Protein AF-A0A7J6UAB1-F1 (afdb_monomer)

Radius of gyration: 82.46 Å; Cα contacts (8 Å, |Δi|>4): 100; chains: 1; bounding box: 172×87×254 Å

Structure (mmCIF, N/CA/C/O backbone):
data_AF-A0A7J6UAB1-F1
#
_entry.id   AF-A0A7J6UAB1-F1
#
loop_
_atom_site.group_PDB
_atom_site.id
_atom_site.type_symbol
_atom_site.label_atom_id
_atom_site.label_alt_id
_atom_site.label_comp_id
_atom_site.label_asym_id
_atom_site.label_entity_id
_atom_site.label_seq_id
_atom_site.pdbx_PDB_ins_code
_atom_site.Cartn_x
_atom_site.Cartn_y
_atom_site.Cartn_z
_atom_site.occupancy
_atom_site.B_iso_or_equiv
_atom_site.auth_seq_id
_atom_site.auth_comp_id
_atom_site.auth_asym_id
_atom_site.auth_atom_id
_atom_site.pdbx_PDB_model_num
ATOM 1 N N . TYR A 1 1 ? -85.382 31.681 133.299 1.00 50.91 1 TYR A N 1
ATOM 2 C CA . TYR A 1 1 ? -86.399 30.925 132.545 1.00 50.91 1 TYR A CA 1
ATOM 3 C C . TYR A 1 1 ? -86.674 31.479 131.152 1.00 50.91 1 TYR A C 1
ATOM 5 O O . TYR A 1 1 ? -86.637 30.692 130.216 1.00 50.91 1 TYR A O 1
ATOM 13 N N . GLU A 1 2 ? -86.979 32.771 130.964 1.00 50.66 2 GLU A N 1
ATOM 14 C CA . GLU A 1 2 ? -87.161 33.310 129.597 1.00 50.66 2 GLU A CA 1
ATOM 15 C C . GLU A 1 2 ? -85.833 33.622 128.886 1.00 50.66 2 GLU A C 1
ATOM 17 O O . GLU A 1 2 ? -85.738 33.396 127.684 1.00 50.66 2 GLU A O 1
ATOM 22 N N . ALA A 1 3 ? -84.792 34.041 129.618 1.00 52.59 3 ALA A N 1
ATOM 23 C CA . ALA A 1 3 ? -83.448 34.254 129.067 1.00 52.59 3 ALA A CA 1
ATOM 24 C C . ALA A 1 3 ? -82.838 32.958 128.496 1.00 52.59 3 ALA A C 1
ATOM 26 O O . ALA A 1 3 ? -82.568 32.873 127.302 1.00 52.59 3 ALA A O 1
ATOM 27 N N . ASP A 1 4 ? -82.766 31.903 129.314 1.00 52.44 4 ASP A N 1
ATOM 28 C CA . ASP A 1 4 ? -82.142 30.611 128.971 1.00 52.44 4 ASP A CA 1
ATOM 29 C C . ASP A 1 4 ? -82.817 29.931 127.760 1.00 52.44 4 ASP A C 1
ATOM 31 O O . ASP A 1 4 ? -82.229 29.094 127.077 1.00 52.44 4 ASP A O 1
ATOM 35 N N . ARG A 1 5 ? -84.078 30.295 127.481 1.00 54.94 5 ARG A N 1
ATOM 36 C CA . ARG A 1 5 ? -84.873 29.777 126.360 1.00 54.94 5 ARG A CA 1
ATOM 37 C C . ARG A 1 5 ? -84.631 30.521 125.043 1.00 54.94 5 ARG A C 1
ATOM 39 O O . ARG A 1 5 ? -84.976 29.990 123.988 1.00 54.94 5 ARG A O 1
ATOM 46 N N . ASN A 1 6 ? -84.050 31.718 125.101 1.00 56.53 6 ASN A N 1
ATOM 47 C CA . ASN A 1 6 ? -83.528 32.424 123.934 1.00 56.53 6 ASN A CA 1
ATOM 48 C C . ASN A 1 6 ? -82.088 31.988 123.645 1.00 56.53 6 ASN A C 1
ATOM 50 O O . ASN A 1 6 ? -81.776 31.731 122.487 1.00 56.53 6 ASN A O 1
ATOM 54 N N . ASP A 1 7 ? -81.260 31.794 124.675 1.00 57.62 7 ASP A N 1
ATOM 55 C CA . ASP A 1 7 ? -79.871 31.344 124.507 1.00 57.62 7 ASP A CA 1
ATOM 56 C C . ASP A 1 7 ? -79.796 29.942 123.870 1.00 57.62 7 ASP A C 1
ATOM 58 O O . ASP A 1 7 ? -79.044 29.741 122.916 1.00 57.62 7 ASP A O 1
ATOM 62 N N . LEU A 1 8 ? -80.653 28.994 124.288 1.00 56.31 8 LEU A N 1
ATOM 63 C CA . LEU A 1 8 ? -80.762 27.694 123.603 1.00 56.31 8 LEU A CA 1
ATOM 64 C C . LEU A 1 8 ? -81.184 27.826 122.131 1.00 56.31 8 LEU A C 1
ATOM 66 O O . LEU A 1 8 ? -80.706 27.067 121.296 1.00 56.31 8 LEU A O 1
ATOM 70 N N . ARG A 1 9 ? -82.062 28.781 121.792 1.00 59.22 9 ARG A N 1
ATOM 71 C CA . ARG A 1 9 ? -82.490 29.007 120.400 1.00 59.22 9 ARG A CA 1
ATOM 72 C C . ARG A 1 9 ? -81.398 29.650 119.553 1.00 59.22 9 ARG A C 1
ATOM 74 O O . ARG A 1 9 ? -81.289 29.307 118.381 1.00 59.22 9 ARG A O 1
ATOM 81 N N . GLY A 1 10 ? -80.591 30.534 120.141 1.00 60.94 10 GLY A N 1
ATOM 82 C CA . GLY A 1 10 ? -79.382 31.059 119.511 1.00 60.94 10 GLY A CA 1
ATOM 83 C C . GLY A 1 10 ? -78.427 29.924 119.151 1.00 60.94 10 GLY A C 1
ATOM 84 O O . GLY A 1 10 ? -78.084 29.767 117.986 1.00 60.94 10 GLY A O 1
ATOM 85 N N . LEU A 1 11 ? -78.108 29.058 120.117 1.00 60.62 11 LEU A N 1
ATOM 86 C CA . LEU A 1 11 ? -77.216 27.913 119.908 1.00 60.62 11 LEU A CA 1
ATOM 87 C C . LEU A 1 11 ? -77.782 26.873 118.919 1.00 60.62 11 LEU A C 1
ATOM 89 O O . LEU A 1 11 ? -77.042 26.379 118.073 1.00 60.62 11 LEU A O 1
ATOM 93 N N . GLU A 1 12 ? -79.087 26.574 118.949 1.00 61.81 12 GLU A N 1
ATOM 94 C CA . GLU A 1 12 ? -79.735 25.697 117.953 1.00 61.81 12 GLU A CA 1
ATOM 95 C C . GLU A 1 12 ? -79.759 26.307 116.536 1.00 61.81 12 GLU A C 1
ATOM 97 O O . GLU A 1 12 ? -79.767 25.565 115.549 1.00 61.81 12 GLU A O 1
ATOM 102 N N . GLN A 1 13 ? -79.771 27.639 116.406 1.00 63.84 13 GLN A N 1
ATOM 103 C CA . GLN A 1 13 ? -79.611 28.316 115.116 1.00 63.84 13 GLN A CA 1
ATOM 104 C C . GLN A 1 13 ? -78.150 28.328 114.661 1.00 63.84 13 GLN A C 1
ATOM 106 O O . GLN A 1 13 ? -77.887 27.940 113.525 1.00 63.84 13 GLN A O 1
ATOM 111 N N . GLU A 1 14 ? -77.200 28.675 115.532 1.00 66.56 14 GLU A N 1
ATOM 112 C CA . GLU A 1 14 ? -75.768 28.658 115.215 1.00 66.56 14 GLU A CA 1
ATOM 113 C C . GLU A 1 14 ? -75.285 27.254 114.828 1.00 66.56 14 GLU A C 1
ATOM 115 O O . GLU A 1 14 ? -74.563 27.116 113.843 1.00 66.56 14 GLU A O 1
ATOM 120 N N . GLU A 1 15 ? -75.725 26.189 115.511 1.00 69.31 15 GLU A N 1
ATOM 121 C CA . GLU A 1 15 ? -75.365 24.816 115.130 1.00 69.31 15 GLU A CA 1
ATOM 122 C C . GLU A 1 15 ? -75.946 24.436 113.756 1.00 69.31 15 GLU A C 1
ATOM 124 O O . GLU A 1 15 ? -75.289 23.762 112.959 1.00 69.31 15 GLU A O 1
ATOM 129 N N . ARG A 1 16 ? -77.165 24.889 113.431 1.00 71.19 16 ARG A N 1
ATOM 130 C CA . ARG A 1 16 ? -77.769 24.673 112.105 1.00 71.19 16 ARG A CA 1
ATOM 131 C C . ARG A 1 16 ? -77.049 25.453 111.014 1.00 71.19 16 ARG A C 1
ATOM 133 O O . ARG A 1 16 ? -76.773 24.881 109.964 1.00 71.19 16 ARG A O 1
ATOM 140 N N . GLU A 1 17 ? -76.723 26.717 111.251 1.00 72.75 17 GLU A N 1
ATOM 141 C CA . GLU A 1 17 ? -75.992 27.553 110.298 1.00 72.75 17 GLU A CA 1
ATOM 142 C C . GLU A 1 17 ? -74.570 27.023 110.080 1.00 72.75 17 GLU A C 1
ATOM 144 O O . GLU A 1 17 ? -74.153 26.880 108.932 1.00 72.75 17 GLU A O 1
ATOM 149 N N . GLN A 1 18 ? -73.870 26.599 111.137 1.00 72.56 18 GLN A N 1
ATOM 150 C CA . GLN A 1 18 ? -72.570 25.930 111.025 1.00 72.56 18 GLN A CA 1
ATOM 151 C C . GLN A 1 18 ? -72.666 24.597 110.271 1.00 72.56 18 GLN A C 1
ATOM 153 O O . GLN A 1 18 ? -71.829 24.338 109.410 1.00 72.56 18 GLN A O 1
ATOM 158 N N . ARG A 1 19 ? -73.691 23.764 110.517 1.00 72.50 19 ARG A N 1
ATOM 159 C CA . ARG A 1 19 ? -73.917 22.521 109.749 1.00 72.50 19 ARG A CA 1
ATOM 160 C C . ARG A 1 19 ? -74.190 22.795 108.270 1.00 72.50 19 ARG A C 1
ATOM 162 O O . ARG A 1 19 ? -73.634 22.094 107.429 1.00 72.50 19 ARG A O 1
ATOM 169 N N . ILE A 1 20 ? -74.991 23.812 107.945 1.00 77.06 20 ILE A N 1
ATOM 170 C CA . ILE A 1 20 ? -75.275 24.218 106.558 1.00 77.06 20 ILE A CA 1
ATOM 171 C C . ILE A 1 20 ? -74.000 24.736 105.880 1.00 77.06 20 ILE A C 1
ATOM 173 O O . ILE A 1 20 ? -73.685 24.295 104.777 1.00 77.06 20 ILE A O 1
ATOM 177 N N . GLN A 1 21 ? -73.217 25.585 106.553 1.00 73.75 21 GLN A N 1
ATOM 178 C CA . GLN A 1 21 ? -71.919 26.053 106.055 1.00 73.75 21 GLN A CA 1
ATOM 179 C C . GLN A 1 21 ? -70.928 24.894 105.864 1.00 73.75 21 GLN A C 1
ATOM 181 O O . GLN A 1 21 ? -70.211 24.867 104.868 1.00 73.75 21 GLN A O 1
ATOM 186 N N . LEU A 1 22 ? -70.913 23.896 106.756 1.00 72.69 22 LEU A N 1
ATOM 187 C CA . LEU A 1 22 ? -70.095 22.688 106.602 1.00 72.69 22 LEU A CA 1
ATOM 188 C C . LEU A 1 22 ? -70.560 21.811 105.436 1.00 72.69 22 LEU A C 1
ATOM 190 O O . LEU A 1 22 ? -69.712 21.265 104.734 1.00 72.69 22 LEU A O 1
ATOM 194 N N . GLN A 1 23 ? -71.866 21.672 105.192 1.00 73.88 23 GLN A N 1
ATOM 195 C CA . GLN A 1 23 ? -72.366 20.965 104.009 1.00 73.88 23 GLN A CA 1
ATOM 196 C C . GLN A 1 23 ? -71.970 21.702 102.727 1.00 73.88 23 GLN A C 1
ATOM 198 O O . GLN A 1 23 ? -71.303 21.102 101.889 1.00 73.88 23 GLN A O 1
ATOM 203 N N . GLN A 1 24 ? -72.238 23.008 102.638 1.00 75.19 24 GLN A N 1
ATOM 204 C CA . GLN A 1 24 ? -71.836 23.846 101.504 1.00 75.19 24 GLN A CA 1
ATOM 205 C C . GLN A 1 24 ? -70.318 23.827 101.278 1.00 75.19 24 GLN A C 1
ATOM 207 O O . GLN A 1 24 ? -69.865 23.726 100.143 1.00 75.19 24 GLN A O 1
ATOM 212 N N . HIS A 1 25 ? -69.501 23.860 102.335 1.00 74.94 25 HIS A N 1
ATOM 213 C CA . HIS A 1 25 ? -68.049 23.782 102.188 1.00 74.94 25 HIS A CA 1
ATOM 214 C C . HIS A 1 25 ? -67.593 22.403 101.686 1.00 74.94 25 HIS A C 1
ATOM 216 O O . HIS A 1 25 ? -66.703 22.339 100.839 1.00 74.94 25 HIS A O 1
ATOM 222 N N . ASN A 1 26 ? -68.213 21.310 102.147 1.00 75.31 26 ASN A N 1
ATOM 223 C CA . ASN A 1 26 ? -67.933 19.959 101.650 1.00 75.31 26 ASN A CA 1
ATOM 224 C C . ASN A 1 26 ? -68.423 19.742 100.207 1.00 75.31 26 ASN A C 1
ATOM 226 O O . ASN A 1 26 ? -67.767 19.028 99.450 1.00 75.31 26 ASN A O 1
ATOM 230 N N . GLU A 1 27 ? -69.535 20.360 99.805 1.00 77.38 27 GLU A N 1
ATOM 231 C CA . GLU A 1 27 ? -70.014 20.367 98.417 1.00 77.38 27 GLU A CA 1
ATOM 232 C C . GLU A 1 27 ? -69.059 21.169 97.525 1.00 77.38 27 GLU A C 1
ATOM 234 O O . GLU A 1 27 ? -68.532 20.609 96.568 1.00 77.38 27 GLU A O 1
ATOM 239 N N . ASN A 1 28 ? -68.679 22.388 97.924 1.00 77.00 28 ASN A N 1
ATOM 240 C CA . ASN A 1 28 ? -67.657 23.190 97.241 1.00 77.00 28 ASN A CA 1
ATOM 241 C C . ASN A 1 28 ? -66.309 22.449 97.120 1.00 77.00 28 ASN A C 1
ATOM 243 O O . ASN A 1 28 ? -65.637 22.556 96.098 1.00 77.00 28 ASN A O 1
ATOM 247 N N . ILE A 1 29 ? -65.899 21.671 98.133 1.00 76.88 29 ILE A N 1
ATOM 248 C CA . ILE A 1 29 ? -64.688 20.830 98.068 1.00 76.88 29 ILE A CA 1
ATOM 249 C C . ILE A 1 29 ? -64.870 19.675 97.074 1.00 76.88 29 ILE A C 1
ATOM 251 O O . ILE A 1 29 ? -63.942 19.372 96.326 1.00 76.88 29 ILE A O 1
ATOM 255 N N . ARG A 1 30 ? -66.044 19.034 97.018 1.00 77.38 30 ARG A N 1
ATOM 256 C CA . ARG A 1 30 ? -66.331 17.978 96.031 1.00 77.38 30 ARG A CA 1
ATOM 257 C C . ARG A 1 30 ? -66.353 18.528 94.608 1.00 77.38 30 ARG A C 1
ATOM 259 O O . ARG A 1 30 ? -65.729 17.931 93.737 1.00 77.38 30 ARG A O 1
ATOM 266 N N . GLU A 1 31 ? -66.985 19.674 94.380 1.00 80.62 31 GLU A N 1
ATOM 267 C CA . GLU A 1 31 ? -66.972 20.362 93.086 1.00 80.62 31 GLU A CA 1
ATOM 268 C C . GLU A 1 31 ? -65.557 20.814 92.701 1.00 80.62 31 GLU A C 1
ATOM 270 O O . GLU A 1 31 ? -65.138 20.610 91.561 1.00 80.62 31 GLU A O 1
ATOM 275 N N . ALA A 1 32 ? -64.765 21.323 93.650 1.00 75.81 32 ALA A N 1
ATOM 276 C CA . ALA A 1 32 ? -63.352 21.636 93.435 1.00 75.81 32 ALA A CA 1
ATOM 277 C C . ALA A 1 32 ? -62.517 20.388 93.090 1.00 75.81 32 ALA A C 1
ATOM 279 O O . ALA A 1 32 ? -61.631 20.465 92.242 1.00 75.81 32 ALA A O 1
ATOM 280 N N . VAL A 1 33 ? -62.793 19.226 93.692 1.00 81.38 33 VAL A N 1
ATOM 281 C CA . VAL A 1 33 ? -62.117 17.962 93.346 1.00 81.38 33 VAL A CA 1
ATOM 282 C C . VAL A 1 33 ? -62.528 17.480 91.954 1.00 81.38 33 VAL A C 1
ATOM 284 O O . VAL A 1 33 ? -61.645 17.173 91.158 1.00 81.38 33 VAL A O 1
ATOM 287 N N . VAL A 1 34 ? -63.826 17.476 91.630 1.00 82.12 34 VAL A N 1
ATOM 288 C CA . VAL A 1 34 ? -64.349 17.053 90.315 1.00 82.12 34 VAL A CA 1
ATOM 289 C C . VAL A 1 34 ? -63.848 17.964 89.191 1.00 82.12 34 VAL A C 1
ATOM 291 O O . VAL A 1 34 ? -63.418 17.484 88.143 1.00 82.12 34 VAL A O 1
ATOM 294 N N . THR A 1 35 ? -63.829 19.281 89.404 1.00 79.12 35 THR A N 1
ATOM 295 C CA . THR A 1 35 ? -63.252 20.223 88.432 1.00 79.12 35 THR A CA 1
ATOM 296 C C . THR A 1 35 ? -61.741 20.036 88.288 1.00 79.12 35 THR A C 1
ATOM 298 O O . THR A 1 35 ? -61.253 20.025 87.162 1.00 79.12 35 THR A O 1
ATOM 301 N N . ASN A 1 36 ? -60.994 19.788 89.371 1.00 79.69 36 ASN A N 1
ATOM 302 C CA . ASN A 1 36 ? -59.560 19.486 89.280 1.00 79.69 36 ASN A CA 1
ATOM 303 C C . ASN A 1 36 ? -59.252 18.137 88.603 1.00 79.69 36 ASN A C 1
ATOM 305 O O . ASN A 1 36 ? -58.217 18.035 87.945 1.00 79.69 36 ASN A O 1
ATOM 309 N N . THR A 1 37 ? -60.099 17.108 88.727 1.00 82.81 37 THR A N 1
ATOM 310 C CA . THR A 1 37 ? -59.936 15.872 87.938 1.00 82.81 37 THR A CA 1
ATOM 311 C C . THR A 1 37 ? -60.242 16.118 86.467 1.00 82.81 37 THR A C 1
ATOM 313 O O . THR A 1 37 ? -59.407 15.794 85.629 1.00 82.81 37 THR A O 1
ATOM 316 N N . ASN A 1 38 ? -61.346 16.804 86.151 1.00 82.31 38 ASN A N 1
ATOM 317 C CA . ASN A 1 38 ? -61.700 17.137 84.769 1.00 82.31 38 ASN A CA 1
ATOM 318 C C . ASN A 1 38 ? -60.605 17.977 84.087 1.00 82.31 38 ASN A C 1
ATOM 320 O O . ASN A 1 38 ? -60.231 17.685 82.957 1.00 82.31 38 ASN A O 1
ATOM 324 N N . ILE A 1 39 ? -60.033 18.968 84.783 1.00 81.62 39 ILE A N 1
ATOM 325 C CA . ILE A 1 39 ? -58.911 19.777 84.278 1.00 81.62 39 ILE A CA 1
ATOM 326 C C . ILE A 1 39 ? -57.658 18.917 84.060 1.00 81.62 39 ILE A C 1
ATOM 328 O O . ILE A 1 39 ? -56.993 19.069 83.041 1.00 81.62 39 ILE A O 1
ATOM 332 N N . LYS A 1 40 ? -57.330 17.990 84.971 1.00 80.94 40 LYS A N 1
ATOM 333 C CA . LYS A 1 40 ? -56.179 17.086 84.794 1.00 80.94 40 LYS A CA 1
ATOM 334 C C . LYS A 1 40 ? -56.344 16.140 83.612 1.00 80.94 40 LYS A C 1
ATOM 336 O O . LYS A 1 40 ? -55.366 15.886 82.919 1.00 80.94 40 LYS A O 1
ATOM 341 N N . ASP A 1 41 ? -57.544 15.619 83.391 1.00 82.06 41 ASP A N 1
ATOM 342 C CA . ASP A 1 41 ? -57.797 14.701 82.284 1.00 82.06 41 ASP A CA 1
ATOM 343 C C . ASP A 1 41 ? -57.930 15.454 80.945 1.00 82.06 41 ASP A C 1
ATOM 345 O O . ASP A 1 41 ? -57.455 14.956 79.931 1.00 82.06 41 ASP A O 1
ATOM 349 N N . MET A 1 42 ? -58.415 16.705 80.941 1.00 81.50 42 MET A N 1
ATOM 350 C CA . MET A 1 42 ? -58.273 17.608 79.787 1.00 81.50 42 MET A CA 1
ATOM 351 C C . MET A 1 42 ? -56.802 17.888 79.450 1.00 81.50 42 MET A C 1
ATOM 353 O O . MET A 1 42 ? -56.420 17.733 78.296 1.00 81.50 42 MET A O 1
ATOM 357 N N . ILE A 1 43 ? -55.967 18.232 80.440 1.00 81.31 43 ILE A N 1
ATOM 358 C CA . ILE A 1 43 ? -54.532 18.494 80.222 1.00 81.31 43 ILE A CA 1
ATOM 359 C C . ILE A 1 43 ? -53.822 17.256 79.658 1.00 81.31 43 ILE A C 1
ATOM 361 O O . ILE A 1 43 ? -53.038 17.396 78.729 1.00 81.31 43 ILE A O 1
ATOM 365 N N . LYS A 1 44 ? -54.118 16.044 80.151 1.00 81.75 44 LYS A N 1
ATOM 366 C CA . LYS A 1 44 ? -53.572 14.806 79.560 1.00 81.75 44 LYS A CA 1
ATOM 367 C C . LYS A 1 44 ? -53.985 14.631 78.102 1.00 81.75 44 LYS A C 1
ATOM 369 O O . LYS A 1 44 ? -53.142 14.279 77.287 1.00 81.75 44 LYS A O 1
ATOM 374 N N . ASN A 1 45 ? -55.256 14.868 77.777 1.00 84.06 45 ASN A N 1
ATOM 375 C CA . ASN A 1 45 ? -55.744 14.738 76.406 1.00 84.06 45 ASN A CA 1
ATOM 376 C C . ASN A 1 45 ? -55.054 15.759 75.483 1.00 84.06 45 ASN A C 1
ATOM 378 O O . ASN A 1 45 ? -54.608 15.389 74.403 1.00 84.06 45 ASN A O 1
ATOM 382 N N . GLU A 1 46 ? -54.880 17.009 75.929 1.00 79.00 46 GLU A N 1
ATOM 383 C CA . GLU A 1 46 ? -54.104 18.025 75.201 1.00 79.00 46 GLU A CA 1
ATOM 384 C C . GLU A 1 46 ? -52.614 17.642 75.081 1.00 79.00 46 GLU A C 1
ATOM 386 O O . GLU A 1 46 ? -52.015 17.833 74.025 1.00 79.00 46 GLU A O 1
ATOM 391 N N . GLU A 1 47 ? -51.998 17.060 76.117 1.00 80.88 47 GLU A N 1
ATOM 392 C CA . GLU A 1 47 ? -50.618 16.556 76.062 1.00 80.88 47 GLU A CA 1
ATOM 393 C C . GLU A 1 47 ? -50.468 15.384 75.073 1.00 80.88 47 GLU A C 1
ATOM 395 O O . GLU A 1 47 ? -49.511 15.371 74.293 1.00 80.88 47 GLU A O 1
ATOM 400 N N . GLU A 1 48 ? -51.415 14.440 75.042 1.00 82.44 48 GLU A N 1
ATOM 401 C CA . GLU A 1 48 ? -51.444 13.333 74.077 1.00 82.44 48 GLU A CA 1
ATOM 402 C C . GLU A 1 48 ? -51.701 13.828 72.642 1.00 82.44 48 GLU A C 1
ATOM 404 O O . GLU A 1 48 ? -50.978 13.429 71.726 1.00 82.44 48 GLU A O 1
ATOM 409 N N . GLU A 1 49 ? -52.634 14.762 72.425 1.00 83.00 49 GLU A N 1
ATOM 410 C CA . GLU A 1 49 ? -52.844 15.409 71.120 1.00 83.00 49 GLU A CA 1
ATOM 411 C C . GLU A 1 49 ? -51.593 16.170 70.652 1.00 83.00 49 GLU A C 1
ATOM 413 O O . GLU A 1 49 ? -51.170 16.020 69.505 1.00 83.00 49 GLU A O 1
ATOM 418 N N . ILE A 1 50 ? -50.925 16.920 71.534 1.00 79.94 50 ILE A N 1
ATOM 419 C CA . ILE A 1 50 ? -49.674 17.630 71.222 1.00 79.94 50 ILE A CA 1
ATOM 420 C C . ILE A 1 50 ? -48.532 16.653 70.895 1.00 79.94 50 ILE A C 1
ATOM 422 O O . ILE A 1 50 ? -47.682 16.967 70.055 1.00 79.94 50 ILE A O 1
ATOM 426 N N . VAL A 1 51 ? -48.476 15.479 71.533 1.00 83.25 51 VAL A N 1
ATOM 427 C CA . VAL A 1 51 ? -47.507 14.421 71.198 1.00 83.25 51 VAL A CA 1
ATOM 428 C C . VAL A 1 51 ? -47.818 13.807 69.832 1.00 83.25 51 VAL A C 1
ATOM 430 O O . VAL A 1 51 ? -46.899 13.670 69.019 1.00 83.25 51 VAL A O 1
ATOM 433 N N . ASN A 1 52 ? -49.088 13.515 69.542 1.00 81.19 52 ASN A N 1
ATOM 434 C CA . ASN A 1 52 ? -49.527 12.960 68.261 1.00 81.19 52 ASN A CA 1
ATOM 435 C C . ASN A 1 52 ? -49.271 13.938 67.103 1.00 81.19 52 ASN A C 1
ATOM 437 O O . ASN A 1 52 ? -48.593 13.576 66.143 1.00 81.19 52 ASN A O 1
ATOM 441 N N . LEU A 1 53 ? -49.664 15.208 67.238 1.00 80.44 53 LEU A N 1
ATOM 442 C CA . LEU A 1 53 ? -49.395 16.258 66.246 1.00 80.44 53 LEU A CA 1
ATOM 443 C C . LEU A 1 53 ? -47.888 16.442 65.986 1.00 80.44 53 LEU A C 1
ATOM 445 O O . LEU A 1 53 ? -47.468 16.638 64.846 1.00 80.44 53 LEU A O 1
ATOM 449 N N . LYS A 1 54 ? -47.037 16.324 67.016 1.00 80.25 54 LYS A N 1
ATOM 450 C CA . LYS A 1 54 ? -45.568 16.350 66.854 1.00 80.25 54 LYS A CA 1
ATOM 451 C C . LYS A 1 54 ? -45.010 15.092 66.182 1.00 80.25 54 LYS A C 1
ATOM 453 O O . LYS A 1 54 ? -43.931 15.167 65.591 1.00 80.25 54 LYS A O 1
ATOM 458 N N . ALA A 1 55 ? -45.689 13.951 66.276 1.00 78.56 55 ALA A N 1
ATOM 459 C CA . ALA A 1 55 ? -45.328 12.738 65.548 1.00 78.56 55 ALA A CA 1
ATOM 460 C C . ALA A 1 55 ? -45.736 12.843 64.068 1.00 78.56 55 ALA A C 1
ATOM 462 O O . ALA A 1 55 ? -44.899 12.617 63.195 1.00 78.56 55 ALA A O 1
ATOM 463 N N . GLU A 1 56 ? -46.964 13.287 63.786 1.00 79.81 56 GLU A N 1
ATOM 464 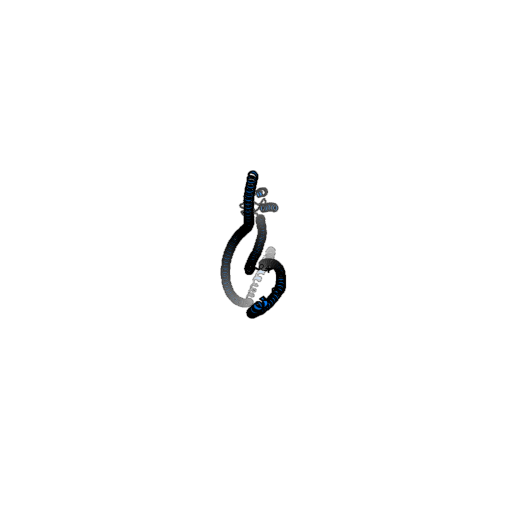C CA . GLU A 1 56 ? -47.462 13.551 62.429 1.00 79.81 56 GLU A CA 1
ATOM 465 C C . GLU A 1 56 ? -46.611 14.598 61.703 1.00 79.81 56 GLU A C 1
ATOM 467 O O . GLU A 1 56 ? -46.162 14.362 60.584 1.00 79.81 56 GLU A O 1
ATOM 472 N N . GLN A 1 57 ? -46.296 15.720 62.358 1.00 79.50 57 GLN A N 1
ATOM 473 C CA . GLN A 1 57 ? -45.470 16.780 61.775 1.00 79.50 57 GLN A CA 1
ATOM 474 C C . GLN A 1 57 ? -44.043 16.297 61.457 1.00 79.50 57 GLN A C 1
ATOM 476 O O . GLN A 1 57 ? -43.487 16.666 60.423 1.00 79.50 57 GLN A O 1
ATOM 481 N N . LYS A 1 58 ? -43.459 15.415 62.283 1.00 80.75 58 LYS A N 1
ATOM 482 C CA . LYS A 1 58 ? -42.181 14.749 61.967 1.00 80.75 58 LYS A CA 1
ATOM 483 C C . LYS A 1 58 ? -42.301 13.778 60.791 1.00 80.75 58 LYS A C 1
ATOM 485 O O . LYS A 1 58 ? -41.384 13.724 59.977 1.00 80.75 58 LYS A O 1
ATOM 490 N N . GLY A 1 59 ? -43.408 13.039 60.695 1.00 80.38 59 GLY A N 1
ATOM 491 C CA . GLY A 1 59 ? -43.710 12.183 59.546 1.00 80.38 59 GLY A CA 1
ATOM 492 C C . GLY A 1 59 ? -43.811 12.989 58.251 1.00 80.38 59 GLY A C 1
ATOM 493 O O . GLY A 1 59 ? -43.139 12.664 57.278 1.00 80.38 59 GLY A O 1
ATOM 494 N N . SER A 1 60 ? -44.555 14.097 58.274 1.00 76.75 60 SER A N 1
ATOM 495 C CA . SER A 1 60 ? -44.712 15.012 57.138 1.00 76.75 60 SER A CA 1
ATOM 496 C C . SER A 1 60 ? -43.375 15.581 56.657 1.00 76.75 60 SER A C 1
ATOM 498 O O . SER A 1 60 ? -43.117 15.574 55.459 1.00 76.75 60 SER A O 1
ATOM 500 N N . ILE A 1 61 ? -42.500 16.020 57.571 1.00 83.50 61 ILE A N 1
ATOM 501 C CA . ILE A 1 61 ? -41.163 16.535 57.222 1.00 83.50 61 ILE A CA 1
ATOM 502 C C . ILE A 1 61 ? -40.277 15.426 56.625 1.00 83.50 61 ILE A C 1
ATOM 504 O O . ILE A 1 61 ? -39.529 15.671 55.681 1.00 83.50 61 ILE A O 1
ATOM 508 N N . ALA A 1 62 ? -40.358 14.194 57.140 1.00 82.06 62 ALA A N 1
ATOM 509 C CA . ALA A 1 62 ? -39.612 13.064 56.583 1.00 82.06 62 ALA A CA 1
ATOM 510 C C . ALA A 1 62 ? -40.107 12.667 55.177 1.00 82.06 62 ALA A C 1
ATOM 512 O O . ALA A 1 62 ? -39.295 12.337 54.312 1.00 82.06 62 ALA A O 1
ATOM 513 N N . GLU A 1 63 ? -41.418 12.734 54.935 1.00 83.44 63 GLU A N 1
ATOM 514 C CA . GLU A 1 63 ? -42.031 12.502 53.623 1.00 83.44 63 GLU A CA 1
ATOM 515 C C . GLU A 1 63 ? -41.657 13.612 52.623 1.00 83.44 63 GLU A C 1
ATOM 517 O O . GLU A 1 63 ? -41.293 13.320 51.487 1.00 83.44 63 GLU A O 1
ATOM 522 N N . GLU A 1 64 ? -41.653 14.877 53.053 1.00 83.75 64 GLU A N 1
ATOM 523 C CA . GLU A 1 64 ? -41.253 16.034 52.240 1.00 83.75 64 GLU A CA 1
ATOM 524 C C . GLU A 1 64 ? -39.782 15.941 51.796 1.00 83.75 64 GLU A C 1
ATOM 526 O O . GLU A 1 64 ? -39.495 16.028 50.602 1.00 83.75 64 GLU A O 1
ATOM 531 N N . ILE A 1 65 ? -38.861 15.627 52.719 1.00 86.00 65 ILE A N 1
ATOM 532 C CA . ILE A 1 65 ? -37.439 15.380 52.409 1.00 86.00 65 ILE A CA 1
ATOM 533 C C . ILE A 1 65 ? -37.276 14.197 51.436 1.00 86.00 65 ILE A C 1
ATOM 535 O O . ILE A 1 65 ? -36.441 14.241 50.529 1.00 86.00 65 ILE A O 1
ATOM 539 N N . ARG A 1 66 ? -38.082 13.135 51.586 1.00 89.44 66 ARG A N 1
ATOM 540 C CA . ARG A 1 66 ? -38.066 11.975 50.678 1.00 89.44 66 ARG A CA 1
ATOM 541 C C . ARG A 1 66 ? -38.522 12.356 49.267 1.00 89.44 66 ARG A C 1
ATOM 543 O O . ARG A 1 66 ? -37.918 11.912 48.292 1.00 89.44 66 ARG A O 1
ATOM 550 N N . LEU A 1 67 ? -39.565 13.177 49.153 1.00 85.38 67 LEU A N 1
ATOM 551 C CA . LEU A 1 67 ? -40.095 13.658 47.877 1.00 85.38 67 LEU A CA 1
ATOM 552 C C . LEU A 1 67 ? -39.142 14.646 47.186 1.00 85.38 67 LEU A C 1
ATOM 554 O O . LEU A 1 67 ? -38.991 14.574 45.967 1.00 85.38 67 LEU A O 1
ATOM 558 N N . GLU A 1 68 ? -38.455 15.512 47.937 1.00 87.56 68 GLU A N 1
ATOM 559 C CA . GLU A 1 68 ? -37.428 16.410 47.394 1.00 87.56 68 GLU A CA 1
ATOM 560 C C . GLU A 1 68 ? -36.219 15.625 46.854 1.00 87.56 68 GLU A C 1
ATOM 562 O O . GLU A 1 68 ? -35.789 15.862 45.722 1.00 87.56 68 GLU A O 1
ATOM 567 N N . GLY A 1 69 ? -35.745 14.610 47.591 1.00 87.44 69 GLY A N 1
ATOM 568 C CA . GLY A 1 69 ? -34.696 13.699 47.119 1.00 87.44 69 GLY A CA 1
ATOM 569 C C . GLY A 1 69 ? -35.070 12.983 45.815 1.00 87.44 69 GLY A C 1
ATOM 570 O O . GLY A 1 69 ? -34.303 13.009 44.853 1.00 87.44 69 GLY A O 1
ATOM 571 N N . ILE A 1 70 ? -36.288 12.434 45.736 1.00 87.81 70 ILE A N 1
ATOM 572 C CA . ILE A 1 70 ? -36.823 11.812 44.512 1.00 87.81 70 ILE A CA 1
ATOM 573 C C . ILE A 1 70 ? -36.903 12.830 43.358 1.00 87.81 70 ILE A C 1
ATOM 575 O O . ILE A 1 70 ? -36.584 12.500 42.214 1.00 87.81 70 ILE A O 1
ATOM 579 N N . ALA A 1 71 ? -37.297 14.079 43.623 1.00 86.06 71 ALA A N 1
ATOM 580 C CA . ALA A 1 71 ? -37.377 15.118 42.597 1.00 86.06 71 ALA A CA 1
ATOM 581 C C . ALA A 1 71 ? -35.997 15.488 42.017 1.00 86.06 71 ALA A C 1
ATOM 583 O O . ALA A 1 71 ? -35.884 15.716 40.808 1.00 86.06 71 ALA A O 1
ATOM 584 N N . ASP A 1 72 ? -34.946 15.513 42.839 1.00 90.06 72 ASP A N 1
ATOM 585 C CA . ASP A 1 72 ? -33.572 15.742 42.378 1.00 90.06 72 ASP A CA 1
ATOM 586 C C . ASP A 1 72 ? -32.966 14.517 41.676 1.00 90.06 72 ASP A C 1
ATOM 588 O O . ASP A 1 72 ? -32.285 14.680 40.659 1.00 90.06 72 ASP A O 1
ATOM 592 N N . GLU A 1 73 ? -33.286 13.291 42.103 1.00 87.81 73 GLU A N 1
ATOM 593 C CA . GLU A 1 73 ? -32.985 12.074 41.334 1.00 87.81 73 GLU A CA 1
ATOM 594 C C . GLU A 1 73 ? -33.615 12.132 39.931 1.00 87.81 73 GLU A C 1
ATOM 596 O O . GLU A 1 73 ? -32.921 11.906 38.935 1.00 87.81 73 GLU A O 1
ATOM 601 N N . PHE A 1 74 ? -34.885 12.541 39.816 1.00 89.62 74 PHE A N 1
ATOM 602 C CA . PHE A 1 74 ? -35.543 12.744 38.520 1.00 89.62 74 PHE A CA 1
ATOM 603 C C . PHE A 1 74 ? -34.892 13.851 37.674 1.00 89.62 74 PHE A C 1
ATOM 605 O O . PHE A 1 74 ? -34.749 13.668 36.462 1.00 89.62 74 PHE A O 1
ATOM 612 N N . LYS A 1 75 ? -34.449 14.975 38.262 1.00 89.62 75 LYS A N 1
ATOM 613 C CA . LYS A 1 75 ? -33.682 16.008 37.527 1.00 89.62 75 LYS A CA 1
ATOM 614 C C . LYS A 1 75 ? -32.361 15.454 36.992 1.00 89.62 75 LYS A C 1
ATOM 616 O O . LYS A 1 75 ? -32.005 15.737 35.848 1.00 89.62 75 LYS A O 1
ATOM 621 N N . ASN A 1 76 ? -31.641 14.678 37.800 1.00 89.56 76 ASN A N 1
ATOM 622 C CA . ASN A 1 76 ? -30.345 14.115 37.428 1.00 89.56 76 ASN A CA 1
ATOM 623 C C . ASN A 1 76 ? -30.493 13.040 36.341 1.00 89.56 76 ASN A C 1
ATOM 625 O O . ASN A 1 76 ? -29.796 13.101 35.330 1.00 89.56 76 ASN A O 1
ATOM 629 N N . MET A 1 77 ? -31.470 12.137 36.474 1.00 87.81 77 MET A N 1
ATOM 630 C CA . MET A 1 77 ? -31.829 11.169 35.429 1.00 87.81 77 MET A CA 1
ATOM 631 C C . MET A 1 77 ? -32.279 11.848 34.131 1.00 87.81 77 MET A C 1
ATOM 633 O O . MET A 1 77 ? -31.914 11.399 33.044 1.00 87.81 77 MET A O 1
ATOM 637 N N . LYS A 1 78 ? -33.034 12.952 34.217 1.00 91.25 78 LYS A N 1
ATOM 638 C CA . LYS A 1 78 ? -33.439 13.720 33.035 1.00 91.25 78 LYS A CA 1
ATOM 639 C C . LYS A 1 78 ? -32.233 14.323 32.307 1.00 91.25 78 LYS A C 1
ATOM 641 O O . LYS A 1 78 ? -32.136 14.136 31.098 1.00 91.25 78 LYS A O 1
ATOM 646 N N . LYS A 1 79 ? -31.307 14.976 33.020 1.00 91.44 79 LYS A N 1
ATOM 647 C CA . LYS A 1 79 ? -30.063 15.502 32.422 1.00 91.44 79 LYS A CA 1
ATOM 648 C C . LYS A 1 79 ? -29.238 14.399 31.764 1.00 91.44 79 LYS A C 1
ATOM 650 O O . LYS A 1 79 ? -28.811 14.564 30.629 1.00 91.44 79 LYS A O 1
ATOM 655 N N . LEU A 1 80 ? -29.072 13.261 32.445 1.00 89.81 80 LEU A N 1
ATOM 656 C CA . LEU A 1 80 ? -28.328 12.117 31.914 1.00 89.81 80 LEU A CA 1
ATOM 657 C C . LEU A 1 80 ? -28.945 11.598 30.603 1.00 89.81 80 LEU A C 1
ATOM 659 O O . LEU A 1 80 ? -28.220 11.303 29.657 1.00 89.81 80 LEU A O 1
ATOM 663 N N . ASN A 1 81 ? -30.278 11.535 30.519 1.00 86.38 81 ASN A N 1
ATOM 664 C CA . ASN A 1 81 ? -30.981 11.176 29.286 1.00 86.38 81 ASN A CA 1
ATOM 665 C C . ASN A 1 81 ? -30.822 12.243 28.189 1.00 86.38 81 ASN A C 1
ATOM 667 O O . ASN A 1 81 ? -30.628 11.883 27.032 1.00 86.38 81 ASN A O 1
ATOM 671 N N . GLU A 1 82 ? -30.888 13.536 28.518 1.00 89.50 82 GLU A N 1
ATOM 672 C CA . GLU A 1 82 ? -30.674 14.629 27.554 1.00 89.50 82 GLU A CA 1
ATOM 673 C C . GLU A 1 82 ? -29.241 14.594 26.981 1.00 89.50 82 GLU A C 1
ATOM 675 O O . GLU A 1 82 ? -29.059 14.679 25.766 1.00 89.50 82 GLU A O 1
ATOM 680 N N . GLU A 1 83 ? -28.232 14.356 27.823 1.00 90.31 83 GLU A N 1
ATOM 681 C CA . GLU A 1 83 ? -26.834 14.155 27.414 1.00 90.31 83 GLU A CA 1
ATOM 682 C C . GLU A 1 83 ? -26.650 12.889 26.554 1.00 90.31 83 GLU A C 1
ATOM 684 O O . GLU A 1 83 ? -25.961 12.935 25.532 1.00 90.31 83 GLU A O 1
ATOM 689 N N . GLN A 1 84 ? -27.304 11.772 26.904 1.00 88.12 84 GLN A N 1
ATOM 690 C CA . GLN A 1 84 ? -27.280 10.542 26.100 1.00 88.12 84 GLN A CA 1
ATOM 691 C C . GLN A 1 84 ? -27.946 10.720 24.730 1.00 88.12 84 GLN A C 1
ATOM 693 O O . GLN A 1 84 ? -27.390 10.265 23.730 1.00 88.12 84 GLN A O 1
ATOM 698 N N . VAL A 1 85 ? -29.090 11.410 24.648 1.00 89.94 85 VAL A N 1
ATOM 699 C CA . VAL A 1 85 ? -29.748 11.710 23.366 1.00 89.94 85 VAL A CA 1
ATOM 700 C C . VAL A 1 85 ? -28.805 12.521 22.480 1.00 89.94 85 VAL A C 1
ATOM 702 O O . VAL A 1 85 ? -28.486 12.069 21.380 1.00 89.94 85 VAL A O 1
ATOM 705 N N . VAL A 1 86 ? -28.253 13.631 22.985 1.00 91.88 86 VAL A N 1
ATOM 706 C CA . VAL A 1 86 ? -27.293 14.459 22.234 1.00 91.88 86 VAL A CA 1
ATOM 707 C C . VAL A 1 86 ? -26.056 13.655 21.811 1.00 91.88 86 VAL A C 1
ATOM 709 O O . VAL A 1 86 ? -25.575 13.820 20.688 1.00 91.88 86 VAL A O 1
ATOM 712 N N . PHE A 1 87 ? -25.548 12.741 22.644 1.00 89.31 87 PHE A N 1
ATOM 713 C CA . PHE A 1 87 ? -24.455 11.845 22.251 1.00 89.31 87 PHE A CA 1
ATOM 714 C C . PHE A 1 87 ? -24.853 10.922 21.084 1.00 89.31 87 PHE A C 1
ATOM 716 O O . PHE A 1 87 ? -24.131 10.851 20.086 1.00 89.31 87 PHE A O 1
ATOM 723 N N . THR A 1 88 ? -26.018 10.267 21.157 1.00 87.12 88 THR A N 1
ATOM 724 C CA . THR A 1 88 ? -26.495 9.357 20.097 1.00 87.12 88 THR A CA 1
ATOM 725 C C . THR A 1 88 ? -26.823 10.067 18.782 1.00 87.12 88 THR A C 1
ATOM 727 O O . THR A 1 88 ? -26.542 9.518 17.717 1.00 87.12 88 THR A O 1
ATOM 730 N N . GLU A 1 89 ? -27.336 11.301 18.817 1.00 85.94 89 GLU A N 1
ATOM 731 C CA . GLU A 1 89 ? -27.563 12.106 17.610 1.00 85.94 89 GLU A CA 1
ATOM 732 C C . GLU A 1 89 ? -26.240 12.477 16.922 1.00 85.94 89 GLU A C 1
ATOM 734 O O . GLU A 1 89 ? -26.123 12.373 15.697 1.00 85.94 89 GLU A O 1
ATOM 739 N N . ASN A 1 90 ? -25.213 12.835 17.702 1.00 90.19 90 ASN A N 1
ATOM 740 C CA . ASN A 1 90 ? -23.875 13.118 17.180 1.00 90.19 90 ASN A CA 1
ATOM 741 C C . ASN A 1 90 ? -23.193 11.863 16.605 1.00 90.19 90 ASN A C 1
ATOM 743 O O . ASN A 1 90 ? -22.593 11.932 15.532 1.00 90.19 90 ASN A O 1
ATOM 747 N N . GLU A 1 91 ? -23.310 10.704 17.259 1.00 86.81 91 GLU A N 1
ATOM 748 C CA . GLU A 1 91 ? -22.852 9.418 16.708 1.00 86.81 91 GLU A CA 1
ATOM 749 C C . GLU A 1 91 ? -23.574 9.076 15.392 1.00 86.81 91 GLU A C 1
ATOM 751 O O . GLU A 1 91 ? -22.930 8.768 14.387 1.00 86.81 91 GLU A O 1
ATOM 756 N N . ALA A 1 92 ? -24.903 9.216 15.344 1.00 84.44 92 ALA A N 1
ATOM 757 C CA . ALA A 1 92 ? -25.690 8.973 14.135 1.00 84.44 92 ALA A CA 1
ATOM 758 C C . ALA A 1 92 ? -25.324 9.928 12.980 1.00 84.44 92 ALA A C 1
ATOM 760 O O . ALA A 1 92 ? -25.344 9.522 11.813 1.00 84.44 92 ALA A O 1
ATOM 761 N N . ALA A 1 93 ? -24.957 11.179 13.280 1.00 87.69 93 ALA A N 1
ATOM 762 C CA . ALA A 1 93 ? -24.453 12.129 12.291 1.00 87.69 93 ALA A CA 1
ATOM 763 C C . ALA A 1 93 ? -23.089 11.698 11.716 1.00 87.69 93 ALA A C 1
ATOM 765 O O . ALA A 1 93 ? -22.930 11.681 10.492 1.00 87.69 93 ALA A O 1
ATOM 766 N N . LYS A 1 94 ? -22.138 11.264 12.562 1.00 88.75 94 LYS A N 1
ATOM 767 C CA . LYS A 1 94 ? -20.848 10.707 12.105 1.00 88.75 94 LYS A CA 1
ATOM 768 C C . LYS A 1 94 ? -21.049 9.489 11.204 1.00 88.75 94 LYS A C 1
ATOM 770 O O . LYS A 1 94 ? -20.456 9.422 10.132 1.00 88.75 94 LYS A O 1
ATOM 775 N N . VAL A 1 95 ? -21.900 8.542 11.609 1.00 88.12 95 VAL A N 1
ATOM 776 C CA . VAL A 1 95 ? -22.161 7.308 10.846 1.00 88.12 95 VAL A CA 1
ATOM 777 C C . VAL A 1 95 ? -22.753 7.611 9.466 1.00 88.12 95 VAL A C 1
ATOM 779 O O . VAL A 1 95 ? -22.351 6.986 8.485 1.00 88.12 95 VAL A O 1
ATOM 782 N N . LYS A 1 96 ? -23.642 8.608 9.351 1.00 87.56 96 LYS A N 1
ATOM 783 C CA . LYS A 1 96 ? -24.166 9.065 8.052 1.00 87.56 96 LYS A CA 1
ATOM 784 C C . LYS A 1 96 ? -23.076 9.640 7.146 1.00 87.56 96 LYS A C 1
ATOM 786 O O . LYS A 1 96 ? -23.060 9.323 5.959 1.00 87.56 96 LYS A O 1
ATOM 791 N N . GLU A 1 97 ? -22.160 10.445 7.679 1.00 87.81 97 GLU A N 1
ATOM 792 C CA . GLU A 1 97 ? -21.072 11.022 6.878 1.00 87.81 97 GLU A CA 1
ATOM 793 C C . GLU A 1 97 ? -20.008 9.973 6.502 1.00 87.81 97 GLU A C 1
ATOM 795 O O . GLU A 1 97 ? -19.554 9.959 5.360 1.00 87.81 97 GLU A O 1
ATOM 800 N N . MET A 1 98 ? -19.697 9.013 7.384 1.00 87.44 98 MET A N 1
ATOM 801 C CA . MET A 1 98 ? -18.857 7.854 7.037 1.00 87.44 98 MET A CA 1
ATOM 802 C C . MET A 1 98 ? -19.487 7.007 5.919 1.00 87.44 98 MET A C 1
ATOM 804 O O . MET A 1 98 ? -18.802 6.648 4.964 1.00 87.44 98 MET A O 1
ATOM 808 N N . LEU A 1 99 ? -20.799 6.744 5.969 1.00 87.81 99 LEU A N 1
ATOM 809 C CA . LEU A 1 99 ? -21.528 6.077 4.878 1.00 87.81 99 LEU A CA 1
ATOM 810 C C . LEU A 1 99 ? -21.474 6.868 3.564 1.00 87.81 99 LEU A C 1
ATOM 812 O O . LEU A 1 99 ? -21.334 6.268 2.494 1.00 87.81 99 LEU A O 1
ATOM 816 N N . ARG A 1 100 ? -21.545 8.204 3.628 1.00 91.19 100 ARG A N 1
ATOM 817 C CA . ARG A 1 100 ? -21.428 9.075 2.451 1.00 91.19 100 ARG A CA 1
ATOM 818 C C . ARG A 1 100 ? -20.027 8.996 1.833 1.00 91.19 100 ARG A C 1
ATOM 820 O O . ARG A 1 100 ? -19.911 8.899 0.614 1.00 91.19 100 ARG A O 1
ATOM 827 N N . GLN A 1 101 ? -18.984 8.975 2.662 1.00 88.94 101 GLN A N 1
ATOM 828 C CA . GLN A 1 101 ? -17.589 8.836 2.229 1.00 88.94 101 GLN A CA 1
ATOM 829 C C . GLN A 1 101 ? -17.316 7.453 1.623 1.00 88.94 101 GLN A C 1
ATOM 831 O O . GLN A 1 101 ? -16.815 7.381 0.506 1.00 88.94 101 GLN A O 1
ATOM 836 N N . ILE A 1 102 ? -17.745 6.367 2.277 1.00 86.44 102 ILE A N 1
ATOM 837 C CA . ILE A 1 102 ? -17.612 4.993 1.757 1.00 86.44 102 ILE A CA 1
ATOM 838 C C . ILE A 1 102 ? -18.328 4.837 0.407 1.00 86.44 102 ILE A C 1
ATOM 840 O O . ILE A 1 102 ? -17.779 4.239 -0.517 1.00 86.44 102 ILE A O 1
ATOM 844 N N . THR A 1 103 ? -19.529 5.410 0.255 1.00 86.94 103 THR A N 1
ATOM 845 C CA . THR A 1 103 ? -20.245 5.417 -1.035 1.00 86.94 103 THR A CA 1
ATOM 846 C C . THR A 1 103 ? -19.436 6.146 -2.115 1.00 86.94 103 THR A C 1
ATOM 848 O O . THR A 1 103 ? -19.258 5.617 -3.210 1.00 86.94 103 THR A O 1
ATOM 851 N N . GLN A 1 104 ? -18.877 7.317 -1.794 1.00 91.06 104 GLN A N 1
ATOM 852 C CA . GLN A 1 104 ? -18.071 8.116 -2.723 1.00 91.06 104 GLN A CA 1
ATOM 853 C C . GLN A 1 104 ? -16.749 7.420 -3.119 1.00 91.06 104 GLN A C 1
ATOM 855 O O . GLN A 1 104 ? -16.351 7.473 -4.283 1.00 91.06 104 GLN A O 1
ATOM 860 N N . GLU A 1 105 ? -16.084 6.722 -2.193 1.00 86.88 105 GLU A N 1
ATOM 861 C CA . GLU A 1 105 ? -14.907 5.885 -2.483 1.00 86.88 105 GLU A CA 1
ATOM 862 C C . GLU A 1 105 ? -15.267 4.657 -3.339 1.00 86.88 105 GLU A C 1
ATOM 864 O O . GLU A 1 105 ? -14.509 4.269 -4.236 1.00 86.88 105 GLU A O 1
ATOM 869 N N . HIS A 1 106 ? -16.442 4.059 -3.118 1.00 88.56 106 HIS A N 1
ATOM 870 C CA . HIS A 1 106 ? -16.924 2.939 -3.924 1.00 88.56 106 HIS A CA 1
ATOM 871 C C . HIS A 1 106 ? -17.236 3.359 -5.370 1.00 88.56 106 HIS A C 1
ATOM 873 O O . HIS A 1 106 ? -16.840 2.672 -6.312 1.00 88.56 106 HIS A O 1
ATOM 879 N N . GLU A 1 107 ? -17.860 4.522 -5.572 1.00 89.56 107 GLU A N 1
ATOM 880 C CA . GLU A 1 107 ? -18.087 5.091 -6.906 1.00 89.56 107 GLU A CA 1
ATOM 881 C C . GLU A 1 107 ? -16.767 5.407 -7.631 1.00 89.56 107 GLU A C 1
ATOM 883 O O . GLU A 1 107 ? -16.608 5.062 -8.805 1.00 89.56 107 GLU A O 1
ATOM 888 N N . GLN A 1 108 ? -15.785 5.994 -6.933 1.00 87.75 108 GLN A N 1
ATOM 889 C CA . GLN A 1 108 ? -14.461 6.279 -7.503 1.00 87.75 108 GLN A CA 1
ATOM 890 C C . GLN A 1 108 ? -13.702 5.004 -7.890 1.00 87.75 108 GLN A C 1
ATOM 892 O O . GLN A 1 108 ? -13.131 4.935 -8.980 1.00 87.75 108 GLN A O 1
ATOM 897 N N . THR A 1 109 ? -13.714 3.977 -7.037 1.00 84.38 109 THR A N 1
ATOM 898 C CA . THR A 1 109 ? -13.056 2.695 -7.341 1.00 84.38 109 THR A CA 1
ATOM 899 C C . THR A 1 109 ? -13.756 1.948 -8.478 1.00 84.38 109 THR A C 1
ATOM 901 O O . THR A 1 109 ? -13.077 1.441 -9.371 1.00 84.38 109 THR A O 1
ATOM 904 N N . ALA A 1 110 ? -15.091 1.960 -8.540 1.00 89.81 110 ALA A N 1
ATOM 905 C CA . ALA A 1 110 ? -15.847 1.398 -9.662 1.00 89.81 110 ALA A CA 1
ATOM 906 C C . ALA A 1 110 ? -15.589 2.136 -10.993 1.00 89.81 110 ALA A C 1
ATOM 908 O O . ALA A 1 110 ? -15.522 1.502 -12.049 1.00 89.81 110 ALA A O 1
ATOM 909 N N . ALA A 1 111 ? -15.411 3.462 -10.962 1.00 88.62 111 ALA A N 1
ATOM 910 C CA . ALA A 1 111 ? -15.023 4.247 -12.135 1.00 88.62 111 ALA A CA 1
ATOM 911 C C . ALA A 1 111 ? -13.580 3.945 -12.584 1.00 88.62 111 ALA A C 1
ATOM 913 O O . ALA A 1 111 ? -13.332 3.766 -13.778 1.00 88.62 111 ALA A O 1
ATOM 914 N N . ALA A 1 112 ? -12.642 3.825 -11.638 1.00 86.38 112 ALA A N 1
ATOM 915 C CA . ALA A 1 112 ? -11.251 3.473 -11.923 1.00 86.38 112 ALA A CA 1
ATOM 916 C C . ALA A 1 112 ? -11.123 2.077 -12.557 1.00 86.38 112 ALA A C 1
ATOM 918 O O . ALA A 1 112 ? -10.418 1.932 -13.554 1.00 86.38 112 ALA A O 1
ATOM 919 N N . ILE A 1 113 ? -11.857 1.079 -12.046 1.00 86.50 113 ILE A N 1
ATOM 920 C CA . ILE A 1 113 ? -11.899 -0.280 -12.614 1.00 86.50 113 ILE A CA 1
ATOM 921 C C . ILE A 1 113 ? -12.364 -0.241 -14.075 1.00 86.50 113 ILE A C 1
ATOM 923 O O . ILE A 1 113 ? -11.646 -0.725 -14.944 1.00 86.50 113 ILE A O 1
ATOM 927 N N . LYS A 1 114 ? -13.489 0.423 -14.376 1.00 90.75 114 LYS A N 1
ATOM 928 C CA . LYS A 1 114 ? -13.992 0.558 -15.758 1.00 90.75 114 LYS A CA 1
ATOM 929 C C . LYS A 1 114 ? -13.003 1.261 -16.692 1.00 90.75 114 LYS A C 1
ATOM 931 O O . LYS A 1 114 ? -12.911 0.907 -17.865 1.00 90.75 114 LYS A O 1
ATOM 936 N N . SER A 1 115 ? -12.260 2.245 -16.182 1.00 90.94 115 SER A N 1
ATOM 937 C CA . SER A 1 115 ? -11.204 2.925 -16.942 1.00 90.94 115 SER A CA 1
ATOM 938 C C . SER A 1 115 ? -10.046 1.973 -17.271 1.00 90.94 115 SER A C 1
ATOM 940 O O . SER A 1 115 ? -9.609 1.903 -18.419 1.00 90.94 115 SER A O 1
ATOM 942 N N . MET A 1 116 ? -9.601 1.172 -16.295 1.00 88.00 116 MET A N 1
ATOM 943 C CA . MET A 1 116 ? -8.558 0.159 -16.496 1.00 88.00 116 MET A CA 1
ATOM 944 C C . MET A 1 116 ? -9.005 -0.973 -17.432 1.00 88.00 116 MET A C 1
ATOM 946 O O . MET A 1 116 ? -8.216 -1.406 -18.264 1.00 88.00 116 MET A O 1
ATOM 950 N N . GLU A 1 117 ? -10.260 -1.423 -17.351 1.00 87.56 117 GLU A N 1
ATOM 951 C CA . GLU A 1 117 ? -10.836 -2.410 -18.278 1.00 87.56 117 GLU A CA 1
ATOM 952 C C . GLU A 1 117 ? -10.865 -1.881 -19.722 1.00 87.56 117 GLU A C 1
ATOM 954 O O . GLU A 1 117 ? -10.484 -2.592 -20.655 1.00 87.56 117 GLU A O 1
ATOM 959 N N . ALA A 1 118 ? -11.264 -0.618 -19.915 1.00 90.25 118 ALA A N 1
ATOM 960 C CA . ALA A 1 118 ? -11.262 0.029 -21.225 1.00 90.25 118 ALA A CA 1
ATOM 961 C C . ALA A 1 118 ? -9.838 0.214 -21.784 1.00 90.25 118 ALA A C 1
ATOM 963 O O . ALA A 1 118 ? -9.606 -0.051 -22.966 1.00 90.25 118 ALA A O 1
ATOM 964 N N . GLN A 1 119 ? -8.879 0.613 -20.940 1.00 89.31 119 GLN A N 1
ATOM 965 C CA . GLN A 1 119 ? -7.470 0.728 -21.323 1.00 89.31 119 GLN A CA 1
ATOM 966 C C . GLN A 1 119 ? -6.880 -0.637 -21.702 1.00 89.31 119 GLN A C 1
ATOM 968 O O . GLN A 1 119 ? -6.350 -0.776 -22.801 1.00 89.31 119 GLN A O 1
ATOM 973 N N . ALA A 1 120 ? -7.023 -1.655 -20.848 1.00 84.56 120 ALA A N 1
ATOM 974 C CA . ALA A 1 120 ? -6.487 -2.994 -21.093 1.00 84.56 120 ALA A CA 1
ATOM 975 C C . ALA A 1 120 ? -7.062 -3.627 -22.372 1.00 84.56 120 ALA A C 1
ATOM 977 O O . ALA A 1 120 ? -6.346 -4.313 -23.102 1.00 84.56 120 ALA A O 1
ATOM 978 N N . LYS A 1 121 ? -8.336 -3.354 -22.688 1.00 91.44 121 LYS A N 1
ATOM 979 C CA . LYS A 1 121 ? -8.932 -3.765 -23.961 1.00 91.44 121 LYS A CA 1
ATOM 980 C C . LYS A 1 121 ? -8.303 -3.041 -25.158 1.00 91.44 121 LYS A C 1
ATOM 982 O O . LYS A 1 121 ? -7.937 -3.700 -26.122 1.00 91.44 121 LYS A O 1
ATOM 987 N N . SER A 1 122 ? -8.136 -1.720 -25.083 1.00 93.31 122 SER A N 1
ATOM 988 C CA . SER A 1 122 ? -7.470 -0.929 -26.132 1.00 93.31 122 SER A CA 1
ATOM 989 C C . SER A 1 122 ? -6.024 -1.393 -26.373 1.00 93.31 122 SER A C 1
ATOM 991 O O . SER A 1 122 ? -5.573 -1.509 -27.513 1.00 93.31 122 SER A O 1
ATOM 993 N N . GLU A 1 123 ? -5.305 -1.737 -25.300 1.00 89.06 123 GLU A N 1
ATOM 994 C CA . GLU A 1 123 ? -3.963 -2.319 -25.369 1.00 89.06 123 GLU A CA 1
ATOM 995 C C . GLU A 1 123 ? -3.979 -3.697 -26.052 1.00 89.06 123 GLU A C 1
ATOM 997 O O . GLU A 1 123 ? -3.177 -3.920 -26.961 1.00 89.06 123 GLU A O 1
ATOM 1002 N N . MET A 1 124 ? -4.922 -4.587 -25.710 1.00 87.88 124 MET A N 1
ATOM 1003 C CA . MET A 1 124 ? -5.102 -5.870 -26.408 1.00 87.88 124 MET A CA 1
ATOM 1004 C C . MET A 1 124 ? -5.412 -5.692 -27.899 1.00 87.88 124 MET A C 1
ATOM 1006 O O . MET A 1 124 ? -4.710 -6.277 -28.724 1.00 87.88 124 MET A O 1
ATOM 1010 N N . ASP A 1 125 ? -6.384 -4.847 -28.252 1.00 90.88 125 ASP A N 1
ATOM 1011 C CA . ASP A 1 125 ? -6.753 -4.560 -29.645 1.00 90.88 125 ASP A CA 1
ATOM 1012 C C . ASP A 1 125 ? -5.528 -4.034 -30.440 1.00 90.88 125 ASP A C 1
ATOM 1014 O O . ASP A 1 125 ? -5.296 -4.425 -31.588 1.00 90.88 125 ASP A O 1
ATOM 1018 N N . SER A 1 126 ? -4.675 -3.208 -29.811 1.00 91.00 126 SER A N 1
ATOM 1019 C CA . SER A 1 126 ? -3.432 -2.706 -30.422 1.00 91.00 126 SER A CA 1
ATOM 1020 C C . SER A 1 126 ? -2.356 -3.788 -30.619 1.00 91.00 126 SER A C 1
ATOM 1022 O O . SER A 1 126 ? -1.670 -3.803 -31.646 1.00 91.00 126 SER A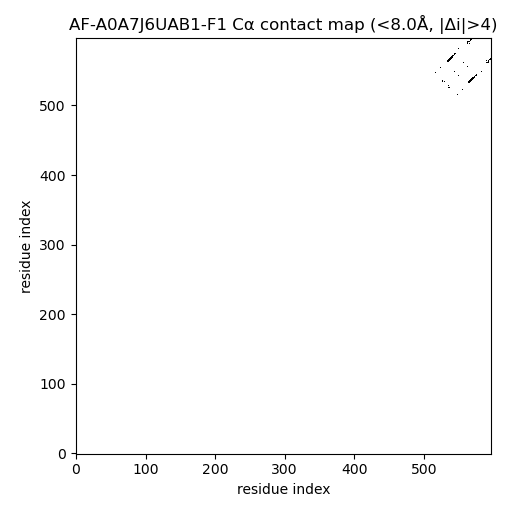 O 1
ATOM 1024 N N . LEU A 1 127 ? -2.226 -4.723 -29.669 1.00 85.94 127 LEU A N 1
ATOM 1025 C CA . LEU A 1 127 ? -1.281 -5.839 -29.738 1.00 85.94 127 LEU A CA 1
ATOM 1026 C C . LEU A 1 127 ? -1.708 -6.878 -30.782 1.00 85.94 127 LEU A C 1
ATOM 1028 O O . LEU A 1 127 ? -0.848 -7.437 -31.468 1.00 85.94 127 LEU A O 1
ATOM 1032 N N . GLU A 1 128 ? -3.013 -7.112 -30.952 1.00 89.94 128 GLU A N 1
ATOM 1033 C CA . GLU A 1 128 ? -3.528 -7.986 -32.008 1.00 89.94 128 GLU A CA 1
ATOM 1034 C C . GLU A 1 128 ? -3.248 -7.423 -33.408 1.00 89.94 128 GLU A C 1
ATOM 1036 O O . GLU A 1 128 ? -2.762 -8.164 -34.270 1.00 89.94 128 GLU A O 1
ATOM 1041 N N . GLU A 1 129 ? -3.459 -6.122 -33.640 1.00 90.31 129 GLU A N 1
ATOM 1042 C CA . GLU A 1 129 ? -3.148 -5.510 -34.939 1.00 90.31 129 GLU A CA 1
ATOM 1043 C C . GLU A 1 129 ? -1.634 -5.449 -35.198 1.00 90.31 129 GLU A C 1
ATOM 1045 O O . GLU A 1 129 ? -1.191 -5.777 -36.301 1.00 90.31 129 GLU A O 1
ATOM 1050 N N . ALA A 1 130 ? -0.811 -5.144 -34.187 1.00 86.44 130 ALA A N 1
ATOM 1051 C CA . ALA A 1 130 ? 0.648 -5.218 -34.305 1.00 86.44 130 ALA A CA 1
ATOM 1052 C C . ALA A 1 130 ? 1.121 -6.638 -34.680 1.00 86.44 130 ALA A C 1
ATOM 1054 O O . ALA A 1 130 ? 1.932 -6.816 -35.596 1.00 86.44 130 ALA A O 1
ATOM 1055 N N . LEU A 1 131 ? 0.555 -7.670 -34.042 1.00 87.75 131 LEU A N 1
ATOM 1056 C CA . LEU A 1 131 ? 0.811 -9.072 -34.372 1.00 87.75 131 LEU A CA 1
ATOM 1057 C C . LEU A 1 131 ? 0.305 -9.441 -35.779 1.00 87.75 131 LEU A C 1
ATOM 1059 O O . LEU A 1 131 ? 0.930 -10.260 -36.458 1.00 87.75 131 LEU A O 1
ATOM 1063 N N . ARG A 1 132 ? -0.804 -8.853 -36.245 1.00 92.88 132 ARG A N 1
ATOM 1064 C CA . ARG A 1 132 ? -1.331 -9.053 -37.605 1.00 92.88 132 ARG A CA 1
ATOM 1065 C C . ARG A 1 132 ? -0.415 -8.432 -38.663 1.00 92.88 132 ARG A C 1
ATOM 1067 O O . ARG A 1 132 ? -0.139 -9.080 -39.676 1.00 92.88 132 ARG A O 1
ATOM 1074 N N . ILE A 1 133 ? 0.105 -7.231 -38.405 1.00 92.12 133 ILE A N 1
ATOM 1075 C CA . ILE A 1 133 ? 1.071 -6.532 -39.263 1.00 92.12 133 ILE A CA 1
ATOM 1076 C C . ILE A 1 133 ? 2.379 -7.327 -39.361 1.00 92.12 133 ILE A C 1
ATOM 1078 O O . ILE A 1 133 ? 2.830 -7.609 -40.472 1.00 92.12 133 ILE A O 1
ATOM 1082 N N . GLU A 1 134 ? 2.957 -7.773 -38.241 1.00 88.12 134 GLU A N 1
ATOM 1083 C CA . GLU A 1 134 ? 4.186 -8.579 -38.283 1.00 88.12 134 GLU A CA 1
ATOM 1084 C C . GLU A 1 134 ? 3.964 -9.963 -38.913 1.00 88.12 134 GLU A C 1
ATOM 1086 O O . GLU A 1 134 ? 4.798 -10.412 -39.700 1.00 88.12 134 GLU A O 1
ATOM 1091 N N . LYS A 1 135 ? 2.815 -10.624 -38.703 1.00 88.75 135 LYS A N 1
ATOM 1092 C CA . LYS A 1 135 ? 2.469 -11.847 -39.460 1.00 88.75 135 LYS A CA 1
ATOM 1093 C C . LYS A 1 135 ? 2.467 -11.593 -40.972 1.00 88.75 135 LYS A C 1
ATOM 1095 O O . LYS A 1 135 ? 3.071 -12.371 -41.712 1.00 88.75 135 LYS A O 1
ATOM 1100 N N . LYS A 1 136 ? 1.854 -10.495 -41.437 1.00 91.75 136 LYS A N 1
ATOM 1101 C CA . LYS A 1 136 ? 1.856 -10.107 -42.859 1.00 91.75 136 LYS A CA 1
ATOM 1102 C C . LYS A 1 136 ? 3.280 -9.864 -43.368 1.00 91.75 136 LYS A C 1
ATOM 1104 O O . LYS A 1 136 ? 3.680 -10.482 -44.354 1.00 91.75 136 LYS A O 1
ATOM 1109 N N . ARG A 1 137 ? 4.075 -9.065 -42.651 1.00 91.12 137 ARG A N 1
ATOM 1110 C CA . ARG A 1 137 ? 5.477 -8.769 -42.988 1.00 91.12 137 ARG A CA 1
ATOM 1111 C C . ARG A 1 137 ? 6.332 -10.032 -43.108 1.00 91.12 137 ARG A C 1
ATOM 1113 O O . ARG A 1 137 ? 7.086 -10.178 -44.065 1.00 91.12 137 ARG A O 1
ATOM 1120 N N . ASN A 1 138 ? 6.177 -10.980 -42.185 1.00 86.12 138 ASN A N 1
ATOM 1121 C CA . ASN A 1 138 ? 6.890 -12.255 -42.239 1.00 86.12 138 ASN A CA 1
ATOM 1122 C C . ASN A 1 138 ? 6.458 -13.113 -43.443 1.00 86.12 138 ASN A C 1
ATOM 1124 O O . ASN A 1 138 ? 7.306 -13.755 -44.062 1.00 86.12 138 ASN A O 1
ATOM 1128 N N . THR A 1 139 ? 5.182 -13.081 -43.857 1.00 90.44 139 THR A N 1
ATOM 1129 C CA . THR A 1 139 ? 4.771 -13.740 -45.115 1.00 90.44 139 THR A CA 1
ATOM 1130 C C . THR A 1 139 ? 5.340 -13.066 -46.367 1.00 90.44 139 THR A C 1
ATOM 1132 O O . THR A 1 139 ? 5.703 -13.768 -47.308 1.00 90.44 139 THR A O 1
ATOM 1135 N N . GLU A 1 140 ? 5.486 -11.738 -46.374 1.00 89.81 140 GLU A N 1
ATOM 1136 C CA . GLU A 1 140 ? 6.104 -10.985 -47.477 1.00 89.81 140 GLU A CA 1
ATOM 1137 C C . GLU A 1 140 ? 7.608 -11.288 -47.586 1.00 89.81 140 GLU A C 1
ATOM 1139 O O . GLU A 1 140 ? 8.098 -11.603 -48.672 1.00 89.81 140 GLU A O 1
ATOM 1144 N N . LEU A 1 141 ? 8.326 -11.316 -46.457 1.00 87.31 141 LEU A N 1
ATOM 1145 C CA . LEU A 1 141 ? 9.738 -11.715 -46.400 1.00 87.31 141 LEU A CA 1
ATOM 1146 C C . LEU A 1 141 ? 9.949 -13.165 -46.869 1.00 87.31 141 LEU A C 1
ATOM 1148 O O . LEU A 1 141 ? 10.850 -13.426 -47.664 1.00 87.31 141 LEU A O 1
ATOM 1152 N N . LEU A 1 142 ? 9.090 -14.107 -46.461 1.00 87.31 142 LEU A N 1
ATOM 1153 C CA . LEU A 1 142 ? 9.156 -15.501 -46.926 1.00 87.31 142 LEU A CA 1
ATOM 1154 C C . LEU A 1 142 ? 8.910 -15.639 -48.438 1.00 87.31 142 LEU A C 1
ATOM 1156 O O . LEU A 1 142 ? 9.517 -16.499 -49.081 1.00 87.31 142 LEU A O 1
ATOM 1160 N N . GLN A 1 143 ? 8.051 -14.801 -49.028 1.00 88.75 143 GLN A N 1
ATOM 1161 C CA . GLN A 1 143 ? 7.880 -14.740 -50.484 1.00 88.75 143 GLN A CA 1
ATOM 1162 C C . GLN A 1 143 ? 9.124 -14.158 -51.171 1.00 88.75 143 GLN A C 1
ATOM 1164 O O . GLN A 1 143 ? 9.570 -14.707 -52.180 1.00 88.75 143 GLN A O 1
ATOM 1169 N N . GLN A 1 144 ? 9.730 -13.111 -50.601 1.00 87.56 144 GLN A N 1
ATOM 1170 C CA . GLN A 1 144 ? 10.957 -12.508 -51.124 1.00 87.56 144 GLN A CA 1
ATOM 1171 C C . GLN A 1 144 ? 12.145 -13.484 -51.086 1.00 87.56 144 GLN A C 1
ATOM 1173 O O . GLN A 1 144 ? 12.850 -13.617 -52.085 1.00 87.56 144 GLN A O 1
ATOM 1178 N N . CYS A 1 145 ? 12.333 -14.234 -49.994 1.00 81.56 145 CYS A N 1
ATOM 1179 C CA . CYS A 1 145 ? 13.353 -15.285 -49.907 1.00 81.56 145 CYS A CA 1
ATOM 1180 C C . CYS A 1 145 ? 13.179 -16.338 -51.012 1.00 81.56 145 CYS A C 1
ATOM 1182 O O . CYS A 1 145 ? 14.127 -16.614 -51.745 1.00 81.56 145 CYS A O 1
ATOM 1184 N N . ARG A 1 146 ? 11.957 -16.853 -51.211 1.00 83.31 146 ARG A N 1
ATOM 1185 C CA . ARG A 1 146 ? 11.659 -17.821 -52.284 1.00 83.31 146 ARG A CA 1
ATOM 1186 C C . ARG A 1 146 ? 11.910 -17.258 -53.685 1.00 83.31 146 ARG A C 1
ATOM 1188 O O . ARG A 1 146 ? 12.342 -17.998 -54.565 1.00 83.31 146 ARG A O 1
ATOM 1195 N N . HIS A 1 147 ? 11.650 -15.970 -53.909 1.00 88.62 147 HIS A N 1
ATOM 1196 C CA . HIS A 1 147 ? 11.964 -15.318 -55.181 1.00 88.62 147 HIS A CA 1
ATOM 1197 C C . HIS A 1 147 ? 13.482 -15.231 -55.409 1.00 88.62 147 HIS A C 1
ATOM 1199 O O . HIS A 1 147 ? 13.965 -15.588 -56.485 1.00 88.62 147 HIS A O 1
ATOM 1205 N N . ASN A 1 148 ? 14.236 -14.839 -54.378 1.00 85.00 148 ASN A N 1
ATOM 1206 C CA . ASN A 1 148 ? 15.695 -14.753 -54.428 1.00 85.00 148 ASN A CA 1
ATOM 1207 C C . ASN A 1 148 ? 16.343 -16.127 -54.673 1.00 85.00 148 ASN A C 1
ATOM 1209 O O . ASN A 1 148 ? 17.215 -16.228 -55.530 1.00 85.00 148 ASN A O 1
ATOM 1213 N N . GLU A 1 149 ? 15.868 -17.197 -54.021 1.00 84.38 149 GLU A N 1
ATOM 1214 C CA . GLU A 1 149 ? 16.325 -18.573 -54.285 1.00 84.38 149 GLU A CA 1
ATOM 1215 C C . GLU A 1 149 ? 16.135 -18.992 -55.753 1.00 84.38 149 GLU A C 1
ATOM 1217 O O . GLU A 1 149 ? 16.970 -19.696 -56.321 1.00 84.38 149 GLU A O 1
ATOM 1222 N N . VAL A 1 150 ? 15.031 -18.585 -56.390 1.00 89.44 150 VAL A N 1
ATOM 1223 C CA . VAL A 1 150 ? 14.775 -18.884 -57.810 1.00 89.44 150 VAL A CA 1
ATOM 1224 C C . VAL A 1 150 ? 15.693 -18.063 -58.720 1.00 89.44 150 VAL A C 1
ATOM 1226 O O . VAL A 1 150 ? 16.185 -18.596 -59.716 1.00 89.44 150 VAL A O 1
ATOM 1229 N N . ALA A 1 151 ? 15.967 -16.802 -58.380 1.00 85.75 151 ALA A N 1
ATOM 1230 C CA . ALA A 1 151 ? 16.916 -15.963 -59.112 1.00 85.75 151 ALA A CA 1
ATOM 1231 C C . ALA A 1 151 ? 18.361 -16.489 -59.003 1.00 85.75 151 ALA A C 1
ATOM 1233 O O . ALA A 1 151 ? 19.059 -16.584 -60.011 1.00 85.75 151 ALA A O 1
ATOM 1234 N N . GLU A 1 152 ? 18.793 -16.909 -57.811 1.00 83.12 152 GLU A N 1
ATOM 1235 C CA . GLU A 1 152 ? 20.114 -17.502 -57.569 1.00 83.12 152 GLU A CA 1
ATOM 1236 C C . GLU A 1 152 ? 20.317 -18.799 -58.365 1.00 83.12 152 GLU A C 1
ATOM 1238 O O . GLU A 1 152 ? 21.358 -18.985 -59.002 1.00 83.12 152 GLU A O 1
ATOM 1243 N N . ARG A 1 153 ? 19.300 -19.670 -58.416 1.00 86.50 153 ARG A N 1
ATOM 1244 C CA . ARG A 1 153 ? 19.341 -20.899 -59.227 1.00 86.50 153 ARG A CA 1
ATOM 1245 C C . ARG A 1 153 ? 19.486 -20.599 -60.724 1.00 86.50 153 ARG A C 1
ATOM 1247 O O . ARG A 1 153 ? 20.252 -21.295 -61.384 1.00 86.50 153 ARG A O 1
ATOM 1254 N N . ARG A 1 154 ? 18.825 -19.554 -61.245 1.00 85.50 154 ARG A N 1
ATOM 1255 C CA . ARG A 1 154 ? 18.968 -19.117 -62.652 1.00 85.50 154 ARG A CA 1
ATOM 1256 C C . ARG A 1 154 ? 20.368 -18.585 -62.949 1.00 85.50 154 ARG A C 1
ATOM 1258 O O . ARG A 1 154 ? 21.029 -19.111 -63.836 1.00 85.50 154 ARG A O 1
ATOM 1265 N N . MET A 1 155 ? 20.871 -17.648 -62.143 1.00 84.62 155 MET A N 1
ATOM 1266 C CA . MET A 1 155 ? 22.236 -17.123 -62.303 1.00 84.62 155 MET A CA 1
ATOM 1267 C C . MET A 1 155 ? 23.293 -18.236 -62.200 1.00 84.62 155 MET A C 1
ATOM 1269 O O . MET A 1 155 ? 24.290 -18.224 -62.917 1.00 84.62 155 MET A O 1
ATOM 1273 N N . THR A 1 156 ? 23.062 -19.249 -61.359 1.00 86.62 156 THR A N 1
ATOM 1274 C CA . THR A 1 156 ? 23.943 -20.424 -61.253 1.00 86.62 156 THR A CA 1
ATOM 1275 C C . THR A 1 156 ? 23.945 -21.276 -62.535 1.00 86.62 156 THR A C 1
ATOM 1277 O O . THR A 1 156 ? 24.996 -21.797 -62.912 1.00 86.62 156 THR A O 1
ATOM 1280 N N . GLN A 1 157 ? 22.805 -21.397 -63.228 1.00 86.88 157 GLN A N 1
ATOM 1281 C CA . GLN A 1 157 ? 22.702 -22.071 -64.530 1.00 86.88 157 GLN A CA 1
ATOM 1282 C C . GLN A 1 157 ? 23.407 -21.262 -65.631 1.00 86.88 157 GLN A C 1
ATOM 1284 O O . GLN A 1 157 ? 24.269 -21.806 -66.319 1.00 86.88 157 GLN A O 1
ATOM 1289 N N . GLU A 1 158 ? 23.145 -19.955 -65.715 1.00 85.06 158 GLU A N 1
ATOM 1290 C CA . GLU A 1 158 ? 23.783 -19.027 -66.667 1.00 85.06 158 GLU A CA 1
ATOM 1291 C C . GLU A 1 158 ? 25.321 -19.023 -66.526 1.00 85.06 158 GLU A C 1
ATOM 1293 O O . GLU A 1 158 ? 26.054 -19.102 -67.513 1.00 85.06 158 GLU A O 1
ATOM 1298 N N . ILE A 1 159 ? 25.842 -19.031 -65.291 1.00 84.81 159 ILE A N 1
ATOM 1299 C CA . ILE A 1 159 ? 27.284 -19.162 -65.004 1.00 84.81 159 ILE A CA 1
ATOM 1300 C C . ILE A 1 159 ? 27.843 -20.525 -65.458 1.00 84.81 159 ILE A C 1
ATOM 1302 O O . ILE A 1 159 ? 29.023 -20.620 -65.809 1.00 84.81 159 ILE A O 1
ATOM 1306 N N . GLY A 1 160 ? 27.032 -21.585 -65.451 1.00 86.12 160 GLY A N 1
ATOM 1307 C CA . GLY A 1 160 ? 27.400 -22.900 -65.981 1.00 86.12 160 GLY A CA 1
ATOM 1308 C C . GLY A 1 160 ? 27.518 -22.910 -67.507 1.00 86.12 160 GLY A C 1
ATOM 1309 O O . GLY A 1 160 ? 28.490 -23.442 -68.045 1.00 86.12 160 GLY A O 1
ATOM 1310 N N . GLU A 1 161 ? 26.574 -22.274 -68.198 1.00 85.19 161 GLU A N 1
ATOM 1311 C CA . GLU A 1 161 ? 26.560 -22.150 -69.662 1.00 85.19 161 GLU A CA 1
ATOM 1312 C C . GLU A 1 161 ? 27.710 -21.265 -70.165 1.00 85.19 161 GLU A C 1
ATOM 1314 O O . GLU A 1 161 ? 28.483 -21.685 -71.028 1.00 85.19 161 GLU A O 1
ATOM 1319 N N . MET A 1 162 ? 27.924 -20.100 -69.545 1.00 82.06 162 MET A N 1
ATOM 1320 C CA . MET A 1 162 ? 29.036 -19.201 -69.883 1.00 82.06 162 MET A CA 1
ATOM 1321 C C . MET A 1 162 ? 30.416 -19.860 -69.728 1.00 82.06 162 MET A C 1
ATOM 1323 O O . MET A 1 162 ? 31.325 -19.577 -70.507 1.00 82.06 162 MET A O 1
ATOM 1327 N N . LYS A 1 163 ? 30.591 -20.771 -68.759 1.00 86.62 163 LYS A N 1
ATOM 1328 C CA . LYS A 1 163 ? 31.842 -21.538 -68.615 1.00 86.62 163 LYS A CA 1
ATOM 1329 C C . LYS A 1 163 ? 32.086 -22.480 -69.792 1.00 86.62 163 LYS A C 1
ATOM 1331 O O . LYS A 1 163 ? 33.219 -22.557 -70.258 1.00 86.62 163 LYS A O 1
ATOM 1336 N N . ARG A 1 164 ? 31.042 -23.144 -70.307 1.00 85.44 164 ARG A N 1
ATOM 1337 C CA . ARG A 1 164 ? 31.169 -23.999 -71.498 1.00 85.44 164 ARG A CA 1
ATOM 1338 C C . ARG A 1 164 ? 31.617 -23.209 -72.719 1.00 85.44 164 ARG A C 1
ATOM 1340 O O . ARG A 1 164 ? 32.557 -23.636 -73.379 1.00 85.44 164 ARG A O 1
ATOM 1347 N N . LEU A 1 165 ? 31.001 -22.052 -72.966 1.00 86.19 165 LEU A N 1
ATOM 1348 C CA . LEU A 1 165 ? 31.356 -21.185 -74.093 1.00 86.19 165 LEU A CA 1
ATOM 1349 C C . LEU A 1 165 ? 32.826 -20.738 -74.015 1.00 86.19 165 LEU A C 1
ATOM 1351 O O . LEU A 1 165 ? 33.557 -20.871 -74.992 1.00 86.19 165 LEU A O 1
ATOM 1355 N N . CYS A 1 166 ? 33.307 -20.324 -72.838 1.00 82.88 166 CYS A N 1
ATOM 1356 C CA . CYS A 1 166 ? 34.722 -19.986 -72.628 1.00 82.88 166 CYS A CA 1
ATOM 1357 C C . CYS A 1 166 ? 35.687 -21.163 -72.883 1.00 82.88 166 CYS A C 1
ATOM 1359 O O . CYS A 1 166 ? 36.791 -20.955 -73.389 1.00 82.88 166 CYS A O 1
ATOM 1361 N N . ASP A 1 167 ? 35.296 -22.394 -72.543 1.00 85.81 167 ASP A N 1
ATOM 1362 C CA . ASP A 1 167 ? 36.092 -23.602 -72.802 1.00 85.81 167 ASP A CA 1
ATOM 1363 C C . ASP A 1 167 ? 35.945 -24.130 -74.242 1.00 85.81 167 ASP A C 1
ATOM 1365 O O . ASP A 1 167 ? 36.702 -25.014 -74.651 1.00 85.81 167 ASP A O 1
ATOM 1369 N N . GLU A 1 168 ? 34.979 -23.639 -75.017 1.00 85.69 168 GLU A N 1
ATOM 1370 C CA . GLU A 1 168 ? 34.790 -23.937 -76.441 1.00 85.69 168 GLU A CA 1
ATOM 1371 C C . GLU A 1 168 ? 35.583 -22.921 -77.296 1.00 85.69 168 GLU A C 1
ATOM 1373 O O . GLU A 1 168 ? 36.441 -23.343 -78.072 1.00 85.69 168 GLU A O 1
ATOM 1378 N N . GLU A 1 169 ? 35.467 -21.614 -77.023 1.00 81.31 169 GLU A N 1
ATOM 1379 C CA . GLU A 1 169 ? 36.318 -20.533 -77.575 1.00 81.31 169 GLU A CA 1
ATOM 1380 C C . GLU A 1 169 ? 37.823 -20.827 -77.427 1.00 81.31 169 GLU A C 1
ATOM 1382 O O . GLU A 1 169 ? 38.602 -20.717 -78.377 1.00 81.31 169 GLU A O 1
ATOM 1387 N N . ARG A 1 170 ? 38.251 -21.286 -76.241 1.00 82.56 170 ARG A N 1
ATOM 1388 C CA . ARG A 1 170 ? 39.654 -21.655 -75.976 1.00 82.56 170 ARG A CA 1
ATOM 1389 C C . ARG A 1 170 ? 40.193 -22.759 -76.886 1.00 82.56 170 ARG A C 1
ATOM 1391 O O . ARG A 1 170 ? 41.392 -22.771 -77.153 1.00 82.56 170 ARG A O 1
ATOM 1398 N N . LYS A 1 171 ? 39.349 -23.691 -77.338 1.00 83.38 171 LYS A N 1
ATOM 1399 C CA . LYS A 1 171 ? 39.774 -24.781 -78.232 1.00 83.38 171 LYS A CA 1
ATOM 1400 C C . 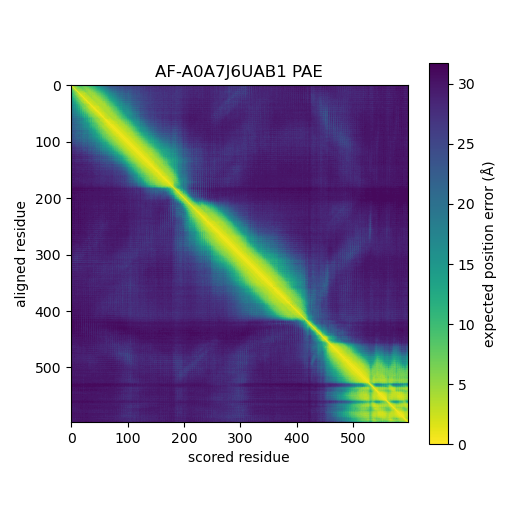LYS A 1 171 ? 39.973 -24.270 -79.655 1.00 83.38 171 LYS A C 1
ATOM 1402 O O . LYS A 1 171 ? 40.945 -24.659 -80.300 1.00 83.38 171 LYS A O 1
ATOM 1407 N N . GLU A 1 172 ? 39.100 -23.376 -80.117 1.00 80.06 172 GLU A N 1
ATOM 1408 C CA . GLU A 1 172 ? 39.221 -22.792 -81.454 1.00 80.06 172 GLU A CA 1
ATOM 1409 C C . GLU A 1 172 ? 40.415 -21.828 -81.538 1.00 80.06 172 GLU A C 1
ATOM 1411 O O . GLU A 1 172 ? 41.132 -21.834 -82.535 1.00 80.06 172 GLU A O 1
ATOM 1416 N N . LEU A 1 173 ? 40.731 -21.098 -80.460 1.00 79.56 173 LEU A N 1
ATOM 1417 C CA . LEU A 1 173 ? 41.939 -20.266 -80.387 1.00 79.56 173 LEU A CA 1
ATOM 1418 C C . LEU A 1 173 ? 43.225 -21.100 -80.559 1.00 79.56 173 LEU A C 1
ATOM 1420 O O . LEU A 1 173 ? 44.049 -20.775 -81.411 1.00 79.56 173 LEU A O 1
ATOM 1424 N N . VAL A 1 174 ? 43.357 -22.226 -79.845 1.00 80.81 174 VAL A N 1
ATOM 1425 C CA . VAL A 1 174 ? 44.499 -23.158 -79.997 1.00 80.81 174 VAL A CA 1
ATOM 1426 C C . VAL A 1 174 ? 44.579 -23.743 -81.416 1.00 80.81 174 VAL A C 1
ATOM 1428 O O . VAL A 1 174 ? 45.668 -23.925 -81.965 1.00 80.81 174 VAL A O 1
ATOM 1431 N N . ARG A 1 175 ? 43.431 -24.012 -82.049 1.00 75.31 175 ARG A N 1
ATOM 1432 C CA . ARG A 1 175 ? 43.351 -24.477 -83.442 1.00 75.31 175 ARG A CA 1
ATOM 1433 C C . ARG A 1 175 ? 43.797 -23.407 -84.448 1.00 75.31 175 ARG A C 1
ATOM 1435 O O . ARG A 1 175 ? 44.455 -23.749 -85.428 1.00 75.31 175 ARG A O 1
ATOM 1442 N N . LEU A 1 176 ? 43.484 -22.134 -84.205 1.00 73.06 176 LEU A N 1
ATOM 1443 C CA . LEU A 1 176 ? 43.919 -21.011 -85.042 1.00 73.06 176 LEU A CA 1
ATOM 1444 C C . LEU A 1 176 ? 45.420 -20.716 -84.889 1.00 73.06 176 LEU A C 1
ATOM 1446 O O . LEU A 1 176 ? 46.090 -20.446 -85.886 1.00 73.06 176 LEU A O 1
ATOM 1450 N N . GLU A 1 177 ? 45.979 -20.837 -83.681 1.00 69.75 177 GLU A N 1
ATOM 1451 C CA . GLU A 1 177 ? 47.431 -20.731 -83.465 1.00 69.75 177 GLU A CA 1
ATOM 1452 C C . GLU A 1 177 ? 48.197 -21.818 -84.237 1.00 69.75 177 GLU A C 1
ATOM 1454 O O . GLU A 1 177 ? 49.158 -21.510 -84.943 1.00 69.75 177 GLU A O 1
ATOM 1459 N N . ALA A 1 178 ? 47.705 -23.063 -84.217 1.00 66.69 178 ALA A N 1
ATOM 1460 C CA . ALA A 1 178 ? 48.280 -24.164 -84.994 1.00 66.69 178 ALA A CA 1
ATOM 1461 C C . ALA A 1 178 ? 48.193 -23.966 -86.525 1.00 66.69 178 ALA A C 1
ATOM 1463 O O . ALA A 1 178 ? 49.012 -24.520 -87.256 1.00 66.69 178 ALA A O 1
ATOM 1464 N N . MET A 1 179 ? 47.231 -23.178 -87.026 1.00 63.19 179 MET A N 1
ATOM 1465 C CA . MET A 1 179 ? 47.164 -22.803 -88.447 1.00 63.19 179 MET A CA 1
ATOM 1466 C C . MET A 1 179 ? 48.164 -21.699 -88.813 1.00 63.19 179 MET A C 1
ATOM 1468 O O . MET A 1 179 ? 48.768 -21.762 -89.883 1.00 63.19 179 MET A O 1
ATOM 1472 N N . ARG A 1 180 ? 48.366 -20.707 -87.935 1.00 60.31 180 ARG A N 1
ATOM 1473 C CA . ARG A 1 180 ? 49.301 -19.591 -88.163 1.00 60.31 180 ARG A CA 1
ATOM 1474 C C . ARG A 1 180 ? 50.733 -20.087 -88.377 1.00 60.31 180 ARG A C 1
ATOM 1476 O O . ARG A 1 180 ? 51.405 -19.652 -89.310 1.00 60.31 180 ARG A O 1
ATOM 1483 N N . ASP A 1 181 ? 51.177 -21.020 -87.541 1.00 53.12 181 ASP A N 1
ATOM 1484 C CA . ASP A 1 181 ? 52.577 -21.460 -87.509 1.00 53.12 181 ASP A CA 1
ATOM 1485 C C . ASP A 1 181 ? 52.945 -22.408 -88.675 1.00 53.12 181 ASP A C 1
ATOM 1487 O O . ASP A 1 181 ? 54.116 -22.728 -88.871 1.00 53.12 181 ASP A O 1
ATOM 1491 N N . GLY A 1 182 ? 51.969 -22.803 -89.506 1.00 56.94 182 GLY A N 1
ATOM 1492 C CA . GLY A 1 182 ? 52.189 -23.544 -90.756 1.00 56.94 182 GLY A CA 1
ATOM 1493 C C . GLY A 1 182 ? 52.498 -22.679 -91.990 1.00 56.94 182 GLY A C 1
ATOM 1494 O O . GLY A 1 182 ? 52.832 -23.220 -93.041 1.00 56.94 182 GLY A O 1
ATOM 1495 N N . SER A 1 183 ? 52.396 -21.347 -91.897 1.00 55.59 183 SER A N 1
ATOM 1496 C CA . SER A 1 183 ? 52.399 -20.430 -93.054 1.00 55.59 183 SER A CA 1
ATOM 1497 C C . SER A 1 183 ? 53.771 -19.800 -93.372 1.00 55.59 183 SER A C 1
ATOM 1499 O O . SER A 1 183 ? 53.869 -18.606 -93.658 1.00 55.59 183 SER A O 1
ATOM 1501 N N . ALA A 1 184 ? 54.852 -20.583 -93.322 1.00 49.16 184 ALA A N 1
ATOM 1502 C CA . ALA A 1 184 ? 56.235 -20.083 -93.411 1.00 49.16 184 ALA A CA 1
ATOM 1503 C C . ALA A 1 184 ? 56.885 -20.138 -94.819 1.00 49.16 184 ALA A C 1
ATOM 1505 O O . ALA A 1 184 ? 58.100 -19.990 -94.928 1.00 49.16 184 ALA A O 1
ATOM 1506 N N . TYR A 1 185 ? 56.117 -20.371 -95.893 1.00 48.38 185 TYR A N 1
ATOM 1507 C CA . TYR A 1 185 ? 56.667 -20.752 -97.212 1.00 48.38 185 TYR A CA 1
ATOM 1508 C C . TYR A 1 185 ? 56.715 -19.635 -98.280 1.00 48.38 185 TYR A C 1
ATOM 1510 O O . TYR A 1 185 ? 57.294 -19.827 -99.345 1.00 48.38 185 TYR A O 1
ATOM 1518 N N . GLU A 1 186 ? 56.141 -18.453 -98.028 1.00 51.75 186 GLU A N 1
ATOM 1519 C CA . GLU A 1 186 ? 55.978 -17.411 -99.068 1.00 51.75 186 GLU A CA 1
ATOM 1520 C C . GLU A 1 186 ? 57.054 -16.304 -99.058 1.00 51.75 186 GLU A C 1
ATOM 1522 O O . GLU A 1 186 ? 57.059 -15.433 -99.925 1.00 51.75 186 GLU A O 1
ATOM 1527 N N . HIS A 1 187 ? 58.002 -16.320 -98.112 1.00 50.38 187 HIS A N 1
ATOM 1528 C CA . HIS A 1 187 ? 58.970 -15.222 -97.943 1.00 50.38 187 HIS A CA 1
ATOM 1529 C C . HIS A 1 187 ? 60.270 -15.369 -98.766 1.00 50.38 187 HIS A C 1
ATOM 1531 O O . HIS A 1 187 ? 61.084 -14.448 -98.805 1.00 50.38 187 HIS A O 1
ATOM 1537 N N . GLU A 1 188 ? 60.484 -16.506 -99.437 1.00 47.31 188 GLU A N 1
ATOM 1538 C CA . GLU A 1 188 ? 61.772 -16.843 -100.071 1.00 47.31 188 GLU A CA 1
ATOM 1539 C C . GLU A 1 188 ? 61.920 -16.331 -101.522 1.00 47.31 188 GLU A C 1
ATOM 1541 O O . GLU A 1 188 ? 63.036 -16.144 -102.006 1.00 47.31 188 GLU A O 1
ATOM 1546 N N . GLN A 1 189 ? 60.822 -16.023 -102.227 1.00 48.22 189 GLN A N 1
ATOM 1547 C CA . GLN A 1 189 ? 60.883 -15.665 -103.657 1.00 48.22 189 GLN A CA 1
ATOM 1548 C C . GLN A 1 189 ? 61.411 -14.244 -103.954 1.00 48.22 189 GLN A C 1
ATOM 1550 O O . GLN A 1 189 ? 61.840 -13.977 -105.076 1.00 48.22 189 GLN A O 1
ATOM 1555 N N . TYR A 1 190 ? 61.444 -13.337 -102.970 1.00 50.69 190 TYR A N 1
ATOM 1556 C CA . TYR A 1 190 ? 61.744 -11.910 -103.191 1.00 50.69 190 TYR A CA 1
ATOM 1557 C C . TYR A 1 190 ? 63.242 -11.584 -103.405 1.00 50.69 190 TYR A C 1
ATOM 1559 O O . TYR A 1 190 ? 63.598 -10.461 -103.755 1.00 50.69 190 TYR A O 1
ATOM 1567 N N . MET A 1 191 ? 64.157 -12.538 -103.190 1.00 52.00 191 MET A N 1
ATOM 1568 C CA . MET A 1 191 ? 65.608 -12.264 -103.191 1.00 52.00 191 MET A CA 1
ATOM 1569 C C . MET A 1 191 ? 66.285 -12.295 -104.575 1.00 52.00 191 MET A C 1
ATOM 1571 O O . MET A 1 191 ? 67.421 -11.832 -104.702 1.00 52.00 191 MET A O 1
ATOM 1575 N N . ASN A 1 192 ? 65.623 -12.811 -105.617 1.00 45.75 192 ASN A N 1
ATOM 1576 C CA . ASN A 1 192 ? 66.289 -13.163 -106.881 1.00 45.75 192 ASN A CA 1
ATOM 1577 C C . ASN A 1 192 ? 66.412 -12.024 -107.916 1.00 45.75 192 ASN A C 1
ATOM 1579 O O . ASN A 1 192 ? 67.298 -12.075 -108.767 1.00 45.75 192 ASN A O 1
ATOM 1583 N N . GLU A 1 193 ? 65.599 -10.966 -107.844 1.00 50.22 193 GLU A N 1
ATOM 1584 C CA . GLU A 1 193 ? 65.577 -9.896 -108.869 1.00 50.22 193 GLU A CA 1
ATOM 1585 C C . GLU A 1 193 ? 66.746 -8.890 -108.759 1.00 50.22 193 GLU A C 1
ATOM 1587 O O . GLU A 1 193 ? 66.949 -8.029 -109.615 1.00 50.22 193 GLU A O 1
ATOM 1592 N N . LYS A 1 194 ? 67.570 -9.004 -107.712 1.00 45.69 194 LYS A N 1
ATOM 1593 C CA . LYS A 1 194 ? 68.616 -8.031 -107.347 1.00 45.69 194 LYS A CA 1
ATOM 1594 C C . LYS A 1 194 ? 69.839 -8.008 -108.287 1.00 45.69 194 LYS A C 1
ATOM 1596 O O . LYS A 1 194 ? 70.668 -7.104 -108.187 1.00 45.69 194 LYS A O 1
ATOM 1601 N N . GLY A 1 195 ? 69.994 -9.003 -109.164 1.00 50.34 195 GLY A N 1
ATOM 1602 C CA . GLY A 1 195 ? 71.257 -9.275 -109.867 1.00 50.34 195 GLY A CA 1
ATOM 1603 C C . GLY A 1 195 ? 71.555 -8.440 -111.121 1.00 50.34 195 GLY A C 1
ATOM 1604 O O . GLY A 1 195 ? 72.724 -8.201 -111.426 1.00 50.34 195 GLY A O 1
ATOM 1605 N N . GLU A 1 196 ? 70.543 -8.002 -111.877 1.00 50.56 196 GLU A N 1
ATOM 1606 C CA . GLU A 1 196 ? 70.773 -7.528 -113.256 1.00 50.56 196 GLU A CA 1
ATOM 1607 C C . GLU A 1 196 ? 71.220 -6.062 -113.369 1.00 50.56 196 GLU A C 1
ATOM 1609 O O . GLU A 1 196 ? 71.944 -5.699 -114.300 1.00 50.56 196 GLU A O 1
ATOM 1614 N N . LEU A 1 197 ? 70.856 -5.217 -112.400 1.00 50.38 197 LEU A N 1
ATOM 1615 C CA . LEU A 1 197 ? 71.121 -3.771 -112.438 1.00 50.38 197 LEU A CA 1
ATOM 1616 C C . LEU A 1 197 ? 72.613 -3.408 -112.309 1.00 50.38 197 LEU A C 1
ATOM 1618 O O . LEU A 1 197 ? 73.038 -2.361 -112.798 1.00 50.38 197 LEU A O 1
ATOM 1622 N N . VAL A 1 198 ? 73.423 -4.275 -111.692 1.00 50.28 198 VAL A N 1
ATOM 1623 C CA . VAL A 1 198 ? 74.814 -3.973 -111.299 1.00 50.28 198 VAL A CA 1
ATOM 1624 C C . VAL A 1 198 ? 75.722 -3.672 -112.501 1.00 50.28 198 VAL A C 1
ATOM 1626 O O . VAL A 1 198 ? 76.581 -2.797 -112.424 1.00 50.28 198 VAL A O 1
ATOM 1629 N N . ARG A 1 199 ? 75.516 -4.334 -113.650 1.00 50.72 199 ARG A N 1
ATOM 1630 C CA . ARG A 1 199 ? 76.415 -4.213 -114.820 1.00 50.72 199 ARG A CA 1
ATOM 1631 C C . ARG A 1 199 ? 76.251 -2.916 -115.621 1.00 50.72 199 ARG A C 1
ATOM 1633 O O . ARG A 1 199 ? 77.046 -2.653 -116.517 1.00 50.72 199 ARG A O 1
ATOM 1640 N N . ARG A 1 200 ? 75.237 -2.095 -115.322 1.00 53.25 200 ARG A N 1
ATOM 1641 C CA . ARG A 1 200 ? 74.986 -0.815 -116.016 1.00 53.25 200 ARG A CA 1
ATOM 1642 C C . ARG A 1 200 ? 75.721 0.375 -115.379 1.00 53.25 200 ARG A C 1
ATOM 1644 O O . ARG A 1 200 ? 75.660 1.481 -115.904 1.00 53.25 200 ARG A O 1
ATOM 1651 N N . LEU A 1 201 ? 76.406 0.133 -114.259 1.00 51.12 201 LEU A N 1
ATOM 1652 C CA . LEU A 1 201 ? 77.011 1.138 -113.378 1.00 51.12 201 LEU A CA 1
ATOM 1653 C C . LEU A 1 201 ? 78.449 1.517 -113.799 1.00 51.12 201 LEU A C 1
ATOM 1655 O O . LEU A 1 201 ? 78.915 2.610 -113.497 1.00 51.12 201 LEU A O 1
ATOM 1659 N N . GLU A 1 202 ? 79.143 0.642 -114.536 1.00 53.91 202 GLU A N 1
ATOM 1660 C CA . GLU A 1 202 ? 80.574 0.782 -114.858 1.00 53.91 202 GLU A CA 1
ATOM 1661 C C . GLU A 1 202 ? 80.894 2.002 -115.746 1.00 53.91 202 GLU A C 1
ATOM 1663 O O . GLU A 1 202 ? 81.795 2.771 -115.431 1.00 53.91 202 GLU A O 1
ATOM 1668 N N . MET A 1 203 ? 80.137 2.221 -116.830 1.00 54.41 203 MET A N 1
ATOM 1669 C CA . MET A 1 203 ? 80.440 3.258 -117.838 1.00 54.41 203 MET A CA 1
ATOM 1670 C C . MET A 1 203 ? 79.994 4.678 -117.458 1.00 54.41 203 MET A C 1
ATOM 1672 O O . MET A 1 203 ? 80.262 5.618 -118.201 1.00 54.41 203 MET A O 1
ATOM 1676 N N . LEU A 1 204 ? 79.317 4.858 -116.321 1.00 53.38 204 LEU A N 1
ATOM 1677 C CA . LEU A 1 204 ? 78.989 6.192 -115.803 1.00 53.38 204 LEU A CA 1
ATOM 1678 C C . LEU A 1 204 ? 80.125 6.782 -114.950 1.00 53.38 204 LEU A C 1
ATOM 1680 O O . LEU A 1 204 ? 80.147 7.992 -114.739 1.00 53.38 204 LEU A O 1
ATOM 1684 N N . LYS A 1 205 ? 81.074 5.957 -114.478 1.00 54.91 205 LYS A N 1
ATOM 1685 C CA . LYS A 1 205 ? 82.090 6.325 -113.474 1.00 54.91 205 LYS A CA 1
ATOM 1686 C C . LYS A 1 205 ? 82.934 7.549 -113.851 1.00 54.91 205 LYS A C 1
ATOM 1688 O O . LYS A 1 205 ? 83.095 8.436 -113.019 1.00 54.91 205 LYS A O 1
ATOM 1693 N N . ASP A 1 206 ? 83.369 7.654 -115.102 1.00 55.66 206 ASP A N 1
ATOM 1694 C CA . ASP A 1 206 ? 84.295 8.712 -115.541 1.00 55.66 206 ASP A CA 1
ATOM 1695 C C . ASP A 1 206 ? 83.611 10.082 -115.737 1.00 55.66 206 ASP A C 1
ATOM 1697 O O . ASP A 1 206 ? 84.269 11.121 -115.741 1.00 55.66 206 ASP A O 1
ATOM 1701 N N . GLN A 1 207 ? 82.277 10.115 -115.855 1.00 57.09 207 GLN A N 1
ATOM 1702 C CA . GLN A 1 207 ? 81.497 11.351 -115.684 1.00 57.09 207 GLN A CA 1
ATOM 1703 C C . GLN A 1 207 ? 81.073 11.551 -114.224 1.00 57.09 207 GLN A C 1
ATOM 1705 O O . GLN A 1 207 ? 80.898 12.687 -113.783 1.00 57.09 207 GLN A O 1
ATOM 1710 N N . ASN A 1 208 ? 80.949 10.461 -113.464 1.00 51.53 208 ASN A N 1
ATOM 1711 C CA . ASN A 1 208 ? 80.593 10.501 -112.056 1.00 51.53 208 ASN A CA 1
ATOM 1712 C C . ASN A 1 208 ? 81.689 11.143 -111.199 1.00 51.53 208 ASN A C 1
ATOM 1714 O O . ASN A 1 208 ? 81.337 11.784 -110.229 1.00 51.53 208 ASN A O 1
ATOM 1718 N N . GLU A 1 209 ? 82.981 11.059 -111.536 1.00 56.00 209 GLU A N 1
ATOM 1719 C CA . GLU A 1 209 ? 84.067 11.588 -110.682 1.00 56.00 209 GLU A CA 1
ATOM 1720 C C . GLU A 1 209 ? 83.933 13.096 -110.369 1.00 56.00 209 GLU A C 1
ATOM 1722 O O . GLU A 1 209 ? 84.107 13.506 -109.225 1.00 56.00 209 GLU A O 1
ATOM 1727 N N . LYS A 1 210 ? 83.497 13.921 -111.334 1.00 59.97 210 LYS A N 1
ATOM 1728 C CA . LYS A 1 210 ? 83.228 15.361 -111.106 1.00 59.97 210 LYS A CA 1
ATOM 1729 C C . LYS A 1 210 ? 81.859 15.657 -110.504 1.00 59.97 210 LYS A C 1
ATOM 1731 O O . LYS A 1 210 ? 81.675 16.712 -109.903 1.00 59.97 210 LYS A O 1
ATOM 1736 N N . TYR A 1 211 ? 80.910 14.734 -110.631 1.00 56.84 211 TYR A N 1
ATOM 1737 C CA . TYR A 1 211 ? 79.725 14.763 -109.783 1.00 56.84 211 TYR A CA 1
ATOM 1738 C C . TYR A 1 211 ? 80.032 14.237 -108.376 1.00 56.84 211 TYR A C 1
ATOM 1740 O O . TYR A 1 211 ? 79.340 14.641 -107.460 1.00 56.84 211 TYR A O 1
ATOM 1748 N N . SER A 1 212 ? 81.084 13.439 -108.168 1.00 56.81 212 SER A N 1
ATOM 1749 C CA . SER A 1 212 ? 81.420 12.759 -106.912 1.00 56.81 212 SER A CA 1
ATOM 1750 C C . SER A 1 212 ? 81.808 13.733 -105.807 1.00 56.81 212 SER A C 1
ATOM 1752 O O . SER A 1 212 ? 81.451 13.518 -104.659 1.00 56.81 212 SER A O 1
ATOM 1754 N N . GLU A 1 213 ? 82.463 14.851 -106.119 1.00 63.50 213 GLU A N 1
ATOM 1755 C CA . GLU A 1 213 ? 82.746 15.894 -105.120 1.00 63.50 213 GLU A CA 1
ATOM 1756 C C . GLU A 1 213 ? 81.448 16.580 -104.643 1.00 63.50 213 GLU A C 1
ATOM 1758 O O . GLU A 1 213 ? 81.246 16.786 -103.449 1.00 63.50 213 GLU A O 1
ATOM 1763 N N . SER A 1 214 ? 80.498 16.833 -105.552 1.00 67.81 214 SER A N 1
ATOM 1764 C CA . SER A 1 214 ? 79.177 17.380 -105.201 1.00 67.81 214 SER A CA 1
ATOM 1765 C C . SER A 1 214 ? 78.251 16.331 -104.567 1.00 67.81 214 SER A C 1
ATOM 1767 O O . SER A 1 214 ? 77.491 16.642 -103.652 1.00 67.81 214 SER A O 1
ATOM 1769 N N . ILE A 1 215 ? 78.336 15.077 -105.013 1.00 61.81 215 ILE A N 1
ATOM 1770 C CA . ILE A 1 215 ? 77.580 13.938 -104.498 1.00 61.81 215 ILE A CA 1
ATOM 1771 C C . ILE A 1 215 ? 78.093 13.567 -103.115 1.00 61.81 215 ILE A C 1
ATOM 1773 O O . ILE A 1 215 ? 77.258 13.392 -102.254 1.00 61.81 215 ILE A O 1
ATOM 1777 N N . THR A 1 216 ? 79.395 13.554 -102.831 1.00 68.31 216 THR A N 1
ATOM 1778 C CA . THR A 1 216 ? 79.906 13.308 -101.467 1.00 68.31 216 THR A CA 1
ATOM 1779 C C . THR A 1 216 ? 79.549 14.437 -100.501 1.00 68.31 216 THR A C 1
ATOM 1781 O O . THR A 1 216 ? 79.282 14.167 -99.331 1.00 68.31 216 THR A O 1
ATOM 1784 N N . GLU A 1 217 ? 79.429 15.689 -100.958 1.00 71.44 217 GLU A N 1
ATOM 1785 C CA . GLU A 1 217 ? 78.876 16.771 -100.134 1.00 71.44 217 GLU A CA 1
ATOM 1786 C C . GLU A 1 217 ? 77.359 16.598 -99.896 1.00 71.44 217 GLU A C 1
ATOM 1788 O O . GLU A 1 217 ? 76.879 16.748 -98.769 1.00 71.44 217 GLU A O 1
ATOM 1793 N N . VAL A 1 218 ? 76.591 16.205 -100.918 1.00 70.38 218 VAL A N 1
ATOM 1794 C CA . VAL A 1 218 ? 75.147 15.907 -100.816 1.00 70.38 218 VAL A CA 1
ATOM 1795 C C . VAL A 1 218 ? 74.864 14.604 -100.054 1.00 70.38 218 VAL A C 1
ATOM 1797 O O . VAL A 1 218 ? 73.851 14.515 -99.367 1.00 70.38 218 VAL A O 1
ATOM 1800 N N . GLU A 1 219 ? 75.744 13.612 -100.115 1.00 67.12 219 GLU A N 1
ATOM 1801 C CA . GLU A 1 219 ? 75.695 12.348 -99.383 1.00 67.12 219 GLU A CA 1
ATOM 1802 C C . GLU A 1 219 ? 76.095 12.585 -97.940 1.00 67.12 219 GLU A C 1
ATOM 1804 O O . GLU A 1 219 ? 75.337 12.197 -97.068 1.00 67.12 219 GLU A O 1
ATOM 1809 N N . SER A 1 220 ? 77.161 13.339 -97.655 1.00 76.31 220 SER A N 1
ATOM 1810 C CA . SER A 1 220 ? 77.486 13.748 -96.286 1.00 76.31 220 SER A CA 1
ATOM 1811 C C . SER A 1 220 ? 76.349 14.558 -95.652 1.00 76.31 220 SER A C 1
ATOM 1813 O O . SER A 1 220 ? 76.061 14.399 -94.468 1.00 76.31 220 SER A O 1
ATOM 1815 N N . ASN A 1 221 ? 75.652 15.400 -96.423 1.00 76.50 221 ASN A N 1
ATOM 1816 C CA . ASN A 1 221 ? 74.471 16.119 -95.940 1.00 76.50 221 ASN A CA 1
ATOM 1817 C C . ASN A 1 221 ? 73.219 15.226 -95.820 1.00 76.50 221 ASN A C 1
ATOM 1819 O O . ASN A 1 221 ? 72.465 15.392 -94.863 1.00 76.50 221 ASN A O 1
ATOM 1823 N N . ASN A 1 222 ? 73.011 14.251 -96.712 1.00 75.31 222 ASN A N 1
ATOM 1824 C CA . ASN A 1 222 ? 71.951 13.239 -96.587 1.00 75.31 222 ASN A CA 1
ATOM 1825 C C . ASN A 1 222 ? 72.221 12.240 -95.458 1.00 75.31 222 ASN A C 1
ATOM 1827 O O . ASN A 1 222 ? 71.280 11.742 -94.853 1.00 75.31 222 ASN A O 1
ATOM 1831 N N . GLU A 1 223 ? 73.478 11.950 -95.152 1.00 75.12 223 GLU A N 1
ATOM 1832 C CA . GLU A 1 223 ? 73.907 11.072 -94.072 1.00 75.12 223 GLU A CA 1
ATOM 1833 C C . GLU A 1 223 ? 73.721 11.794 -92.742 1.00 75.12 223 GLU A C 1
ATOM 1835 O O . GLU A 1 223 ? 72.964 11.303 -91.917 1.00 75.12 223 GLU A O 1
ATOM 1840 N N . LYS A 1 224 ? 74.174 13.049 -92.614 1.00 76.94 224 LYS A N 1
ATOM 1841 C CA . LYS A 1 224 ? 73.801 13.939 -91.494 1.00 76.94 224 LYS A CA 1
ATOM 1842 C C . LYS A 1 224 ? 72.286 14.140 -91.359 1.00 76.94 224 LYS A C 1
ATOM 1844 O O . LYS A 1 224 ? 71.796 14.391 -90.259 1.00 76.94 224 LYS A O 1
ATOM 1849 N N . ALA A 1 225 ? 71.520 14.078 -92.452 1.00 75.94 225 ALA A N 1
ATOM 1850 C CA . ALA A 1 225 ? 70.058 14.113 -92.400 1.00 75.94 225 ALA A CA 1
ATOM 1851 C C . ALA A 1 225 ? 69.470 12.773 -91.927 1.00 75.94 225 ALA A C 1
ATOM 1853 O O . ALA A 1 225 ? 68.580 12.776 -91.083 1.00 75.94 225 ALA A O 1
ATOM 1854 N N . ARG A 1 226 ? 69.986 11.634 -92.404 1.00 76.31 226 ARG A N 1
ATOM 1855 C CA . ARG A 1 226 ? 69.615 10.282 -91.950 1.00 76.31 226 ARG A CA 1
ATOM 1856 C C . ARG A 1 226 ? 69.984 10.052 -90.490 1.00 76.31 226 ARG A C 1
ATOM 1858 O O . ARG A 1 226 ? 69.163 9.514 -89.767 1.00 76.31 226 ARG A O 1
ATOM 1865 N N . GLU A 1 227 ? 71.144 10.512 -90.035 1.00 79.50 227 GLU A N 1
ATOM 1866 C CA . GLU A 1 227 ? 71.545 10.545 -88.626 1.00 79.50 227 GLU A CA 1
ATOM 1867 C C . GLU A 1 227 ? 70.538 11.352 -87.808 1.00 79.50 227 GLU A C 1
ATOM 1869 O O . GLU A 1 227 ? 69.993 10.830 -86.843 1.00 79.50 227 GLU A O 1
ATOM 1874 N N . LYS A 1 228 ? 70.179 12.571 -88.238 1.00 78.12 228 LYS A N 1
ATOM 1875 C CA . LYS A 1 228 ? 69.139 13.374 -87.570 1.00 78.12 228 LYS A CA 1
ATOM 1876 C C . LYS A 1 228 ? 67.772 12.690 -87.560 1.00 78.12 228 LYS A C 1
ATOM 1878 O O . LYS A 1 228 ? 67.101 12.731 -86.533 1.00 78.12 228 LYS A O 1
ATOM 1883 N N . TYR A 1 229 ? 67.353 12.049 -88.652 1.00 78.19 229 TYR A N 1
ATOM 1884 C CA . TYR A 1 229 ? 66.092 11.304 -88.705 1.00 78.19 229 TYR A CA 1
ATOM 1885 C C . TYR A 1 229 ? 66.131 10.020 -87.864 1.00 78.19 229 TYR A C 1
ATOM 1887 O O . TYR A 1 229 ? 65.128 9.695 -87.237 1.00 78.19 229 TYR A O 1
ATOM 1895 N N . ASN A 1 230 ? 67.274 9.336 -87.775 1.00 79.81 230 ASN A N 1
ATOM 1896 C CA . ASN A 1 230 ? 67.481 8.170 -86.916 1.00 79.81 230 ASN A CA 1
ATOM 1897 C C . ASN A 1 230 ? 67.506 8.579 -85.439 1.00 79.81 230 ASN A C 1
ATOM 1899 O O . ASN A 1 230 ? 66.759 8.012 -84.652 1.00 79.81 230 ASN A O 1
ATOM 1903 N N . GLU A 1 231 ? 68.250 9.624 -85.067 1.00 81.62 231 GLU A N 1
ATOM 1904 C CA . GLU A 1 231 ? 68.183 10.250 -83.742 1.00 81.62 231 GLU A CA 1
ATOM 1905 C C . GLU A 1 231 ? 66.748 10.663 -83.391 1.00 81.62 231 GLU A C 1
ATOM 1907 O O . GLU A 1 231 ? 66.319 10.528 -82.248 1.00 81.62 231 GLU A O 1
ATOM 1912 N N . GLN A 1 232 ? 65.999 11.217 -84.349 1.00 79.00 232 GLN A N 1
ATOM 1913 C CA . GLN A 1 232 ? 64.621 11.642 -84.130 1.00 79.00 232 GLN A CA 1
ATOM 1914 C C . GLN A 1 232 ? 63.680 10.437 -83.987 1.00 79.00 232 GLN A C 1
ATOM 1916 O O . GLN A 1 232 ? 62.811 10.456 -83.118 1.00 79.00 232 GLN A O 1
ATOM 1921 N N . ALA A 1 233 ? 63.892 9.361 -84.749 1.00 78.56 233 ALA A N 1
ATOM 1922 C CA . ALA A 1 233 ? 63.193 8.088 -84.598 1.00 78.56 233 ALA A CA 1
ATOM 1923 C C . ALA A 1 233 ? 63.523 7.403 -83.260 1.00 78.56 233 ALA A C 1
ATOM 1925 O O . ALA A 1 233 ? 62.618 6.897 -82.602 1.00 78.56 233 ALA A O 1
ATOM 1926 N N . GLU A 1 234 ? 64.773 7.452 -82.793 1.00 82.06 234 GLU A N 1
ATOM 1927 C CA . GLU A 1 234 ? 65.153 6.998 -81.454 1.00 82.06 234 GLU A CA 1
ATOM 1928 C C . GLU A 1 234 ? 64.549 7.881 -80.361 1.00 82.06 234 GLU A C 1
ATOM 1930 O O . GLU A 1 234 ? 64.073 7.359 -79.358 1.00 82.06 234 GLU A O 1
ATOM 1935 N N . LYS A 1 235 ? 64.479 9.205 -80.541 1.00 82.50 235 LYS A N 1
ATOM 1936 C CA . LYS A 1 235 ? 63.763 10.101 -79.615 1.00 82.50 235 LYS A CA 1
ATOM 1937 C C . LYS A 1 235 ? 62.268 9.760 -79.574 1.00 82.50 235 LYS A C 1
ATOM 1939 O O . LYS A 1 235 ? 61.712 9.667 -78.483 1.00 82.50 235 LYS A O 1
ATOM 1944 N N . PHE A 1 236 ? 61.630 9.476 -80.713 1.00 78.94 236 PHE A N 1
ATOM 1945 C CA . PHE A 1 236 ? 60.245 8.986 -80.756 1.00 78.94 236 PHE A CA 1
ATOM 1946 C C . PHE A 1 236 ? 60.080 7.604 -80.104 1.00 78.94 236 PHE A C 1
ATOM 1948 O O . PHE A 1 236 ? 59.125 7.410 -79.355 1.00 78.94 236 PHE A O 1
ATOM 1955 N N . ARG A 1 237 ? 61.016 6.669 -80.309 1.00 85.62 237 ARG A N 1
ATOM 1956 C CA . ARG A 1 237 ? 61.016 5.342 -79.671 1.00 85.62 237 ARG A CA 1
ATOM 1957 C C . ARG A 1 237 ? 61.173 5.441 -78.154 1.00 85.62 237 ARG A C 1
ATOM 1959 O O . ARG A 1 237 ? 60.363 4.881 -77.427 1.00 85.62 237 ARG A O 1
ATOM 1966 N N . ASN A 1 238 ? 62.142 6.222 -77.682 1.00 83.81 238 ASN A N 1
ATOM 1967 C CA . ASN A 1 238 ? 62.371 6.482 -76.262 1.00 83.81 238 ASN A CA 1
ATOM 1968 C C . ASN A 1 238 ? 61.161 7.168 -75.603 1.00 83.81 238 ASN A C 1
ATOM 1970 O O . ASN A 1 238 ? 60.792 6.803 -74.487 1.00 83.81 238 ASN A O 1
ATOM 1974 N N . MET A 1 239 ? 60.499 8.105 -76.297 1.00 82.50 239 MET A N 1
ATOM 1975 C CA . MET A 1 239 ? 59.223 8.672 -75.842 1.00 82.50 239 MET A CA 1
ATOM 1976 C C . MET A 1 239 ? 58.098 7.627 -75.828 1.00 82.50 239 MET A C 1
ATOM 1978 O O . MET A 1 239 ? 57.315 7.613 -74.884 1.00 82.50 239 MET A O 1
ATOM 1982 N N . GLY A 1 240 ? 58.038 6.714 -76.802 1.00 82.50 240 GLY A N 1
ATOM 1983 C CA . GLY A 1 240 ? 57.122 5.568 -76.790 1.00 82.50 240 GLY A CA 1
ATOM 1984 C C . GLY A 1 240 ? 57.331 4.675 -75.565 1.00 82.50 240 GLY A C 1
ATOM 1985 O O . GLY A 1 240 ? 56.399 4.455 -74.793 1.00 82.50 240 GLY A O 1
ATOM 1986 N N . ASP A 1 241 ? 58.569 4.251 -75.310 1.00 87.44 241 ASP A N 1
ATOM 1987 C CA . ASP A 1 241 ? 58.943 3.446 -74.141 1.00 87.44 241 ASP A CA 1
ATOM 1988 C C . ASP A 1 241 ? 58.705 4.194 -72.814 1.00 87.44 241 ASP A C 1
ATOM 1990 O O . ASP A 1 241 ? 58.486 3.573 -71.770 1.00 87.44 241 ASP A O 1
ATOM 1994 N N . GLN A 1 242 ? 58.755 5.529 -72.818 1.00 89.44 242 GLN A N 1
ATOM 1995 C CA . GLN A 1 242 ? 58.381 6.367 -71.676 1.00 89.44 242 GLN A CA 1
ATOM 1996 C C . GLN A 1 242 ? 56.856 6.442 -71.498 1.00 89.44 242 GLN A C 1
ATOM 1998 O O . GLN A 1 242 ? 56.380 6.343 -70.369 1.00 89.44 242 GLN A O 1
ATOM 2003 N N . VAL A 1 243 ? 56.082 6.544 -72.582 1.00 87.44 243 VAL A N 1
ATOM 2004 C CA . VAL A 1 243 ? 54.610 6.506 -72.560 1.00 87.44 243 VAL A CA 1
ATOM 2005 C C . VAL A 1 243 ? 54.102 5.143 -72.085 1.00 87.44 243 VAL A C 1
ATOM 2007 O O . VAL A 1 243 ? 53.223 5.109 -71.227 1.00 87.44 243 VAL A O 1
ATOM 2010 N N . PHE A 1 244 ? 54.691 4.025 -72.525 1.00 87.56 244 PHE A N 1
ATOM 2011 C CA . PHE A 1 244 ? 54.366 2.697 -71.986 1.00 87.56 244 PHE A CA 1
ATOM 2012 C C . PHE A 1 244 ? 54.662 2.598 -70.482 1.00 87.56 244 PHE A C 1
ATOM 2014 O O . PHE A 1 244 ? 53.779 2.217 -69.714 1.00 87.56 244 PHE A O 1
ATOM 2021 N N . ARG A 1 245 ? 55.842 3.050 -70.029 1.00 89.88 245 ARG A N 1
ATOM 2022 C CA . ARG A 1 245 ? 56.174 3.113 -68.591 1.00 89.88 245 ARG A CA 1
ATOM 2023 C C . ARG A 1 245 ? 55.194 3.979 -67.790 1.00 89.88 245 ARG A C 1
ATOM 2025 O O . ARG A 1 245 ? 54.822 3.597 -66.682 1.00 89.88 245 ARG A O 1
ATOM 2032 N N . LEU A 1 246 ? 54.738 5.106 -68.340 1.00 88.44 246 LEU A N 1
ATOM 2033 C CA . LEU A 1 246 ? 53.723 5.961 -67.712 1.00 88.44 246 LEU A CA 1
ATOM 2034 C C . LEU A 1 246 ? 52.331 5.308 -67.694 1.00 88.44 246 LEU A C 1
ATOM 2036 O O . LEU A 1 246 ? 51.612 5.458 -66.707 1.00 88.44 246 LEU A O 1
ATOM 2040 N N . MET A 1 247 ? 51.952 4.549 -68.728 1.00 87.38 247 MET A N 1
ATOM 2041 C CA . MET A 1 247 ? 50.697 3.785 -68.744 1.00 87.38 247 MET A CA 1
ATOM 2042 C C . MET A 1 247 ? 50.697 2.656 -67.707 1.00 87.38 247 MET A C 1
ATOM 2044 O O . MET A 1 247 ? 49.703 2.498 -66.998 1.00 87.38 247 MET A O 1
ATOM 2048 N N . ASP A 1 248 ? 51.799 1.920 -67.548 1.00 90.06 248 ASP A N 1
ATOM 2049 C CA . ASP A 1 248 ? 51.909 0.883 -66.514 1.00 90.06 248 ASP A CA 1
ATOM 2050 C C . ASP A 1 248 ? 51.936 1.477 -65.098 1.00 90.06 248 ASP A C 1
ATOM 2052 O O . ASP A 1 248 ? 51.250 0.974 -64.204 1.00 90.06 248 ASP A O 1
ATOM 2056 N N . GLN A 1 249 ? 52.630 2.602 -64.887 1.00 88.12 249 GLN A N 1
ATOM 2057 C CA . GLN A 1 249 ? 52.558 3.349 -63.624 1.00 88.12 249 GLN A CA 1
ATOM 2058 C C . GLN A 1 249 ? 51.127 3.822 -63.326 1.00 88.12 249 GLN A C 1
ATOM 2060 O O . GLN A 1 249 ? 50.628 3.617 -62.218 1.00 88.12 249 GLN A O 1
ATOM 2065 N N . LEU A 1 250 ? 50.425 4.387 -64.314 1.00 89.75 250 LEU A N 1
ATOM 2066 C CA . LEU A 1 250 ? 49.027 4.799 -64.178 1.00 89.75 250 LEU A CA 1
ATOM 2067 C C . LEU A 1 250 ? 48.115 3.606 -63.851 1.00 89.75 250 LEU A C 1
ATOM 2069 O O . LEU A 1 250 ? 47.260 3.714 -62.971 1.00 89.75 250 LEU A O 1
ATOM 2073 N N . ARG A 1 251 ? 48.319 2.456 -64.501 1.00 92.31 251 ARG A N 1
ATOM 2074 C CA . ARG A 1 251 ? 47.577 1.210 -64.250 1.00 92.31 251 ARG A CA 1
ATOM 2075 C C . ARG A 1 251 ? 47.797 0.693 -62.827 1.00 92.31 251 ARG A C 1
ATOM 2077 O O . ARG A 1 251 ? 46.830 0.314 -62.164 1.00 92.31 251 ARG A O 1
ATOM 2084 N N . MET A 1 252 ? 49.032 0.739 -62.326 1.00 91.31 252 MET A N 1
ATOM 2085 C CA . MET A 1 252 ? 49.357 0.389 -60.938 1.00 91.31 252 MET A CA 1
ATOM 2086 C C . MET A 1 252 ? 48.704 1.351 -59.937 1.00 91.31 252 MET A C 1
ATOM 2088 O O . MET A 1 252 ? 48.056 0.897 -58.994 1.00 91.31 252 MET A O 1
ATOM 2092 N N . VAL A 1 253 ? 48.768 2.665 -60.177 1.00 89.06 253 VAL A N 1
ATOM 2093 C CA . VAL A 1 253 ? 48.115 3.682 -59.330 1.00 89.06 253 VAL A CA 1
ATOM 2094 C C . VAL A 1 253 ? 46.587 3.532 -59.3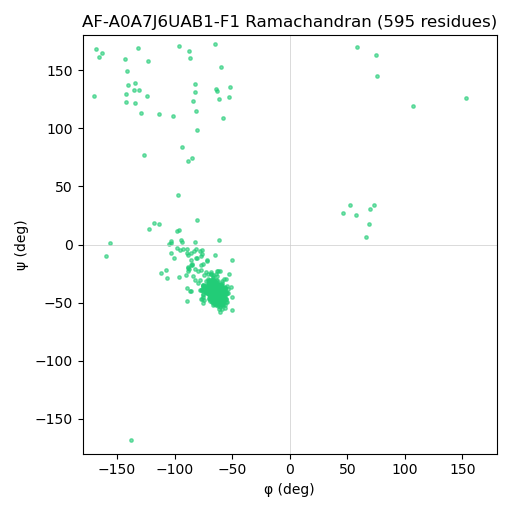33 1.00 89.06 253 VAL A C 1
ATOM 2096 O O . VAL A 1 253 ? 45.953 3.668 -58.286 1.00 89.06 253 VAL A O 1
ATOM 2099 N N . GLN A 1 254 ? 45.970 3.195 -60.469 1.00 87.25 254 GLN A N 1
ATOM 2100 C CA . GLN A 1 254 ? 44.534 2.892 -60.546 1.00 87.25 254 GLN A CA 1
ATOM 2101 C C . GLN A 1 254 ? 44.162 1.632 -59.745 1.00 87.25 254 GLN A C 1
ATOM 2103 O O . GLN A 1 254 ? 43.142 1.627 -59.049 1.00 87.25 254 GLN A O 1
ATOM 2108 N N . LEU A 1 255 ? 44.989 0.585 -59.801 1.00 92.69 255 LEU A N 1
ATOM 2109 C CA . LEU A 1 255 ? 44.784 -0.666 -59.066 1.00 92.69 255 LEU A CA 1
ATOM 2110 C C . LEU A 1 255 ? 44.960 -0.464 -57.551 1.00 92.69 255 LEU A C 1
ATOM 2112 O O . LEU A 1 255 ? 44.136 -0.938 -56.767 1.00 92.69 255 LEU A O 1
ATOM 2116 N N . GLU A 1 256 ? 45.964 0.306 -57.127 1.00 88.44 256 GLU A N 1
ATOM 2117 C CA . GLU A 1 256 ? 46.095 0.757 -55.739 1.00 88.44 256 GLU A CA 1
ATOM 2118 C C . GLU A 1 256 ? 44.900 1.599 -55.288 1.00 88.44 256 GLU A C 1
ATOM 2120 O O . GLU A 1 256 ? 44.360 1.366 -54.207 1.00 88.44 256 GLU A O 1
ATOM 2125 N N . ARG A 1 257 ? 44.453 2.561 -56.105 1.00 86.94 257 ARG A N 1
ATOM 2126 C CA . ARG A 1 257 ? 43.288 3.396 -55.790 1.00 86.94 257 ARG A CA 1
ATOM 2127 C C . ARG A 1 257 ? 42.036 2.542 -55.589 1.00 86.94 257 ARG A C 1
ATOM 2129 O O . ARG A 1 257 ? 41.303 2.795 -54.637 1.00 86.94 257 ARG A O 1
ATOM 2136 N N . ARG A 1 258 ? 41.816 1.514 -56.420 1.00 91.81 258 ARG A N 1
ATOM 2137 C CA . ARG A 1 258 ? 40.711 0.557 -56.242 1.00 91.81 258 ARG A CA 1
ATOM 2138 C C . ARG A 1 258 ? 40.826 -0.187 -54.904 1.00 91.81 258 ARG A C 1
ATOM 2140 O O . ARG A 1 258 ? 39.895 -0.095 -54.109 1.00 91.81 258 ARG A O 1
ATOM 2147 N N . LYS A 1 259 ? 41.985 -0.781 -54.591 1.00 92.19 259 LYS A N 1
ATOM 2148 C CA . LYS A 1 259 ? 42.236 -1.450 -53.294 1.00 92.19 259 LYS A CA 1
ATOM 2149 C C . LYS A 1 259 ? 42.013 -0.527 -52.088 1.00 92.19 259 LYS A C 1
ATOM 2151 O O . LYS A 1 259 ? 41.471 -0.952 -51.068 1.00 92.19 259 LYS A O 1
ATOM 2156 N N . ARG A 1 260 ? 42.410 0.749 -52.186 1.00 85.75 260 ARG A N 1
ATOM 2157 C CA . ARG A 1 260 ? 42.174 1.757 -51.135 1.00 85.75 260 ARG A CA 1
ATOM 2158 C C . ARG A 1 260 ? 40.678 2.067 -50.978 1.00 85.75 260 ARG A C 1
ATOM 2160 O O . ARG A 1 260 ? 40.209 2.133 -49.847 1.00 85.75 260 ARG A O 1
ATOM 2167 N N . ILE A 1 261 ? 39.924 2.198 -52.074 1.00 87.56 261 ILE A N 1
ATOM 2168 C CA . ILE A 1 261 ? 38.461 2.402 -52.049 1.00 87.56 261 ILE A CA 1
ATOM 2169 C C . ILE A 1 261 ? 37.743 1.190 -51.435 1.00 87.56 261 ILE A C 1
ATOM 2171 O O . ILE A 1 261 ? 36.880 1.367 -50.578 1.00 87.56 261 ILE A O 1
ATOM 2175 N N . GLU A 1 262 ? 38.128 -0.029 -51.814 1.00 89.81 262 GLU A N 1
ATOM 2176 C CA . GLU A 1 262 ? 37.586 -1.279 -51.260 1.00 89.81 262 GLU A CA 1
ATOM 2177 C C . GLU A 1 262 ? 37.854 -1.373 -49.747 1.00 89.81 262 GLU A C 1
ATOM 2179 O O . GLU A 1 262 ? 36.920 -1.558 -48.965 1.00 89.81 262 GLU A O 1
ATOM 2184 N N . SER A 1 263 ? 39.091 -1.109 -49.305 1.00 91.81 263 SER A N 1
ATOM 2185 C CA . SER A 1 263 ? 39.441 -1.090 -47.876 1.00 91.81 263 SER A CA 1
ATOM 2186 C C . SER A 1 263 ? 38.694 -0.005 -47.086 1.00 91.81 263 SER A C 1
ATOM 2188 O O . SER A 1 263 ? 38.291 -0.243 -45.948 1.00 91.81 263 SER A O 1
ATOM 2190 N N . VAL A 1 264 ? 38.458 1.176 -47.671 1.00 87.75 264 VAL A N 1
ATOM 2191 C CA . VAL A 1 264 ? 37.634 2.230 -47.050 1.00 87.75 264 VAL A CA 1
ATOM 2192 C C . VAL A 1 264 ? 36.160 1.816 -46.979 1.00 87.75 264 VAL A C 1
ATOM 2194 O O . VAL A 1 264 ? 35.524 2.047 -45.953 1.00 87.75 264 VAL A O 1
ATOM 2197 N N . SER A 1 265 ? 35.623 1.151 -48.008 1.00 90.25 265 SER A N 1
ATOM 2198 C CA . SER A 1 265 ? 34.252 0.619 -47.998 1.00 90.25 265 SER A CA 1
ATOM 2199 C C . SER A 1 265 ? 34.060 -0.440 -46.909 1.00 90.25 265 SER A C 1
ATOM 2201 O O . SER A 1 265 ? 33.086 -0.378 -46.160 1.00 90.25 265 SER A O 1
ATOM 2203 N N . GLU A 1 266 ? 35.010 -1.366 -46.751 1.00 90.75 266 GLU A N 1
ATOM 2204 C CA . GLU A 1 266 ? 34.994 -2.329 -45.646 1.00 90.75 266 GLU A CA 1
ATOM 2205 C C . GLU A 1 266 ? 35.092 -1.657 -44.275 1.00 90.75 266 GLU A C 1
ATOM 2207 O O . GLU A 1 266 ? 34.324 -1.994 -43.377 1.00 90.75 266 GLU A O 1
ATOM 2212 N N . ARG A 1 267 ? 36.021 -0.707 -44.096 1.00 88.56 267 ARG A N 1
ATOM 2213 C CA . ARG A 1 267 ? 36.167 0.029 -42.829 1.00 88.56 267 ARG A CA 1
ATOM 2214 C C . ARG A 1 267 ? 34.885 0.773 -42.468 1.00 88.56 267 ARG A C 1
ATOM 2216 O O . ARG A 1 267 ? 34.503 0.736 -41.304 1.00 88.56 267 ARG A O 1
ATOM 2223 N N . ARG A 1 268 ? 34.202 1.371 -43.452 1.00 88.69 268 ARG A N 1
ATOM 2224 C CA . ARG A 1 268 ? 32.903 2.019 -43.244 1.00 88.69 268 ARG A CA 1
ATOM 2225 C C . ARG A 1 268 ? 31.847 1.014 -42.790 1.00 88.69 268 ARG A C 1
ATOM 2227 O O . ARG A 1 268 ? 31.338 1.176 -41.695 1.00 88.69 268 ARG A O 1
ATOM 2234 N N . LYS A 1 269 ? 31.647 -0.097 -43.511 1.00 91.38 269 LYS A N 1
ATOM 2235 C CA . LYS A 1 269 ? 30.703 -1.162 -43.101 1.00 91.38 269 LYS A CA 1
ATOM 2236 C C . LYS A 1 269 ? 30.965 -1.692 -41.683 1.00 91.38 269 LYS A C 1
ATOM 2238 O O . LYS A 1 269 ? 30.025 -2.033 -40.971 1.00 91.38 269 LYS A O 1
ATOM 2243 N N . ARG A 1 270 ? 32.236 -1.776 -41.265 1.00 92.62 270 ARG A N 1
ATOM 2244 C CA . ARG A 1 270 ? 32.618 -2.161 -39.894 1.00 92.62 270 ARG A CA 1
ATOM 2245 C C . ARG A 1 270 ? 32.293 -1.063 -38.873 1.00 92.62 270 ARG A C 1
ATOM 2247 O O . ARG A 1 270 ? 31.824 -1.401 -37.794 1.00 92.62 270 ARG A O 1
ATOM 2254 N N . ALA A 1 271 ? 32.506 0.212 -39.204 1.00 84.44 271 ALA A N 1
ATOM 2255 C CA . ALA A 1 271 ? 32.093 1.343 -38.371 1.00 84.44 271 ALA A CA 1
ATOM 2256 C C . ALA A 1 271 ? 30.563 1.399 -38.230 1.00 84.44 271 ALA A C 1
ATOM 2258 O O . ALA A 1 271 ? 30.073 1.345 -37.108 1.00 84.44 271 ALA A O 1
ATOM 2259 N N . ASP A 1 272 ? 29.824 1.351 -39.344 1.00 88.12 272 ASP A N 1
ATOM 2260 C CA . ASP A 1 272 ? 28.357 1.325 -39.371 1.00 88.12 272 ASP A CA 1
ATOM 2261 C C . ASP A 1 272 ? 27.810 0.178 -38.483 1.00 88.12 272 ASP A C 1
ATOM 2263 O O . ASP A 1 272 ? 26.857 0.351 -37.723 1.00 88.12 272 ASP A O 1
ATOM 2267 N N . HIS A 1 273 ? 28.433 -1.009 -38.524 1.00 91.75 273 HIS A N 1
ATOM 2268 C CA . HIS A 1 273 ? 28.053 -2.148 -37.679 1.00 91.75 273 HIS A CA 1
ATOM 2269 C C . HIS A 1 273 ? 28.372 -1.934 -36.187 1.00 91.75 273 HIS A C 1
ATOM 2271 O O . HIS A 1 273 ? 27.553 -2.280 -35.334 1.00 91.75 273 HIS A O 1
ATOM 2277 N N . LEU A 1 274 ? 29.528 -1.345 -35.862 1.00 88.31 274 LEU A N 1
ATOM 2278 C CA . LEU A 1 274 ? 29.918 -1.026 -34.483 1.00 88.31 274 LEU A CA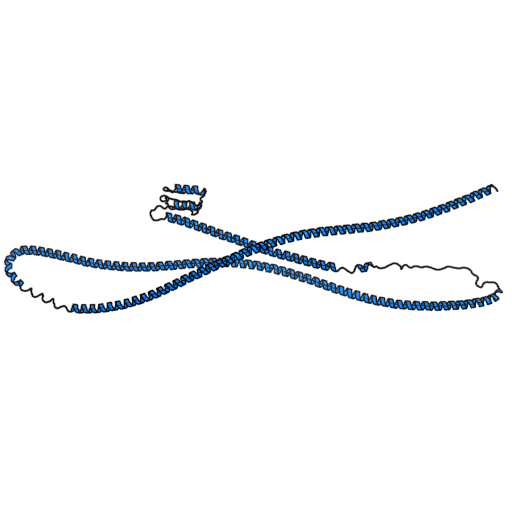 1
ATOM 2279 C C . LEU A 1 274 ? 29.056 0.089 -33.877 1.00 88.31 274 LEU A C 1
ATOM 2281 O O . LEU A 1 274 ? 28.696 -0.007 -32.708 1.00 88.31 274 LEU A O 1
ATOM 2285 N N . GLU A 1 275 ? 28.670 1.102 -34.655 1.00 87.69 275 GLU A N 1
ATOM 2286 C CA . GLU A 1 275 ? 27.737 2.152 -34.226 1.00 87.69 275 GLU A CA 1
ATOM 2287 C C . GLU A 1 275 ? 26.362 1.562 -33.890 1.00 87.69 275 GLU A C 1
ATOM 2289 O O . GLU A 1 275 ? 25.829 1.823 -32.811 1.00 87.69 275 GLU A O 1
ATOM 2294 N N . ASN A 1 276 ? 25.830 0.680 -34.745 1.00 87.81 276 ASN A N 1
ATOM 2295 C CA . ASN A 1 276 ? 24.583 -0.040 -34.473 1.00 87.81 276 ASN A CA 1
ATOM 2296 C C . ASN A 1 276 ? 24.678 -0.933 -33.219 1.00 87.81 276 ASN A C 1
ATOM 2298 O O . ASN A 1 276 ? 23.763 -0.938 -32.393 1.00 87.81 276 ASN A O 1
ATOM 2302 N N . ALA A 1 277 ? 25.782 -1.666 -33.039 1.00 87.88 277 ALA A N 1
ATOM 2303 C CA . ALA A 1 277 ? 26.001 -2.497 -31.853 1.00 87.88 277 ALA A CA 1
ATOM 2304 C C . ALA A 1 277 ? 26.147 -1.661 -30.565 1.00 87.88 277 ALA A C 1
ATOM 2306 O O . ALA A 1 277 ? 25.640 -2.050 -29.509 1.00 87.88 277 ALA A O 1
ATOM 2307 N N . ASN A 1 278 ? 26.793 -0.495 -30.646 1.00 86.75 278 ASN A N 1
ATOM 2308 C CA . ASN A 1 278 ? 26.934 0.437 -29.530 1.00 86.75 278 ASN A CA 1
ATOM 2309 C C . ASN A 1 278 ? 25.584 1.071 -29.157 1.00 86.75 278 ASN A C 1
ATOM 2311 O O . ASN A 1 278 ? 25.221 1.078 -27.984 1.00 86.75 278 ASN A O 1
ATOM 2315 N N . ALA A 1 279 ? 24.789 1.505 -30.141 1.00 84.88 279 ALA A N 1
ATOM 2316 C CA . ALA A 1 279 ? 23.437 2.018 -29.918 1.00 84.88 279 ALA A CA 1
ATOM 2317 C C . ALA A 1 279 ? 22.541 0.979 -29.218 1.00 84.88 279 ALA A C 1
ATOM 2319 O O . ALA A 1 279 ? 21.946 1.277 -28.185 1.00 84.88 279 ALA A O 1
ATOM 2320 N N . GLN A 1 280 ? 22.527 -0.272 -29.699 1.00 88.31 280 GLN A N 1
ATOM 2321 C CA . GLN A 1 280 ? 21.802 -1.370 -29.042 1.00 88.31 280 GLN A CA 1
ATOM 2322 C C . GLN A 1 280 ? 22.298 -1.646 -27.613 1.00 88.31 280 GLN A C 1
ATOM 2324 O O . GLN A 1 280 ? 21.503 -1.999 -26.741 1.00 88.31 280 GLN A O 1
ATOM 2329 N N . SER A 1 281 ? 23.599 -1.488 -27.360 1.00 86.44 281 SER A N 1
ATOM 2330 C CA . SER A 1 281 ? 24.186 -1.663 -26.026 1.00 86.44 281 SER A CA 1
ATOM 2331 C C . SER A 1 281 ? 23.767 -0.539 -25.074 1.00 86.44 281 SER A C 1
ATOM 2333 O O . SER A 1 281 ? 23.380 -0.822 -23.943 1.00 86.44 281 SER A O 1
ATOM 2335 N N . LEU A 1 282 ? 23.747 0.713 -25.542 1.00 85.88 282 LEU A N 1
ATOM 2336 C CA . LEU A 1 282 ? 23.248 1.864 -24.783 1.00 85.88 282 LEU A CA 1
ATOM 2337 C C . LEU A 1 282 ? 21.763 1.707 -24.427 1.00 85.88 282 LEU A C 1
ATOM 2339 O O . LEU A 1 282 ? 21.403 1.886 -23.266 1.00 85.88 282 LEU A O 1
ATOM 2343 N N . THR A 1 283 ? 20.913 1.281 -25.370 1.00 85.75 283 THR A N 1
ATOM 2344 C CA . THR A 1 283 ? 19.491 1.006 -25.087 1.00 85.75 283 THR A CA 1
ATOM 2345 C C . THR A 1 283 ? 19.318 -0.087 -24.027 1.00 85.75 283 THR A C 1
ATOM 2347 O O . THR A 1 283 ? 18.480 0.049 -23.141 1.00 85.75 283 THR A O 1
ATOM 2350 N N . ARG A 1 284 ? 20.130 -1.156 -24.063 1.00 87.12 284 ARG A N 1
ATOM 2351 C CA . ARG A 1 284 ? 20.100 -2.211 -23.031 1.00 87.12 284 ARG A CA 1
ATOM 2352 C C . ARG A 1 284 ? 20.525 -1.695 -21.658 1.00 87.12 284 ARG A C 1
ATOM 2354 O O . ARG A 1 284 ? 19.836 -1.981 -20.687 1.00 87.12 284 ARG A O 1
ATOM 2361 N N . ILE A 1 285 ? 21.606 -0.915 -21.587 1.00 82.38 285 ILE A N 1
ATOM 2362 C CA . ILE A 1 285 ? 22.085 -0.293 -20.340 1.00 82.38 285 ILE A CA 1
ATOM 2363 C C . ILE A 1 285 ? 21.011 0.630 -19.752 1.00 82.38 285 ILE A C 1
ATOM 2365 O O . ILE A 1 285 ? 20.799 0.626 -18.543 1.00 82.38 285 ILE A O 1
ATOM 2369 N N . GLN A 1 286 ? 20.301 1.387 -20.592 1.00 83.56 286 GLN A N 1
ATOM 2370 C CA . GLN A 1 286 ? 19.223 2.266 -20.146 1.00 83.56 286 GLN A CA 1
ATOM 2371 C C . GLN A 1 286 ? 18.034 1.473 -19.571 1.00 83.56 286 GLN A C 1
ATOM 2373 O O . GLN A 1 286 ? 17.609 1.751 -18.452 1.00 83.56 286 GLN A O 1
ATOM 2378 N N . ILE A 1 287 ? 17.575 0.422 -20.263 1.00 83.62 287 ILE A N 1
ATOM 2379 C CA . ILE A 1 287 ? 16.521 -0.484 -19.764 1.00 83.62 287 ILE A CA 1
ATOM 2380 C C . ILE A 1 287 ? 16.944 -1.161 -18.447 1.00 83.62 287 ILE A C 1
ATOM 2382 O O . ILE A 1 287 ? 16.142 -1.276 -17.521 1.00 83.62 287 ILE A O 1
ATOM 2386 N N . GLU A 1 288 ? 18.203 -1.591 -18.325 1.00 77.56 288 GLU A N 1
ATOM 2387 C CA . GLU A 1 288 ? 18.735 -2.185 -17.092 1.00 77.56 288 GLU A CA 1
ATOM 2388 C C . GLU A 1 288 ? 18.796 -1.163 -15.942 1.00 77.56 288 GLU A C 1
ATOM 2390 O O . GLU A 1 288 ? 18.471 -1.492 -14.799 1.00 77.56 288 GLU A O 1
ATOM 2395 N N . HIS A 1 289 ? 19.131 0.097 -16.235 1.00 81.00 289 HIS A N 1
ATOM 2396 C CA . HIS A 1 289 ? 19.142 1.184 -15.256 1.00 81.00 289 HIS A CA 1
ATOM 2397 C C . HIS A 1 289 ? 17.727 1.540 -14.764 1.00 81.00 289 HIS A C 1
ATOM 2399 O O . HIS A 1 289 ? 17.529 1.754 -13.563 1.00 81.00 289 HIS A O 1
ATOM 2405 N N . GLU A 1 290 ? 16.735 1.565 -15.655 1.00 84.81 290 GLU A N 1
ATOM 2406 C CA . GLU A 1 290 ? 15.319 1.768 -15.317 1.00 84.81 290 GLU A CA 1
ATOM 2407 C C . GLU A 1 290 ? 14.774 0.583 -14.498 1.00 84.81 290 GLU A C 1
ATOM 2409 O O . GLU A 1 290 ? 14.151 0.769 -13.448 1.00 84.81 290 GLU A O 1
ATOM 2414 N N . ALA A 1 291 ? 15.068 -0.657 -14.905 1.00 74.94 291 ALA A N 1
ATOM 2415 C CA . ALA A 1 291 ? 14.708 -1.862 -14.154 1.00 74.94 291 ALA A CA 1
ATOM 2416 C C . ALA A 1 291 ? 15.332 -1.870 -12.746 1.00 74.94 291 ALA A C 1
ATOM 2418 O O . ALA A 1 291 ? 14.662 -2.210 -11.766 1.00 74.94 291 ALA A O 1
ATOM 2419 N N . ARG A 1 292 ? 16.588 -1.426 -12.620 1.00 81.81 292 ARG A N 1
ATOM 2420 C CA . ARG A 1 292 ? 17.280 -1.287 -11.335 1.00 81.81 292 ARG A CA 1
ATOM 2421 C C . ARG A 1 292 ? 16.644 -0.226 -10.438 1.00 81.81 292 ARG A C 1
ATOM 2423 O O . ARG A 1 292 ? 16.425 -0.499 -9.260 1.00 81.81 292 ARG A O 1
ATOM 2430 N N . GLN A 1 293 ? 16.317 0.955 -10.965 1.00 82.44 293 GLN A N 1
ATOM 2431 C CA . GLN A 1 293 ? 15.626 1.998 -10.194 1.00 82.44 293 GLN A CA 1
ATOM 2432 C C . GLN A 1 293 ? 14.266 1.509 -9.680 1.00 82.44 293 GLN A C 1
ATOM 2434 O O . GLN A 1 293 ? 13.940 1.711 -8.509 1.00 82.44 293 GLN A O 1
ATOM 2439 N N . ASN A 1 294 ? 13.511 0.789 -10.515 1.00 79.81 294 ASN A N 1
ATOM 2440 C CA . ASN A 1 294 ? 12.252 0.161 -10.119 1.00 79.81 294 ASN A CA 1
ATOM 2441 C C . ASN A 1 294 ? 12.445 -0.894 -9.012 1.00 79.81 294 ASN A C 1
ATOM 2443 O O . ASN A 1 294 ? 11.676 -0.917 -8.048 1.00 79.81 294 ASN A O 1
ATOM 2447 N N . ALA A 1 295 ? 13.495 -1.719 -9.090 1.00 75.00 295 ALA A N 1
ATOM 2448 C CA . ALA A 1 295 ? 13.833 -2.692 -8.050 1.00 75.00 295 ALA A CA 1
ATOM 2449 C C . ALA A 1 295 ? 14.245 -2.024 -6.722 1.00 75.00 295 ALA A C 1
ATOM 2451 O O . ALA A 1 295 ? 13.764 -2.420 -5.659 1.00 75.00 295 ALA A O 1
ATOM 2452 N N . GLU A 1 296 ? 15.072 -0.974 -6.758 1.00 78.62 296 GLU A N 1
ATOM 2453 C CA . GLU A 1 296 ? 15.467 -0.215 -5.563 1.00 78.62 296 GLU A CA 1
ATOM 2454 C C . GLU A 1 296 ? 14.264 0.520 -4.932 1.00 78.62 296 GLU A C 1
ATOM 2456 O O . GLU A 1 296 ? 14.118 0.540 -3.707 1.00 78.62 296 GLU A O 1
ATOM 2461 N N . ALA A 1 297 ? 13.340 1.050 -5.742 1.00 80.12 297 ALA A N 1
ATOM 2462 C CA . ALA A 1 297 ? 12.088 1.641 -5.265 1.00 80.12 297 ALA A CA 1
ATOM 2463 C C . ALA A 1 297 ? 11.139 0.598 -4.640 1.00 80.12 297 ALA A C 1
ATOM 2465 O O . ALA A 1 297 ? 10.517 0.868 -3.607 1.00 80.12 297 ALA A O 1
ATOM 2466 N N . ALA A 1 298 ? 11.041 -0.601 -5.222 1.00 77.31 298 ALA A N 1
ATOM 2467 C CA . ALA A 1 298 ? 10.271 -1.711 -4.662 1.00 77.31 298 ALA A CA 1
ATOM 2468 C C . ALA A 1 298 ? 10.860 -2.201 -3.327 1.00 77.31 298 ALA A C 1
ATOM 2470 O O . ALA A 1 298 ? 10.115 -2.415 -2.369 1.00 77.31 298 ALA A O 1
ATOM 2471 N N . LEU A 1 299 ? 12.190 -2.299 -3.224 1.00 84.06 299 LEU A N 1
ATOM 2472 C CA . LEU A 1 299 ? 12.879 -2.709 -1.999 1.00 84.06 299 LEU A CA 1
ATOM 2473 C C . LEU A 1 299 ? 12.666 -1.692 -0.865 1.00 84.06 299 LEU A C 1
ATOM 2475 O O . LEU A 1 299 ? 12.277 -2.086 0.232 1.00 84.06 299 LEU A O 1
ATOM 2479 N N . ARG A 1 300 ? 12.771 -0.383 -1.142 1.00 82.75 300 ARG A N 1
ATOM 2480 C CA . ARG A 1 300 ? 12.431 0.677 -0.166 1.00 82.75 300 ARG A CA 1
ATOM 2481 C C . ARG A 1 300 ? 10.975 0.592 0.315 1.00 82.75 300 ARG A C 1
ATOM 2483 O O . ARG A 1 300 ? 10.708 0.820 1.495 1.00 82.75 300 ARG A O 1
ATOM 2490 N N . LYS A 1 301 ? 10.023 0.258 -0.568 1.00 81.19 301 LYS A N 1
ATOM 2491 C CA . LYS A 1 301 ? 8.612 0.032 -0.189 1.00 81.19 301 LYS A CA 1
ATOM 2492 C C . LYS A 1 301 ? 8.469 -1.203 0.709 1.00 81.19 301 LYS A C 1
ATOM 2494 O O . LYS A 1 301 ? 7.794 -1.126 1.736 1.00 81.19 301 LYS A O 1
ATOM 2499 N N . ALA A 1 302 ? 9.149 -2.304 0.384 1.00 75.81 302 ALA A N 1
ATOM 2500 C CA . ALA A 1 302 ? 9.158 -3.516 1.202 1.00 75.81 302 ALA A CA 1
ATOM 2501 C C . ALA A 1 302 ? 9.746 -3.266 2.605 1.00 75.81 302 ALA A C 1
ATOM 2503 O O . ALA A 1 302 ? 9.139 -3.666 3.597 1.00 75.81 302 ALA A O 1
ATOM 2504 N N . GLU A 1 303 ? 10.860 -2.537 2.720 1.00 80.94 303 GLU A N 1
ATOM 2505 C CA . GLU A 1 303 ? 11.447 -2.152 4.012 1.00 80.94 303 GLU A CA 1
ATOM 2506 C C . GLU A 1 303 ? 10.509 -1.276 4.856 1.00 80.94 303 GLU A C 1
ATOM 2508 O O . GLU A 1 303 ? 10.423 -1.451 6.074 1.00 80.94 303 GLU A O 1
ATOM 2513 N N . GLN A 1 304 ? 9.774 -0.346 4.237 1.00 85.06 304 GLN A N 1
ATOM 2514 C CA . GLN A 1 304 ? 8.776 0.465 4.943 1.00 85.06 304 GLN A CA 1
ATOM 2515 C C . GLN A 1 304 ? 7.639 -0.403 5.498 1.00 85.06 304 GLN A C 1
ATOM 2517 O O . GLN A 1 304 ? 7.293 -0.267 6.674 1.00 85.06 304 GLN A O 1
ATOM 2522 N N . VAL A 1 305 ? 7.113 -1.341 4.703 1.00 83.06 305 VAL A N 1
ATOM 2523 C CA . VAL A 1 305 ? 6.087 -2.303 5.148 1.00 83.06 305 VAL A CA 1
ATOM 2524 C C . VAL A 1 305 ? 6.618 -3.203 6.268 1.00 83.06 305 VAL A C 1
ATOM 2526 O O . VAL A 1 305 ? 5.959 -3.351 7.294 1.00 83.06 305 VAL A O 1
ATOM 2529 N N . LEU A 1 306 ? 7.833 -3.741 6.138 1.00 84.94 306 LEU A N 1
ATOM 2530 C CA . LEU A 1 306 ? 8.460 -4.613 7.138 1.00 84.94 306 LEU A CA 1
ATOM 2531 C C . LEU A 1 306 ? 8.669 -3.873 8.475 1.00 84.94 306 LEU A C 1
ATOM 2533 O O . LEU A 1 306 ? 8.406 -4.420 9.547 1.00 84.94 306 LEU A O 1
ATOM 2537 N N . ASN A 1 307 ? 9.050 -2.593 8.434 1.00 85.50 307 ASN A N 1
ATOM 2538 C CA . ASN A 1 307 ? 9.159 -1.759 9.633 1.00 85.50 307 ASN A CA 1
ATOM 2539 C C . ASN A 1 307 ? 7.794 -1.401 10.257 1.00 85.50 307 ASN A C 1
ATOM 2541 O O . ASN A 1 307 ? 7.697 -1.324 11.483 1.00 85.50 307 ASN A O 1
ATOM 2545 N N . LEU A 1 308 ? 6.731 -1.233 9.461 1.00 88.69 308 LEU A N 1
ATOM 2546 C CA . LEU A 1 308 ? 5.362 -1.080 9.978 1.00 88.69 308 LEU A CA 1
ATOM 2547 C C . LEU A 1 308 ? 4.849 -2.376 10.628 1.00 88.69 308 LEU A C 1
ATOM 2549 O O . LEU A 1 308 ? 4.273 -2.322 11.714 1.00 88.69 308 LEU A O 1
ATOM 2553 N N . LEU A 1 309 ? 5.121 -3.537 10.023 1.00 83.38 309 LEU A N 1
ATOM 2554 C CA . LEU A 1 309 ? 4.791 -4.848 10.590 1.00 83.38 309 LEU A CA 1
ATOM 2555 C C . LEU A 1 309 ? 5.520 -5.084 11.919 1.00 83.38 309 LEU A C 1
ATOM 2557 O O . LEU A 1 309 ? 4.875 -5.439 12.900 1.00 83.38 309 LEU A O 1
ATOM 2561 N N . ARG A 1 310 ? 6.824 -4.781 12.005 1.00 88.25 310 ARG A N 1
ATOM 2562 C CA . ARG A 1 310 ? 7.594 -4.840 13.266 1.00 88.25 310 ARG A CA 1
ATOM 2563 C C . ARG A 1 310 ? 7.027 -3.932 14.362 1.00 88.25 310 ARG A C 1
ATOM 2565 O O . ARG A 1 310 ? 7.051 -4.311 15.529 1.00 88.25 310 ARG A O 1
ATOM 2572 N N . LYS A 1 311 ? 6.508 -2.747 14.012 1.00 91.44 311 LYS A N 1
ATOM 2573 C CA . LYS A 1 311 ? 5.823 -1.863 14.974 1.00 91.44 311 LYS A CA 1
ATOM 2574 C C . LYS A 1 311 ? 4.490 -2.448 15.443 1.00 91.44 311 LYS A C 1
ATOM 2576 O O . LYS A 1 311 ? 4.249 -2.479 16.646 1.00 91.44 311 LYS A O 1
ATOM 2581 N N . LYS A 1 312 ? 3.657 -2.953 14.523 1.00 88.38 312 LYS A N 1
ATOM 2582 C CA . LYS A 1 312 ? 2.398 -3.627 14.883 1.00 88.38 312 LYS A CA 1
ATOM 2583 C C . LYS A 1 312 ? 2.637 -4.867 15.743 1.00 88.38 312 LYS A C 1
ATOM 2585 O O . LYS A 1 312 ? 1.917 -5.051 16.713 1.00 88.38 312 LYS A O 1
ATOM 2590 N N . GLN A 1 313 ? 3.664 -5.663 15.444 1.00 87.69 313 GLN A N 1
ATOM 2591 C CA . GLN A 1 313 ? 4.024 -6.831 16.245 1.00 87.69 313 GLN A CA 1
ATOM 2592 C C . GLN A 1 313 ? 4.346 -6.445 17.697 1.00 87.69 313 GLN A C 1
ATOM 2594 O O . GLN A 1 313 ? 3.737 -7.004 18.601 1.00 87.69 313 GLN A O 1
ATOM 2599 N N . ARG A 1 314 ? 5.203 -5.440 17.934 1.00 91.44 314 ARG A N 1
ATOM 2600 C CA . ARG A 1 314 ? 5.501 -4.975 19.305 1.00 91.44 314 ARG A CA 1
ATOM 2601 C C . ARG A 1 314 ? 4.262 -4.474 20.043 1.00 91.44 314 ARG A C 1
ATOM 2603 O O . ARG A 1 314 ? 4.062 -4.819 21.196 1.00 91.44 314 ARG A O 1
ATOM 2610 N N . SER A 1 315 ? 3.394 -3.721 19.367 1.00 89.81 315 SER A N 1
ATOM 2611 C CA . SER A 1 315 ? 2.132 -3.257 19.959 1.00 89.81 315 SER A CA 1
ATOM 2612 C C . SER A 1 315 ? 1.178 -4.420 20.294 1.00 89.81 315 SER A C 1
ATOM 2614 O O . SER A 1 315 ? 0.479 -4.379 21.307 1.00 89.81 315 SER A O 1
ATOM 2616 N N . LEU A 1 316 ? 1.185 -5.498 19.500 1.00 86.62 316 LEU A N 1
ATOM 2617 C CA . LEU A 1 316 ? 0.458 -6.735 19.806 1.00 86.62 316 LEU A CA 1
ATOM 2618 C C . LEU A 1 316 ? 1.090 -7.503 20.982 1.00 86.62 316 LEU A C 1
ATOM 2620 O O . LEU A 1 316 ? 0.366 -8.016 21.825 1.00 86.62 316 LEU A O 1
ATOM 2624 N N . GLU A 1 317 ? 2.418 -7.532 21.097 1.00 91.19 317 GLU A N 1
ATOM 2625 C CA . GLU A 1 317 ? 3.140 -8.127 22.235 1.00 91.19 317 GLU A CA 1
ATOM 2626 C C . GLU A 1 317 ? 2.886 -7.339 23.544 1.00 91.19 317 GLU A C 1
ATOM 2628 O O . GLU A 1 317 ? 2.634 -7.926 24.600 1.00 91.19 317 GLU A O 1
ATOM 2633 N N . GLU A 1 318 ? 2.858 -6.006 23.478 1.00 92.50 318 GLU A N 1
ATOM 2634 C CA . GLU A 1 318 ? 2.514 -5.108 24.591 1.00 92.50 318 GLU A CA 1
ATOM 2635 C C . GLU A 1 318 ? 1.042 -5.252 25.017 1.00 92.50 318 GLU A C 1
ATOM 2637 O O . GLU A 1 318 ? 0.748 -5.398 26.206 1.00 92.50 318 GLU A O 1
ATOM 2642 N N . THR A 1 319 ? 0.099 -5.282 24.069 1.00 87.75 319 THR A N 1
ATOM 2643 C CA . THR A 1 319 ? -1.327 -5.491 24.391 1.00 87.75 319 THR A CA 1
ATOM 2644 C C . THR A 1 319 ? -1.605 -6.905 24.901 1.00 87.75 319 THR A C 1
ATOM 2646 O O . THR A 1 319 ? -2.370 -7.058 25.853 1.00 87.75 319 THR A O 1
ATOM 2649 N N . HIS A 1 320 ? -0.940 -7.934 24.365 1.00 88.56 320 HIS A N 1
ATOM 2650 C CA . HIS A 1 320 ? -1.051 -9.307 24.861 1.00 88.56 320 HIS A CA 1
ATOM 2651 C C . HIS A 1 320 ? -0.499 -9.455 26.287 1.00 88.56 320 HIS A C 1
ATOM 2653 O O . HIS A 1 320 ? -1.178 -10.011 27.147 1.00 88.56 320 HIS A O 1
ATOM 2659 N N . THR A 1 321 ? 0.683 -8.904 26.587 1.00 92.31 321 THR A N 1
ATOM 2660 C CA . THR A 1 321 ? 1.237 -8.953 27.955 1.00 92.31 321 THR A CA 1
ATOM 2661 C C . THR A 1 321 ? 0.402 -8.159 28.964 1.00 92.31 321 THR A C 1
ATOM 2663 O O . THR A 1 321 ? 0.291 -8.571 30.120 1.00 92.31 321 THR A O 1
ATOM 2666 N N . MET A 1 322 ? -0.257 -7.073 28.547 1.00 91.38 322 MET A N 1
ATOM 2667 C CA . MET A 1 322 ? -1.256 -6.387 29.376 1.00 91.38 322 MET A CA 1
ATOM 2668 C C . MET A 1 322 ? -2.526 -7.227 29.580 1.00 91.38 322 MET A C 1
ATOM 2670 O O . MET A 1 322 ? -3.003 -7.319 30.710 1.00 91.38 322 MET A O 1
ATOM 2674 N N . ALA A 1 323 ? -3.038 -7.889 28.538 1.00 86.75 323 ALA A N 1
ATOM 2675 C CA . ALA A 1 323 ? -4.197 -8.777 28.645 1.00 86.75 323 ALA A CA 1
ATOM 2676 C C . ALA A 1 323 ? -3.936 -9.964 29.591 1.00 86.75 323 ALA A C 1
ATOM 2678 O O . ALA A 1 323 ? -4.775 -10.254 30.440 1.00 86.75 323 ALA A O 1
ATOM 2679 N N . VAL A 1 324 ? -2.751 -10.583 29.527 1.00 91.19 324 VAL A N 1
ATOM 2680 C CA . VAL A 1 324 ? -2.340 -11.659 30.451 1.00 91.19 324 VAL A CA 1
ATOM 2681 C C . VAL A 1 324 ? -2.301 -11.168 31.904 1.00 91.19 324 VAL A C 1
ATOM 2683 O O . VAL A 1 324 ? -2.819 -11.845 32.786 1.00 91.19 324 VAL A O 1
ATOM 2686 N N . ARG A 1 325 ? -1.783 -9.960 32.177 1.00 93.19 325 ARG A N 1
ATOM 2687 C CA . ARG A 1 325 ? -1.817 -9.375 33.536 1.00 93.19 325 ARG A CA 1
ATOM 2688 C C . ARG A 1 325 ? -3.238 -9.126 34.045 1.00 93.19 325 ARG A C 1
ATOM 2690 O O . ARG A 1 325 ? -3.492 -9.299 35.236 1.00 93.19 325 ARG A O 1
ATOM 2697 N N . VAL A 1 326 ? -4.153 -8.705 33.167 1.00 90.06 326 VAL A N 1
ATOM 2698 C CA . VAL A 1 326 ? -5.574 -8.541 33.515 1.00 90.06 326 VAL A CA 1
ATOM 2699 C C . VAL A 1 326 ? -6.203 -9.904 33.804 1.00 90.06 326 VAL A C 1
ATOM 2701 O O . VAL A 1 326 ? -6.838 -10.043 34.847 1.00 90.06 326 VAL A O 1
ATOM 2704 N N . GLN A 1 327 ? -5.952 -10.913 32.964 1.00 88.56 327 GLN A N 1
ATOM 2705 C CA . GLN A 1 327 ? -6.410 -12.287 33.179 1.00 88.56 327 GLN A CA 1
ATOM 2706 C C . GLN A 1 327 ? -5.928 -12.829 34.533 1.00 88.56 327 GLN A C 1
ATOM 2708 O O . GLN A 1 327 ? -6.762 -13.185 35.364 1.00 88.56 327 GLN A O 1
ATOM 2713 N N . GLU A 1 328 ? -4.618 -12.799 34.808 1.00 92.50 328 GLU A N 1
ATOM 2714 C CA . GLU A 1 328 ? -4.054 -13.234 36.094 1.00 92.50 328 GLU A CA 1
ATOM 2715 C C . GLU A 1 328 ? -4.712 -12.531 37.291 1.00 92.50 328 GLU A C 1
ATOM 2717 O O . GLU A 1 328 ? -4.911 -13.139 38.345 1.00 92.50 328 GLU A O 1
ATOM 2722 N N . LYS A 1 329 ? -5.024 -11.233 37.166 1.00 94.06 329 LYS A N 1
ATOM 2723 C CA . LYS A 1 329 ? -5.722 -10.503 38.227 1.00 94.06 329 LYS A CA 1
ATOM 2724 C C . LYS A 1 329 ? -7.150 -11.025 38.390 1.00 94.06 329 LYS A C 1
ATOM 2726 O O . LYS A 1 329 ? -7.532 -11.366 39.503 1.00 94.06 329 LYS A O 1
ATOM 2731 N N . THR A 1 330 ? -7.912 -11.151 37.303 1.00 89.00 330 THR A N 1
ATOM 2732 C CA . THR A 1 330 ? -9.289 -11.669 37.364 1.00 89.00 330 THR A CA 1
ATOM 2733 C C . THR A 1 330 ? -9.363 -13.111 37.868 1.00 89.00 330 THR A C 1
ATOM 2735 O O . THR A 1 330 ? -10.306 -13.447 38.574 1.00 89.00 330 THR A O 1
ATOM 2738 N N . GLU A 1 331 ? -8.358 -13.948 37.597 1.00 90.06 331 GLU A N 1
ATOM 2739 C CA . GLU A 1 331 ? -8.264 -15.309 38.139 1.00 90.06 331 GLU A CA 1
ATOM 2740 C C . GLU A 1 331 ? -7.988 -15.310 39.652 1.00 90.06 331 GLU A C 1
ATOM 2742 O O . GLU A 1 331 ? -8.612 -16.077 40.386 1.00 90.06 331 GLU A O 1
ATOM 2747 N N . ARG A 1 332 ? -7.121 -14.412 40.146 1.00 93.44 332 ARG A N 1
ATOM 2748 C CA . ARG A 1 332 ? -6.891 -14.210 41.591 1.00 93.44 332 ARG A CA 1
ATOM 2749 C C . ARG A 1 332 ? -8.146 -13.690 42.292 1.00 93.44 332 ARG A C 1
ATOM 2751 O O . ARG A 1 332 ? -8.541 -14.254 43.312 1.00 93.44 332 ARG A O 1
ATOM 2758 N N . ASP A 1 333 ? -8.786 -12.667 41.730 1.00 91.06 333 ASP A N 1
ATOM 2759 C CA . ASP A 1 333 ? -10.010 -12.064 42.266 1.00 91.06 333 ASP A CA 1
ATOM 2760 C C . ASP A 1 333 ? -11.161 -13.106 42.277 1.00 91.06 333 ASP A C 1
ATOM 2762 O O . ASP A 1 333 ? -11.871 -13.253 43.274 1.00 91.06 333 ASP A O 1
ATOM 2766 N N . ALA A 1 334 ? -11.290 -13.927 41.225 1.00 87.75 334 ALA A N 1
ATOM 2767 C CA . ALA A 1 334 ? -12.257 -15.028 41.155 1.00 87.75 334 ALA A CA 1
ATOM 2768 C C . ALA A 1 334 ? -11.945 -16.189 42.120 1.00 87.75 334 ALA A C 1
ATOM 2770 O O . ALA A 1 334 ? -12.877 -16.805 42.643 1.00 87.75 334 ALA A O 1
ATOM 2771 N N . SER A 1 335 ? -10.668 -16.489 42.390 1.00 92.31 335 SER A N 1
ATOM 2772 C CA . SER A 1 335 ? -10.286 -17.461 43.425 1.00 92.31 335 SER A CA 1
ATOM 2773 C C . SER A 1 335 ? -10.711 -16.969 44.806 1.00 92.31 335 SER A C 1
ATOM 2775 O O . SER A 1 335 ? -11.430 -17.679 45.500 1.00 92.31 335 SER A O 1
ATOM 2777 N N . GLN A 1 336 ? -10.393 -15.718 45.157 1.00 93.38 336 GLN A N 1
ATOM 2778 C CA . GLN A 1 336 ? -10.810 -15.122 46.432 1.00 93.38 336 GLN A CA 1
ATOM 2779 C C . GLN A 1 336 ? -12.337 -15.122 46.597 1.00 93.38 336 GLN A C 1
ATOM 2781 O O . GLN A 1 336 ? -12.846 -15.367 47.689 1.00 93.38 336 GLN A O 1
ATOM 2786 N N . LEU A 1 337 ? -13.097 -14.892 45.520 1.00 91.75 337 LEU A N 1
ATOM 2787 C CA . LEU A 1 337 ? -14.558 -15.005 45.549 1.00 91.75 337 LEU A CA 1
ATOM 2788 C C . LEU A 1 337 ? -15.043 -16.450 45.773 1.00 91.75 337 LEU A C 1
ATOM 2790 O O . LEU A 1 337 ? -16.023 -16.637 46.492 1.00 91.75 337 LEU A O 1
ATOM 2794 N N . ARG A 1 338 ? -14.358 -17.474 45.242 1.00 93.38 338 ARG A N 1
ATOM 2795 C CA . ARG A 1 338 ? -14.651 -18.894 45.540 1.00 93.38 338 ARG A CA 1
ATOM 2796 C C . ARG A 1 338 ? -14.294 -19.281 46.976 1.00 93.38 338 ARG A C 1
ATOM 2798 O O . ARG A 1 338 ? -15.059 -20.008 47.610 1.00 93.38 338 ARG A O 1
ATOM 2805 N N . ASP A 1 339 ? -13.184 -18.777 47.500 1.00 94.38 339 ASP A N 1
ATOM 2806 C CA . ASP A 1 339 ? -12.751 -19.021 48.880 1.00 94.38 339 ASP A CA 1
ATOM 2807 C C . ASP A 1 339 ? -13.742 -18.378 49.871 1.00 94.38 339 ASP A C 1
ATOM 2809 O O . ASP A 1 339 ? -14.217 -19.019 50.810 1.00 94.38 339 ASP A O 1
ATOM 2813 N N . ASN A 1 340 ? -14.176 -17.143 49.594 1.00 94.06 340 ASN A N 1
ATOM 2814 C CA . ASN A 1 340 ? -15.235 -16.473 50.352 1.00 94.06 340 ASN A CA 1
ATOM 2815 C C . ASN A 1 340 ? -16.591 -17.192 50.228 1.00 94.06 340 ASN A C 1
ATOM 2817 O O . ASN A 1 340 ? -17.293 -17.351 51.228 1.00 94.06 340 ASN A O 1
ATOM 2821 N N . LEU A 1 341 ? -16.961 -17.661 49.030 1.00 92.19 341 LEU A N 1
ATOM 2822 C CA . LEU A 1 341 ? -18.195 -18.421 48.813 1.00 92.19 341 LEU A CA 1
ATOM 2823 C C . LEU A 1 341 ? -18.190 -19.728 49.613 1.00 92.19 341 LEU A C 1
ATOM 2825 O O . LEU A 1 341 ? -19.156 -20.008 50.312 1.00 92.19 341 LEU A O 1
ATOM 2829 N N . THR A 1 342 ? -17.105 -20.505 49.570 1.00 93.88 342 THR A N 1
ATOM 2830 C CA . THR A 1 342 ? -17.000 -21.770 50.318 1.00 93.88 342 THR A CA 1
ATOM 2831 C C . THR A 1 342 ? -16.971 -21.548 51.832 1.00 93.88 342 THR A C 1
ATOM 2833 O O . THR A 1 342 ? -17.611 -22.309 52.564 1.00 93.88 342 THR A O 1
ATOM 2836 N N . ALA A 1 343 ? -16.347 -20.470 52.320 1.00 93.00 343 ALA A N 1
ATOM 2837 C CA . ALA A 1 343 ? -16.429 -20.066 53.725 1.00 93.00 343 ALA A CA 1
ATOM 2838 C C . ALA A 1 343 ? -17.869 -19.701 54.148 1.00 93.00 343 ALA A C 1
ATOM 2840 O O . ALA A 1 343 ? -18.339 -20.149 55.198 1.00 93.00 343 ALA A O 1
ATOM 2841 N N . LEU A 1 344 ? -18.601 -18.947 53.318 1.00 91.69 344 LEU A N 1
ATOM 2842 C CA . LEU A 1 344 ? -20.010 -18.608 53.553 1.00 91.69 344 LEU A CA 1
ATOM 2843 C C . LEU A 1 344 ? -20.927 -19.837 53.482 1.00 91.69 344 LEU A C 1
ATOM 2845 O O . LEU A 1 344 ? -21.773 -20.003 54.358 1.00 91.69 344 LEU A O 1
ATOM 2849 N N . THR A 1 345 ? -20.737 -20.733 52.510 1.00 93.44 345 THR A N 1
ATOM 2850 C CA . THR A 1 345 ? -21.470 -22.005 52.416 1.00 93.44 345 THR A CA 1
ATOM 2851 C C . THR A 1 345 ? -21.229 -22.866 53.653 1.00 93.44 345 THR A C 1
ATOM 2853 O O . THR A 1 345 ? -22.191 -23.343 54.246 1.00 93.44 345 THR A O 1
ATOM 2856 N N . THR A 1 346 ? -19.980 -22.997 54.110 1.00 93.81 346 THR A N 1
ATOM 2857 C CA . THR A 1 346 ? -19.639 -23.757 55.327 1.00 93.81 346 THR A CA 1
ATOM 2858 C C . THR A 1 346 ? -20.293 -23.149 56.572 1.00 93.81 346 THR A C 1
ATOM 2860 O O . THR A 1 346 ? -20.859 -23.869 57.396 1.00 93.81 346 THR A O 1
ATOM 2863 N N . ARG A 1 347 ? -20.287 -21.814 56.694 1.00 93.81 347 ARG A N 1
ATOM 2864 C CA . ARG A 1 347 ? -20.967 -21.097 57.783 1.00 93.81 347 ARG A CA 1
ATOM 2865 C C . ARG A 1 347 ? -22.486 -21.280 57.738 1.00 93.81 347 ARG A C 1
ATOM 2867 O O . ARG A 1 347 ? -23.091 -21.487 58.786 1.00 93.81 347 ARG A O 1
ATOM 2874 N N . ASN A 1 348 ? -23.094 -21.230 56.555 1.00 91.62 348 ASN A N 1
ATOM 2875 C CA . ASN A 1 348 ? -24.527 -21.464 56.385 1.00 91.62 348 ASN A CA 1
ATOM 2876 C C . ASN A 1 348 ? -24.894 -22.916 56.707 1.00 91.62 348 ASN A C 1
ATOM 2878 O O . ASN A 1 348 ? -25.874 -23.130 57.406 1.00 91.62 348 ASN A O 1
ATOM 2882 N N . GLN A 1 349 ? -24.084 -23.897 56.299 1.00 93.75 349 GLN A N 1
ATOM 2883 C CA . GLN A 1 349 ? -24.282 -25.306 56.649 1.00 93.75 349 GLN A CA 1
ATOM 2884 C C . GLN A 1 349 ? -24.252 -25.515 58.172 1.00 93.75 349 GLN A C 1
ATOM 2886 O O . GLN A 1 349 ? -25.125 -26.176 58.721 1.00 93.75 349 GLN A O 1
ATOM 2891 N N . TYR A 1 350 ? -23.300 -24.891 58.876 1.00 94.62 350 TYR A N 1
ATOM 2892 C CA . TYR A 1 350 ? -23.256 -24.910 60.342 1.00 94.62 350 TYR A CA 1
ATOM 2893 C C . TYR A 1 350 ? -24.492 -24.257 60.986 1.00 94.62 350 TYR A C 1
ATOM 2895 O O . TYR A 1 350 ? -25.001 -24.760 61.987 1.00 94.62 350 TYR A O 1
ATOM 2903 N N . LEU A 1 351 ? -24.988 -23.148 60.424 1.00 92.25 351 LEU A N 1
ATOM 2904 C CA . LEU A 1 351 ? -26.196 -22.481 60.917 1.00 92.25 351 LEU A CA 1
ATOM 2905 C C . LEU A 1 351 ? -27.466 -23.305 60.659 1.00 92.25 351 LEU A C 1
ATOM 2907 O O . LEU A 1 351 ? -28.299 -23.368 61.554 1.00 92.25 351 LEU A O 1
ATOM 2911 N N . ILE A 1 352 ? -27.583 -23.963 59.502 1.00 92.94 352 ILE A N 1
ATOM 2912 C CA . ILE A 1 352 ? -28.683 -24.885 59.171 1.00 92.94 352 ILE A CA 1
ATOM 2913 C C . ILE A 1 352 ? -28.694 -26.042 60.171 1.00 92.94 352 ILE A C 1
ATOM 2915 O O . ILE A 1 352 ? -29.631 -26.137 60.951 1.00 92.94 352 ILE A O 1
ATOM 2919 N N . ASN A 1 353 ? -27.595 -26.796 60.286 1.00 92.38 353 ASN A N 1
ATOM 2920 C CA . ASN A 1 353 ? -27.491 -27.916 61.229 1.00 92.38 353 ASN A CA 1
ATOM 2921 C C . ASN A 1 353 ? -27.796 -27.505 62.690 1.00 92.38 353 ASN A C 1
ATOM 2923 O O . ASN A 1 353 ? -28.256 -28.320 63.489 1.00 92.38 353 ASN A O 1
ATOM 2927 N N . ARG A 1 354 ? -27.512 -26.248 63.066 1.00 93.38 354 ARG A N 1
ATOM 2928 C CA . ARG A 1 354 ? -27.850 -25.695 64.385 1.00 93.38 354 ARG A CA 1
ATOM 2929 C C . ARG A 1 354 ? -29.335 -25.342 64.518 1.00 93.38 354 ARG A C 1
ATOM 2931 O O . ARG A 1 354 ? -29.875 -25.533 65.601 1.00 93.38 354 ARG A O 1
ATOM 2938 N N . VAL A 1 355 ? -29.970 -24.810 63.475 1.00 90.69 355 VAL A N 1
ATOM 2939 C CA . VAL A 1 355 ? -31.420 -24.561 63.454 1.00 90.69 355 VAL A CA 1
ATOM 2940 C C . VAL A 1 355 ? -32.174 -25.886 63.490 1.00 90.69 355 VAL A C 1
ATOM 2942 O O . VAL A 1 355 ? -33.049 -26.029 64.334 1.00 90.69 355 VAL A O 1
ATOM 2945 N N . ASP A 1 356 ? -31.770 -26.869 62.685 1.00 90.12 356 ASP A N 1
ATOM 2946 C CA . ASP A 1 356 ? -32.377 -28.205 62.643 1.00 90.12 356 ASP A CA 1
ATOM 2947 C C . ASP A 1 356 ? -32.372 -28.854 64.042 1.00 90.12 356 ASP A C 1
ATOM 2949 O O . ASP A 1 356 ? -33.418 -29.246 64.554 1.00 90.12 356 ASP A O 1
ATOM 2953 N N . GLY A 1 357 ? -31.222 -28.852 64.733 1.00 90.75 357 GLY A N 1
ATOM 2954 C CA . GLY A 1 357 ? -31.128 -29.336 66.117 1.00 90.75 357 GLY A CA 1
ATOM 2955 C C . GLY A 1 357 ? -31.964 -28.525 67.122 1.00 90.75 357 GLY A C 1
ATOM 2956 O O . GLY A 1 357 ? -32.486 -29.083 68.084 1.00 90.75 357 GLY A O 1
ATOM 2957 N N . GLN A 1 358 ? -32.158 -27.221 66.893 1.00 89.62 358 GLN A N 1
ATOM 2958 C CA . GLN A 1 358 ? -33.071 -26.402 67.702 1.00 89.62 358 GLN A CA 1
ATOM 2959 C C . GLN A 1 358 ? -34.555 -26.679 67.391 1.00 89.62 358 GLN A C 1
ATOM 2961 O O . GLN A 1 358 ? -35.395 -26.508 68.277 1.00 89.62 358 GLN A O 1
ATOM 2966 N N . GLU A 1 359 ? -34.902 -27.136 66.183 1.00 90.44 359 GLU A N 1
ATOM 2967 C CA . GLU A 1 359 ? -36.245 -27.632 65.861 1.00 90.44 359 GLU A CA 1
ATOM 2968 C C . GLU A 1 359 ? -36.501 -29.026 66.453 1.00 90.44 359 GLU A C 1
ATOM 2970 O O . GLU A 1 359 ? -37.608 -29.270 66.945 1.00 90.44 359 GLU A O 1
ATOM 2975 N N . GLU A 1 360 ? -35.492 -29.902 66.501 1.00 90.00 360 GLU A N 1
ATOM 2976 C CA . GLU A 1 360 ? -35.541 -31.176 67.235 1.00 90.00 360 GLU A CA 1
ATOM 2977 C C . GLU A 1 360 ? -35.758 -30.938 68.741 1.00 90.00 360 GLU A C 1
ATOM 2979 O O . GLU A 1 360 ? -36.740 -31.438 69.298 1.00 90.00 360 GLU A O 1
ATOM 2984 N N . ASP A 1 361 ? -34.940 -30.089 69.380 1.00 89.38 361 ASP A N 1
ATOM 2985 C CA . ASP A 1 361 ? -35.115 -29.667 70.782 1.00 89.38 361 ASP A CA 1
ATOM 2986 C C . ASP A 1 361 ? -36.507 -29.050 71.019 1.00 89.38 361 ASP A C 1
ATOM 2988 O O . ASP A 1 361 ? -37.206 -29.393 71.977 1.00 89.38 361 ASP A O 1
ATOM 2992 N N . SER A 1 362 ? -36.955 -28.154 70.129 1.00 91.06 362 SER A N 1
ATOM 2993 C CA . SER A 1 362 ? -38.284 -27.533 70.212 1.00 91.06 362 SER A CA 1
ATOM 2994 C C . SER A 1 362 ? -39.406 -28.569 70.119 1.00 91.06 362 SER A C 1
ATOM 2996 O O . SER A 1 362 ? -40.415 -28.451 70.816 1.00 91.06 362 SER A O 1
ATOM 2998 N N . SER A 1 363 ? -39.244 -29.589 69.278 1.00 90.38 363 SER A N 1
ATOM 2999 C CA . SER A 1 363 ? -40.222 -30.662 69.087 1.00 90.38 363 SER A CA 1
ATOM 3000 C C . SER A 1 363 ? -40.268 -31.605 70.290 1.00 90.38 363 SER A C 1
ATOM 3002 O O . SER A 1 363 ? -41.358 -31.914 70.774 1.00 90.38 363 SER A O 1
ATOM 3004 N N . ALA A 1 364 ? -39.110 -31.964 70.851 1.00 90.44 364 ALA A N 1
ATOM 3005 C CA . ALA A 1 364 ? -39.017 -32.721 72.097 1.00 90.44 364 ALA A CA 1
ATOM 3006 C C . ALA A 1 364 ? -39.649 -31.959 73.278 1.00 90.44 364 ALA A C 1
ATOM 3008 O O . ALA A 1 364 ? -40.416 -32.535 74.053 1.00 90.44 364 ALA A O 1
ATOM 3009 N N . LEU A 1 365 ? -39.414 -30.645 73.385 1.00 88.44 365 LEU A N 1
ATOM 3010 C CA . LEU A 1 365 ? -40.047 -29.792 74.397 1.00 88.44 365 LEU A CA 1
ATOM 3011 C C . LEU A 1 365 ? -41.568 -29.682 74.204 1.00 88.44 365 LEU A C 1
ATOM 3013 O O . LEU A 1 365 ? -42.307 -29.793 75.180 1.00 88.44 365 LEU A O 1
ATOM 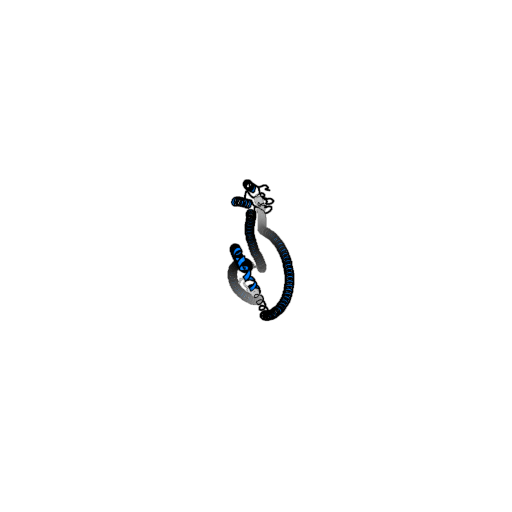3017 N N . LYS A 1 366 ? -42.061 -29.528 72.967 1.00 91.06 366 LYS A N 1
ATOM 3018 C CA . LYS A 1 366 ? -43.507 -29.549 72.659 1.00 91.06 366 LYS A CA 1
ATOM 3019 C C . LYS A 1 366 ? -44.149 -30.880 73.055 1.00 91.06 366 LYS A C 1
ATOM 3021 O O . LYS A 1 366 ? -45.217 -30.871 73.666 1.00 91.06 366 LYS A O 1
ATOM 3026 N N . GLN A 1 367 ? -43.495 -32.009 72.772 1.00 92.00 367 GLN A N 1
ATOM 3027 C CA . GLN A 1 367 ? -43.967 -33.325 73.208 1.00 92.00 367 GLN A CA 1
ATOM 3028 C C . GLN A 1 367 ? -43.999 -33.420 74.741 1.00 92.00 367 GLN A C 1
ATOM 3030 O O . GLN A 1 367 ? -45.019 -33.810 75.303 1.00 92.00 367 GLN A O 1
ATOM 3035 N N . ARG A 1 368 ? -42.940 -32.979 75.431 1.00 89.44 368 ARG A N 1
ATOM 3036 C CA . ARG A 1 368 ? -42.871 -32.971 76.902 1.00 89.44 368 ARG A CA 1
ATOM 3037 C C . ARG A 1 368 ? -43.951 -32.093 77.547 1.00 89.44 368 ARG A C 1
ATOM 3039 O O . ARG A 1 368 ? -44.487 -32.434 78.603 1.00 89.44 368 ARG A O 1
ATOM 3046 N N . ILE A 1 369 ? -44.301 -30.977 76.906 1.00 88.25 369 ILE A N 1
ATOM 3047 C CA . ILE A 1 369 ? -45.425 -30.118 77.302 1.00 88.25 369 ILE A CA 1
ATOM 3048 C C . ILE A 1 369 ? -46.762 -30.843 77.092 1.00 88.25 369 ILE A C 1
ATOM 3050 O O . ILE A 1 369 ? -47.607 -30.805 77.980 1.00 88.25 369 ILE A O 1
ATOM 3054 N N . ALA A 1 370 ? -46.957 -31.555 75.980 1.00 90.00 370 ALA A N 1
ATOM 3055 C CA . ALA A 1 370 ? -48.170 -32.347 75.755 1.00 90.00 370 ALA A CA 1
ATOM 3056 C C . ALA A 1 370 ? -48.312 -33.514 76.758 1.00 90.00 370 ALA A C 1
ATOM 3058 O O . ALA A 1 370 ? -49.405 -33.750 77.273 1.00 90.00 370 ALA A O 1
ATOM 3059 N N . GLU A 1 371 ? -47.215 -34.203 77.086 1.00 91.62 371 GLU A N 1
ATOM 3060 C CA . GLU A 1 371 ? -47.152 -35.251 78.117 1.00 91.62 371 GLU A CA 1
ATOM 3061 C C . GLU A 1 371 ? -47.572 -34.695 79.489 1.00 91.62 371 GLU A C 1
ATOM 3063 O O . GLU A 1 371 ? -48.544 -35.165 80.084 1.00 91.62 371 GLU A O 1
ATOM 3068 N N . THR A 1 372 ? -46.918 -33.625 79.948 1.00 88.88 372 THR A N 1
ATOM 3069 C CA . THR A 1 372 ? -47.222 -32.987 81.243 1.00 88.88 372 THR A CA 1
ATOM 3070 C C . THR A 1 372 ? -48.605 -32.324 81.285 1.00 88.88 372 THR A C 1
ATOM 3072 O O . THR A 1 372 ? -49.246 -32.310 82.335 1.00 88.88 372 THR A O 1
ATOM 3075 N N . GLN A 1 373 ? -49.141 -31.846 80.156 1.00 89.69 373 GLN A N 1
ATOM 3076 C CA . GLN A 1 373 ? -50.538 -31.402 80.061 1.00 89.69 373 GLN A CA 1
ATOM 3077 C C . GLN A 1 373 ? -51.531 -32.563 80.218 1.00 89.69 373 GLN A C 1
ATOM 3079 O O . GLN A 1 373 ? -52.555 -32.390 80.882 1.00 89.69 373 GLN A O 1
ATOM 3084 N N . GLN A 1 374 ? -51.243 -33.751 79.673 1.00 90.81 374 GLN A N 1
ATOM 3085 C CA . GLN A 1 374 ? -52.070 -34.942 79.908 1.00 90.81 374 GLN A CA 1
ATOM 3086 C C . GLN A 1 374 ? -51.980 -35.430 81.360 1.00 90.81 374 GLN A C 1
ATOM 3088 O O . GLN A 1 374 ? -52.991 -35.856 81.919 1.00 90.81 374 GLN A O 1
ATOM 3093 N N . GLU A 1 375 ? -50.806 -35.357 81.989 1.00 89.50 375 GLU A N 1
ATOM 3094 C CA . GLU A 1 375 ? -50.637 -35.646 83.420 1.00 89.50 375 GLU A CA 1
ATOM 3095 C C . GLU A 1 375 ? -51.432 -34.662 84.288 1.00 89.50 375 GLU A C 1
ATOM 3097 O O . GLU A 1 375 ? -52.197 -35.091 85.148 1.00 89.50 375 GLU A O 1
ATOM 3102 N N . LEU A 1 376 ? -51.354 -33.356 84.006 1.00 88.06 376 LEU A N 1
ATOM 3103 C CA . LEU A 1 376 ? -52.161 -32.329 84.674 1.00 88.06 376 LEU A CA 1
ATOM 3104 C C . LEU A 1 376 ? -53.668 -32.511 84.447 1.00 88.06 376 LEU A C 1
ATOM 3106 O O . LEU A 1 376 ? -54.455 -32.246 85.356 1.00 88.06 376 LEU A O 1
ATOM 3110 N N . TYR A 1 377 ? -54.093 -32.971 83.267 1.00 90.62 377 TYR A N 1
ATOM 3111 C CA . TYR A 1 377 ? -55.501 -33.276 83.004 1.00 90.62 377 TYR A CA 1
ATOM 3112 C C . TYR A 1 377 ? -55.986 -34.463 83.849 1.00 90.62 377 TYR A C 1
ATOM 3114 O O . TYR A 1 377 ? -57.025 -34.358 84.500 1.00 90.62 377 TYR A O 1
ATOM 3122 N N . LYS A 1 378 ? -55.203 -35.550 83.915 1.00 90.19 378 LYS A N 1
ATOM 3123 C CA . LYS A 1 378 ? -55.480 -36.705 84.788 1.00 90.19 378 LYS A CA 1
ATOM 3124 C C . LYS A 1 378 ? -55.509 -36.293 86.262 1.00 90.19 378 LYS A C 1
ATOM 3126 O O . LYS A 1 378 ? -56.468 -36.619 86.950 1.00 90.19 378 LYS A O 1
ATOM 3131 N N . LEU A 1 379 ? -54.531 -35.506 86.720 1.00 87.25 379 LEU A N 1
ATOM 3132 C CA . LEU A 1 379 ? -54.481 -34.979 88.090 1.00 87.25 379 LEU A CA 1
ATOM 3133 C C . LEU A 1 379 ? -55.707 -34.120 88.433 1.00 87.25 379 LEU A C 1
ATOM 3135 O O . LEU A 1 379 ? -56.240 -34.232 89.532 1.00 87.25 379 LEU A O 1
ATOM 3139 N N . ARG A 1 380 ? -56.200 -33.304 87.490 1.00 88.44 380 ARG A N 1
ATOM 3140 C CA . ARG A 1 380 ? -57.446 -32.533 87.654 1.00 88.44 380 ARG A CA 1
ATOM 3141 C C . ARG A 1 380 ? -58.701 -33.409 87.657 1.00 88.44 380 ARG A C 1
ATOM 3143 O O . ARG A 1 380 ? -59.656 -33.063 88.347 1.00 88.44 380 ARG A O 1
ATOM 3150 N N . GLN A 1 381 ? -58.721 -34.524 86.923 1.00 89.25 381 GLN A N 1
ATOM 3151 C CA . GLN A 1 381 ? -59.799 -35.511 87.044 1.00 89.25 381 GLN A CA 1
ATOM 3152 C C . GLN A 1 381 ? -59.768 -36.176 88.424 1.00 89.25 381 GLN A C 1
ATOM 3154 O O . GLN A 1 381 ? -60.787 -36.152 89.106 1.00 89.25 381 GLN A O 1
ATOM 3159 N N . THR A 1 382 ? -58.607 -36.645 88.892 1.00 88.06 382 THR A N 1
ATOM 3160 C CA . THR A 1 382 ? -58.490 -37.259 90.224 1.00 88.06 382 THR A CA 1
ATOM 3161 C C . THR A 1 382 ? -58.756 -36.272 91.362 1.00 88.06 382 THR A C 1
ATOM 3163 O O . THR A 1 382 ? -59.393 -36.650 92.332 1.00 88.06 382 THR A O 1
ATOM 3166 N N . ASP A 1 383 ? -58.356 -34.998 91.253 1.00 84.75 383 ASP A N 1
ATOM 3167 C CA . ASP A 1 383 ? -58.719 -33.953 92.230 1.00 84.75 383 ASP A CA 1
ATOM 3168 C C . ASP A 1 383 ? -60.239 -33.720 92.250 1.00 84.75 383 ASP A C 1
ATOM 3170 O O . ASP A 1 383 ? -60.845 -33.628 93.313 1.00 84.75 383 ASP A O 1
ATOM 3174 N N . LYS A 1 384 ? -60.899 -33.709 91.085 1.00 88.12 384 LYS A N 1
ATOM 3175 C CA . LYS A 1 384 ? -62.363 -33.604 91.012 1.00 88.12 384 LYS A CA 1
ATOM 3176 C C . LYS A 1 384 ? -63.071 -34.836 91.595 1.00 88.12 384 LYS A C 1
ATOM 3178 O O . LYS A 1 384 ? -64.092 -34.680 92.260 1.00 88.12 384 LYS A O 1
ATOM 3183 N N . GLU A 1 385 ? -62.549 -36.036 91.360 1.00 87.12 385 GLU A N 1
ATOM 3184 C CA . GLU A 1 385 ? -63.066 -37.285 91.935 1.00 87.12 385 GLU A CA 1
ATOM 3185 C C . GLU A 1 385 ? -62.875 -37.322 93.456 1.00 87.12 385 GLU A C 1
ATOM 3187 O O . GLU A 1 385 ? -63.826 -37.613 94.178 1.00 87.12 385 GLU A O 1
ATOM 3192 N N . LEU A 1 386 ? -61.692 -36.945 93.951 1.00 84.50 386 LEU A N 1
ATOM 3193 C CA . LEU A 1 386 ? -61.385 -36.855 95.380 1.00 84.50 386 LEU A CA 1
ATOM 3194 C C . LEU A 1 386 ? -62.216 -35.778 96.082 1.00 84.50 386 LEU A C 1
ATOM 3196 O O . LEU A 1 386 ? -62.713 -36.038 97.168 1.00 84.50 386 LEU A O 1
ATOM 3200 N N . ARG A 1 387 ? -62.456 -34.613 95.463 1.00 84.88 387 ARG A N 1
ATOM 3201 C CA . ARG A 1 387 ? -63.407 -33.610 95.985 1.00 84.88 387 ARG A CA 1
ATOM 3202 C C . ARG A 1 387 ? -64.845 -34.118 96.000 1.00 84.88 387 ARG A C 1
ATOM 3204 O O . ARG A 1 387 ? -65.586 -33.783 96.911 1.00 84.88 387 ARG A O 1
ATOM 3211 N N . GLY A 1 388 ? -65.245 -34.925 95.015 1.00 83.81 388 GLY A N 1
ATOM 3212 C CA . GLY A 1 388 ? -66.554 -35.581 95.015 1.00 83.81 388 GLY A CA 1
ATOM 3213 C C . GLY A 1 388 ? -66.693 -36.599 96.151 1.00 83.81 388 GLY A C 1
ATOM 3214 O O . GLY A 1 388 ? -67.722 -36.638 96.813 1.00 83.81 388 GLY A O 1
ATOM 3215 N N . GLN A 1 389 ? -65.642 -37.381 96.414 1.00 85.50 389 GLN A N 1
ATOM 3216 C CA . GLN A 1 389 ? -65.581 -38.305 97.551 1.00 85.50 389 GLN A CA 1
ATOM 3217 C C . GLN A 1 389 ? -65.530 -37.563 98.893 1.00 85.50 389 GLN A C 1
ATOM 3219 O O . GLN A 1 389 ? -66.197 -37.984 99.832 1.00 85.50 389 GLN A O 1
ATOM 3224 N N . LEU A 1 390 ? -64.792 -36.449 98.968 1.00 83.06 390 LEU A N 1
ATOM 3225 C CA . LEU A 1 390 ? -64.744 -35.575 100.137 1.00 83.06 390 LEU A CA 1
ATOM 3226 C C . LEU A 1 390 ? -66.134 -35.019 100.437 1.00 83.06 390 LEU A C 1
ATOM 3228 O O . LEU A 1 390 ? -66.597 -35.194 101.549 1.00 83.06 390 LEU A O 1
ATOM 3232 N N . LEU A 1 391 ? -66.833 -34.461 99.445 1.00 84.62 391 LEU A N 1
ATOM 3233 C CA . LEU A 1 391 ? -68.164 -33.880 99.635 1.00 84.62 391 LEU A CA 1
ATOM 3234 C C . LEU A 1 391 ? -69.205 -34.936 100.044 1.00 84.62 391 LEU A C 1
ATOM 3236 O O . LEU A 1 391 ? -70.011 -34.682 100.926 1.00 84.62 391 LEU A O 1
ATOM 3240 N N . VAL A 1 392 ? -69.135 -36.159 99.503 1.00 85.19 392 VAL A N 1
ATOM 3241 C CA . VAL A 1 392 ? -69.958 -37.292 99.983 1.00 85.19 392 VAL A CA 1
ATOM 3242 C C . VAL A 1 392 ? -69.586 -37.711 101.416 1.00 85.19 392 VAL A C 1
ATOM 3244 O O . VAL A 1 392 ? -70.448 -38.163 102.166 1.00 85.19 392 VAL A O 1
ATOM 3247 N N . SER A 1 393 ? -68.322 -37.557 101.819 1.00 80.38 393 SER A N 1
ATOM 3248 C CA . SER A 1 393 ? -67.882 -37.787 103.201 1.00 80.38 393 SER A CA 1
ATOM 3249 C C . SER A 1 393 ? -68.295 -36.649 104.140 1.00 80.38 393 SER A C 1
ATOM 3251 O O . SER A 1 393 ? -68.625 -36.926 105.284 1.00 80.38 393 SER A O 1
ATOM 3253 N N . GLU A 1 394 ? -68.314 -35.400 103.672 1.00 82.88 394 GLU A N 1
ATOM 3254 C CA . GLU A 1 394 ? -68.798 -34.219 104.397 1.00 82.88 394 GLU A CA 1
ATOM 3255 C C . GLU A 1 394 ? -70.322 -34.283 104.577 1.00 82.88 394 GLU A C 1
ATOM 3257 O O . GLU A 1 394 ? -70.809 -34.030 105.674 1.00 82.88 394 GLU A O 1
ATOM 3262 N N . ASP A 1 395 ? -71.072 -34.714 103.555 1.00 82.62 395 ASP A N 1
ATOM 3263 C CA . ASP A 1 395 ? -72.508 -35.013 103.653 1.00 82.62 395 ASP A CA 1
ATOM 3264 C C . ASP A 1 395 ? -72.766 -36.142 104.672 1.00 82.62 395 ASP A C 1
ATOM 3266 O O . ASP A 1 395 ? -73.650 -36.023 105.520 1.00 82.62 395 ASP A O 1
ATOM 3270 N N . ALA A 1 396 ? -71.965 -37.216 104.656 1.00 80.81 396 ALA A N 1
ATOM 3271 C CA . ALA A 1 396 ? -72.075 -38.305 105.630 1.00 80.81 396 ALA A CA 1
ATOM 3272 C C . ALA A 1 396 ? -71.670 -37.877 107.056 1.00 80.81 396 ALA A C 1
ATOM 3274 O O . ALA A 1 396 ? -72.314 -38.277 108.026 1.00 80.81 396 ALA A O 1
ATOM 3275 N N . GLU A 1 397 ? -70.643 -37.036 107.210 1.00 79.38 397 GLU A N 1
ATOM 3276 C CA . GLU A 1 397 ? -70.294 -36.407 108.488 1.00 79.38 397 GLU A CA 1
ATOM 3277 C C . GLU A 1 397 ? -71.375 -35.421 108.947 1.00 79.38 397 GLU A C 1
ATOM 3279 O O . GLU A 1 397 ? -71.593 -35.298 110.151 1.00 79.38 397 GLU A O 1
ATOM 3284 N N . ALA A 1 398 ? -72.100 -34.769 108.035 1.00 80.62 398 ALA A N 1
ATOM 3285 C CA . ALA A 1 398 ? -73.232 -33.902 108.347 1.00 80.62 398 ALA A CA 1
ATOM 3286 C C . ALA A 1 398 ? -74.479 -34.699 108.766 1.00 80.62 398 ALA A C 1
ATOM 3288 O O . ALA A 1 398 ? -75.129 -34.313 109.738 1.00 80.62 398 ALA A O 1
ATOM 3289 N N . GLU A 1 399 ? -74.787 -35.832 108.124 1.00 81.31 399 GLU A N 1
ATOM 3290 C CA . GLU A 1 399 ? -75.832 -36.764 108.579 1.00 81.31 399 GLU A CA 1
ATOM 3291 C C . GLU A 1 399 ? -75.488 -37.347 109.958 1.00 81.31 399 GLU A C 1
ATOM 3293 O O . GLU A 1 399 ? -76.307 -37.286 110.879 1.00 81.31 399 GLU A O 1
ATOM 3298 N N . LEU A 1 400 ? -74.251 -37.822 110.152 1.00 80.25 400 LEU A N 1
ATOM 3299 C CA . LEU A 1 400 ? -73.768 -38.293 111.454 1.00 80.25 400 LEU A CA 1
ATOM 3300 C C . LEU A 1 400 ? -73.767 -37.172 112.502 1.00 80.25 400 LEU A C 1
ATOM 3302 O O . LEU A 1 400 ? -74.131 -37.418 113.647 1.00 80.25 400 LEU A O 1
ATOM 3306 N N . SER A 1 401 ? -73.428 -35.936 112.129 1.00 80.44 401 SER A N 1
ATOM 3307 C CA . SER A 1 401 ? -73.505 -34.769 113.017 1.00 80.44 401 SER A CA 1
ATOM 3308 C C . SER A 1 401 ? -74.945 -34.372 113.335 1.00 80.44 401 SER A C 1
ATOM 3310 O O . SER A 1 401 ? -75.202 -33.891 114.434 1.00 80.44 401 SER A O 1
ATOM 3312 N N . ALA A 1 402 ? -75.898 -34.600 112.428 1.00 79.31 402 ALA A N 1
ATOM 3313 C CA . ALA A 1 402 ? -77.320 -34.380 112.668 1.00 79.31 402 ALA A CA 1
ATOM 3314 C C . ALA A 1 402 ? -77.909 -35.449 113.603 1.00 79.31 402 ALA A C 1
ATOM 3316 O O . ALA A 1 402 ? -78.656 -35.104 114.519 1.00 79.31 402 ALA A O 1
ATOM 3317 N N . ASP A 1 403 ? -77.531 -36.723 113.450 1.00 79.19 403 ASP A N 1
ATOM 3318 C CA . ASP A 1 403 ? -77.900 -37.773 114.406 1.00 79.19 403 ASP A CA 1
ATOM 3319 C C . ASP A 1 403 ? -77.176 -37.594 115.757 1.00 79.19 403 ASP A C 1
ATOM 3321 O O . ASP A 1 403 ? -77.803 -37.769 116.801 1.00 79.19 403 ASP A O 1
ATOM 3325 N N . ILE A 1 404 ? -75.921 -37.126 115.786 1.00 75.94 404 ILE A N 1
ATOM 3326 C CA . ILE A 1 404 ? -75.243 -36.685 117.020 1.00 75.94 404 ILE A CA 1
ATOM 3327 C C . ILE A 1 404 ? -75.964 -35.480 117.635 1.00 75.94 404 ILE A C 1
ATOM 3329 O O . ILE A 1 404 ? -76.149 -35.456 118.844 1.00 75.94 404 ILE A O 1
ATOM 3333 N N . ALA A 1 405 ? -76.426 -34.500 116.854 1.00 75.31 405 ALA A N 1
ATOM 3334 C CA . ALA A 1 405 ? -77.184 -33.351 117.360 1.00 75.31 405 ALA A CA 1
ATOM 3335 C C . ALA A 1 405 ? -78.565 -33.752 117.908 1.00 75.31 405 ALA A C 1
ATOM 3337 O O . ALA A 1 405 ? -79.054 -33.154 118.862 1.00 75.31 405 ALA A O 1
ATOM 3338 N N . LYS A 1 406 ? -79.181 -34.790 117.343 1.00 77.88 406 LYS A N 1
ATOM 3339 C CA . LYS A 1 406 ? -80.461 -35.374 117.765 1.00 77.88 406 LYS A CA 1
ATOM 3340 C C . LYS A 1 406 ? -80.315 -36.222 119.032 1.00 77.88 406 LYS A C 1
ATOM 3342 O O . LYS A 1 406 ? -81.097 -36.046 119.961 1.00 77.88 406 LYS A O 1
ATOM 3347 N N . LEU A 1 407 ? -79.266 -37.043 119.122 1.00 71.69 407 LEU A N 1
ATOM 3348 C CA . LEU A 1 407 ? -78.856 -37.719 120.359 1.00 71.69 407 LEU A CA 1
ATOM 3349 C C . LEU A 1 407 ? -78.448 -36.701 121.434 1.00 71.69 407 LEU A C 1
ATOM 3351 O O . LEU A 1 407 ? -78.821 -36.850 122.592 1.00 71.69 407 LEU A O 1
ATOM 3355 N N . ASN A 1 408 ? -77.765 -35.618 121.057 1.00 67.75 408 ASN A N 1
ATOM 3356 C CA . ASN A 1 408 ? -77.468 -34.506 121.956 1.00 67.75 408 ASN A CA 1
ATOM 3357 C C . ASN A 1 408 ? -78.736 -33.749 122.368 1.00 67.75 408 ASN A C 1
ATOM 3359 O O . ASN A 1 408 ? -78.797 -33.304 123.500 1.00 67.75 408 ASN A O 1
ATOM 3363 N N . ALA A 1 409 ? -79.780 -33.663 121.538 1.00 65.75 409 ALA A N 1
ATOM 3364 C CA . ALA A 1 409 ? -81.067 -33.089 121.937 1.00 65.75 409 ALA A CA 1
ATOM 3365 C C . ALA A 1 409 ? -81.834 -33.985 122.934 1.00 65.75 409 ALA A C 1
ATOM 3367 O O . ALA A 1 409 ? -82.519 -33.467 123.821 1.00 65.75 409 ALA A O 1
ATOM 3368 N N . GLU A 1 410 ? -81.686 -35.312 122.843 1.00 61.31 410 GLU A N 1
ATOM 3369 C CA . GLU A 1 410 ? -82.133 -36.251 123.883 1.00 61.31 410 GLU A CA 1
ATOM 3370 C C . GLU A 1 410 ? -81.278 -36.117 125.159 1.00 61.31 410 GLU A C 1
ATOM 3372 O O . GLU A 1 410 ? -81.818 -36.066 126.266 1.00 61.31 410 GLU A O 1
ATOM 3377 N N . ILE A 1 411 ? -79.959 -35.946 125.030 1.00 57.47 411 ILE A N 1
ATOM 3378 C CA . ILE A 1 411 ? -79.060 -35.662 126.160 1.00 57.47 411 ILE A CA 1
ATOM 3379 C C . ILE A 1 411 ? -79.357 -34.286 126.777 1.00 57.47 411 ILE A C 1
ATOM 3381 O O . ILE A 1 411 ? -79.318 -34.179 127.992 1.00 57.47 411 ILE A O 1
ATOM 3385 N N . ASP A 1 412 ? -79.754 -33.265 126.018 1.00 49.88 412 ASP A N 1
ATOM 3386 C CA . ASP A 1 412 ? -80.124 -31.923 126.500 1.00 49.88 412 ASP A CA 1
ATOM 3387 C C . ASP A 1 412 ? -81.559 -31.858 127.041 1.00 49.88 412 ASP A C 1
ATOM 3389 O O . ASP A 1 412 ? -81.958 -30.897 127.708 1.00 49.88 412 ASP A O 1
ATOM 3393 N N . PHE A 1 413 ? -82.366 -32.892 126.805 1.00 53.44 413 PHE A N 1
ATOM 3394 C CA . PHE A 1 413 ? -83.555 -33.159 127.611 1.00 53.44 413 PHE A CA 1
ATOM 3395 C C . PHE A 1 413 ? -83.172 -33.692 129.007 1.00 53.44 413 PHE A C 1
ATOM 3397 O O . PHE A 1 413 ? -83.843 -33.357 129.980 1.00 53.44 413 PHE A O 1
ATOM 3404 N N . VAL A 1 414 ? -82.053 -34.419 129.134 1.00 50.12 414 VAL A N 1
ATOM 3405 C CA . VAL A 1 414 ? -81.514 -34.934 130.412 1.00 50.12 414 VAL A CA 1
ATOM 3406 C C . VAL A 1 414 ? -80.624 -33.908 131.149 1.00 50.12 414 VAL A C 1
ATOM 3408 O O . VAL A 1 414 ? -80.746 -33.746 132.365 1.00 50.12 414 VAL A O 1
ATOM 3411 N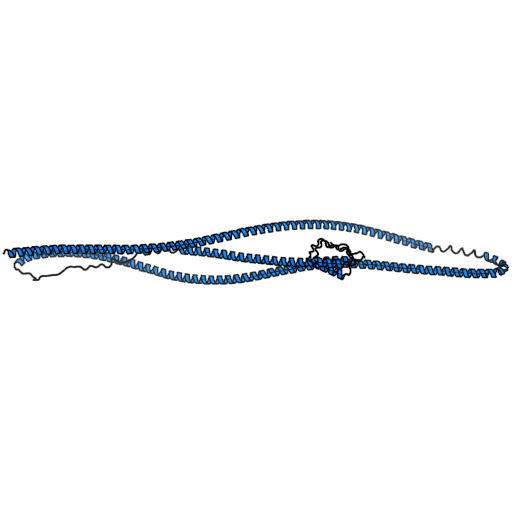 N . LYS A 1 415 ? -79.775 -33.151 130.439 1.00 44.28 415 LYS A N 1
ATOM 3412 C CA . LYS A 1 415 ? -78.879 -32.110 130.981 1.00 44.28 415 LYS A CA 1
ATOM 3413 C C . LYS A 1 415 ? -79.614 -30.851 131.438 1.00 44.28 415 LYS A C 1
ATOM 3415 O O . LYS A 1 415 ? -79.070 -30.100 132.236 1.00 44.28 415 LYS A O 1
ATOM 3420 N N . ARG A 1 416 ? -80.887 -30.665 131.063 1.00 44.22 416 ARG A N 1
ATOM 3421 C CA . ARG A 1 416 ? -81.765 -29.594 131.587 1.00 44.22 416 ARG A CA 1
ATOM 3422 C C . ARG A 1 416 ? -82.029 -29.653 133.105 1.00 44.22 416 ARG A C 1
ATOM 3424 O O . ARG A 1 416 ? -82.799 -28.843 133.615 1.00 44.22 416 ARG A O 1
ATOM 3431 N N . THR A 1 417 ? -81.396 -30.592 133.807 1.00 45.81 417 THR A N 1
ATOM 3432 C CA . THR A 1 417 ? -81.448 -30.768 135.262 1.00 45.81 417 THR A CA 1
ATOM 3433 C C . THR A 1 417 ? -80.384 -29.949 136.015 1.00 45.81 417 THR A C 1
ATOM 3435 O O . THR A 1 417 ? -80.586 -29.687 137.195 1.00 45.81 417 THR A O 1
ATOM 3438 N N . ASP A 1 418 ? -79.308 -29.485 135.361 1.00 36.94 418 ASP A N 1
ATOM 3439 C CA . ASP A 1 418 ? -78.284 -28.617 135.973 1.00 36.94 418 ASP A CA 1
ATOM 3440 C C . ASP A 1 418 ? -77.806 -27.529 134.994 1.00 36.94 418 ASP A C 1
ATOM 3442 O O . ASP A 1 418 ? -77.567 -27.794 133.818 1.00 36.94 418 ASP A O 1
ATOM 3446 N N . MET A 1 419 ? -77.655 -26.286 135.471 1.00 41.53 419 MET A N 1
ATOM 3447 C CA . MET A 1 419 ? -77.177 -25.168 134.644 1.00 41.53 419 MET A CA 1
ATOM 3448 C C . MET A 1 419 ? -75.700 -24.860 134.889 1.00 41.53 419 MET A C 1
ATOM 3450 O O . MET A 1 419 ? -75.367 -24.273 135.916 1.00 41.53 419 MET A O 1
ATOM 3454 N N . LEU A 1 420 ? -74.851 -25.141 133.900 1.00 43.19 420 LEU A N 1
ATOM 3455 C CA . LEU A 1 420 ? -73.583 -24.455 133.611 1.00 43.19 420 LEU A CA 1
ATOM 3456 C C . LEU A 1 420 ? -73.116 -24.858 132.199 1.00 43.19 420 LEU A C 1
ATOM 3458 O O . LEU A 1 420 ? -73.599 -25.850 131.656 1.00 43.19 420 LEU A O 1
ATOM 3462 N N . ASP A 1 421 ? -72.211 -24.089 131.590 1.00 46.47 421 ASP A N 1
ATOM 3463 C CA . ASP A 1 421 ? -71.589 -24.486 130.320 1.00 46.47 421 ASP A CA 1
ATOM 3464 C C . ASP A 1 421 ? -70.346 -25.374 130.552 1.00 46.47 421 ASP A C 1
ATOM 3466 O O . ASP A 1 421 ? -69.780 -25.407 131.647 1.00 46.47 421 ASP A O 1
ATOM 3470 N N . GLU A 1 422 ? -69.927 -26.118 129.524 1.00 49.12 422 GLU A N 1
ATOM 3471 C CA . GLU A 1 422 ? -68.862 -27.126 129.639 1.00 49.12 422 GLU A CA 1
ATOM 3472 C C . GLU A 1 422 ? -67.465 -26.630 129.183 1.00 49.12 422 GLU A C 1
ATOM 3474 O O . GLU A 1 422 ? -66.569 -27.458 129.037 1.00 49.12 422 GLU A O 1
ATOM 3479 N N . ASN A 1 423 ? -67.231 -25.318 128.952 1.00 39.75 423 ASN A N 1
ATOM 3480 C CA . ASN A 1 423 ? -65.878 -24.801 128.600 1.00 39.75 423 ASN A CA 1
ATOM 3481 C C . ASN A 1 423 ? -65.586 -23.285 128.819 1.00 39.75 423 ASN A C 1
ATOM 3483 O O . ASN A 1 423 ? -64.431 -22.858 128.731 1.00 39.75 423 ASN A O 1
ATOM 3487 N N . GLY A 1 424 ? -66.579 -22.452 129.125 1.00 53.72 424 GLY A N 1
ATOM 3488 C CA . GLY A 1 424 ? -66.451 -21.219 129.916 1.00 53.72 424 GLY A CA 1
ATOM 3489 C C . GLY A 1 424 ? -65.704 -20.022 129.317 1.00 53.72 424 GLY A C 1
ATOM 3490 O O . GLY A 1 424 ? -65.066 -19.288 130.077 1.00 53.72 424 GLY A O 1
ATOM 3491 N N . ARG A 1 425 ? -65.708 -19.804 127.988 1.00 39.75 425 ARG A N 1
ATOM 3492 C CA . ARG A 1 425 ? -64.948 -18.702 127.339 1.00 39.75 425 ARG A CA 1
ATOM 3493 C C . ARG A 1 425 ? -65.647 -18.035 126.145 1.00 39.75 425 ARG A C 1
ATOM 3495 O O . ARG A 1 425 ? -66.523 -18.604 125.509 1.00 39.75 425 ARG A O 1
ATOM 3502 N N . MET A 1 426 ? -65.199 -16.816 125.823 1.00 31.52 426 MET A N 1
ATOM 3503 C CA . MET A 1 426 ? -65.628 -15.998 124.675 1.00 31.52 426 MET A CA 1
ATOM 3504 C C . MET A 1 426 ? -64.448 -15.611 123.760 1.00 31.52 426 MET A C 1
ATOM 3506 O O . MET A 1 426 ? -63.347 -15.395 124.265 1.00 31.52 426 MET A O 1
ATOM 3510 N N . LYS A 1 427 ? -64.771 -15.289 122.488 1.00 31.25 427 LYS A N 1
ATOM 3511 C CA . LYS A 1 427 ? -64.022 -14.396 121.558 1.00 31.25 427 LYS A CA 1
ATOM 3512 C C . LYS A 1 427 ? -62.708 -14.975 120.930 1.00 31.25 427 LYS A C 1
ATOM 3514 O O . LYS A 1 427 ? -62.229 -15.997 121.402 1.00 31.25 427 LYS A O 1
ATOM 3519 N N . PRO A 1 428 ? -62.152 -14.388 119.833 1.00 43.81 428 PRO A N 1
ATOM 3520 C CA . PRO A 1 428 ? -62.631 -14.524 118.430 1.00 43.81 428 PRO A CA 1
ATOM 3521 C C . PRO A 1 428 ? -61.463 -14.711 117.398 1.00 43.81 428 PRO A C 1
ATOM 3523 O O . PRO A 1 428 ? -60.334 -14.874 117.843 1.00 43.81 428 PRO A O 1
ATOM 3526 N N . ILE A 1 429 ? -61.697 -14.605 116.062 1.00 32.22 429 ILE A N 1
ATOM 3527 C CA . ILE A 1 429 ? -60.994 -13.697 115.079 1.00 32.22 429 ILE A CA 1
ATOM 3528 C C . ILE A 1 429 ? -60.948 -14.158 113.583 1.00 32.22 429 ILE A C 1
ATOM 3530 O O . ILE A 1 429 ? -60.417 -15.212 113.268 1.00 32.22 429 ILE A O 1
ATOM 3534 N N . GLN A 1 430 ? -61.415 -13.246 112.703 1.00 30.94 430 GLN A N 1
ATOM 3535 C CA . GLN A 1 430 ? -61.050 -12.897 111.295 1.00 30.94 430 GLN A CA 1
ATOM 3536 C C . GLN A 1 430 ? -61.085 -13.891 110.102 1.00 30.94 430 GLN A C 1
ATOM 3538 O O . GLN A 1 430 ? -61.396 -15.068 110.222 1.00 30.94 430 GLN A O 1
ATOM 3543 N N . ILE A 1 431 ? -60.920 -13.280 108.914 1.00 31.14 431 ILE A N 1
ATOM 3544 C CA . ILE A 1 431 ? -61.342 -13.662 107.553 1.00 31.14 431 ILE A CA 1
ATOM 3545 C C . ILE A 1 431 ? -60.145 -13.525 106.577 1.00 31.14 431 ILE A C 1
ATOM 3547 O O . ILE A 1 431 ? -59.099 -12.981 106.925 1.00 31.14 431 ILE A O 1
ATOM 3551 N N . GLU A 1 432 ? -60.337 -14.059 105.376 1.00 31.94 432 GLU A N 1
ATOM 3552 C CA . GLU A 1 432 ? -59.426 -14.318 104.257 1.00 31.94 432 GLU A CA 1
ATOM 3553 C C . GLU A 1 432 ? -58.769 -13.112 103.541 1.00 31.94 432 GLU A C 1
ATOM 3555 O O . GLU A 1 432 ? -59.201 -11.963 103.632 1.00 31.94 432 GLU A O 1
ATOM 3560 N N . SER A 1 433 ? -57.849 -13.501 102.646 1.00 32.75 433 SER A N 1
ATOM 3561 C CA . SER A 1 433 ? -57.556 -12.945 101.311 1.00 32.75 433 SER A CA 1
ATOM 3562 C C . SER A 1 433 ? -56.276 -12.122 101.138 1.00 32.75 433 SER A C 1
ATOM 3564 O O . SER A 1 433 ? -56.098 -11.049 101.701 1.00 32.75 433 SER A O 1
ATOM 3566 N N . ASP A 1 434 ? -55.419 -12.641 100.257 1.00 31.03 434 ASP A N 1
ATOM 3567 C CA . ASP A 1 434 ? -54.365 -11.914 99.556 1.00 31.03 434 ASP A CA 1
ATOM 3568 C C . ASP A 1 434 ? -54.311 -12.495 98.134 1.00 31.03 434 ASP A C 1
ATOM 3570 O O . ASP A 1 434 ? -54.201 -13.711 97.954 1.00 31.03 434 ASP A O 1
ATOM 3574 N N . GLY A 1 435 ? -54.474 -11.650 97.116 1.00 33.12 435 GLY A N 1
ATOM 3575 C CA . GLY A 1 435 ? -54.604 -12.075 95.723 1.00 33.12 435 GLY A CA 1
ATOM 3576 C C . GLY A 1 435 ? -53.739 -11.218 94.812 1.00 33.12 435 GLY A C 1
ATOM 3577 O O . GLY A 1 435 ? -53.922 -10.006 94.746 1.00 33.12 435 GLY A O 1
ATOM 3578 N N . SER A 1 436 ? -52.815 -11.846 94.084 1.00 35.56 436 SER A N 1
ATOM 3579 C CA . SER A 1 436 ? -51.997 -11.162 93.082 1.00 35.56 436 SER A CA 1
ATOM 3580 C C . SER A 1 436 ? -51.919 -11.975 91.795 1.00 35.56 436 SER A C 1
ATOM 3582 O O . SER A 1 436 ? -51.652 -13.174 91.830 1.00 35.56 436 SER A O 1
ATOM 3584 N N . ASP A 1 437 ? -52.121 -11.304 90.663 1.00 35.94 437 ASP A N 1
ATOM 3585 C CA . ASP A 1 437 ? -51.675 -11.782 89.359 1.00 35.94 437 ASP A CA 1
ATOM 3586 C C . ASP A 1 437 ? -50.889 -10.653 88.680 1.00 35.94 437 ASP A C 1
ATOM 3588 O O . ASP A 1 437 ? -51.418 -9.585 88.363 1.00 35.94 437 ASP A O 1
ATOM 3592 N N . LEU A 1 438 ? -49.589 -10.893 88.515 1.00 41.94 438 LEU A N 1
ATOM 3593 C CA . LEU A 1 438 ? -48.621 -9.981 87.906 1.00 41.94 438 LEU A CA 1
ATOM 3594 C C . LEU A 1 438 ? -48.270 -10.405 86.462 1.00 41.94 438 LEU A C 1
ATOM 3596 O O . LEU A 1 438 ? -47.431 -9.782 85.818 1.00 41.94 438 LEU A O 1
ATOM 3600 N N . VAL A 1 439 ? -48.884 -11.480 85.954 1.00 39.28 439 VAL A N 1
ATOM 3601 C CA . VAL A 1 439 ? -48.423 -12.257 84.788 1.00 39.28 439 VAL A CA 1
ATOM 3602 C C . VAL A 1 439 ? -49.232 -11.943 83.515 1.00 39.28 439 VAL A C 1
ATOM 3604 O O . VAL A 1 439 ? -48.958 -12.461 82.439 1.00 39.28 439 VAL A O 1
ATOM 3607 N N . SER A 1 440 ? -50.181 -11.004 83.587 1.00 39.78 440 SER A N 1
ATOM 3608 C CA . SER A 1 440 ? -51.007 -10.549 82.451 1.00 39.78 440 SER A CA 1
ATOM 3609 C C . SER A 1 440 ? -50.329 -9.522 81.511 1.00 39.78 440 SER A C 1
ATOM 3611 O O . SER A 1 440 ? -51.014 -8.772 80.813 1.00 39.78 440 SER A O 1
ATOM 3613 N N . ARG A 1 441 ? -48.989 -9.427 81.483 1.00 43.47 441 ARG A N 1
ATOM 3614 C CA . ARG A 1 441 ? -48.228 -8.539 80.573 1.00 43.47 441 ARG A CA 1
ATOM 3615 C C . ARG A 1 441 ? -46.945 -9.213 80.064 1.00 43.47 441 ARG A C 1
ATOM 3617 O O . ARG A 1 441 ? -46.309 -9.940 80.816 1.00 43.47 441 ARG A O 1
ATOM 3624 N N . LEU A 1 442 ? -46.535 -8.836 78.838 1.00 39.03 442 LEU A N 1
ATOM 3625 C CA . LEU A 1 442 ? -45.487 -9.444 77.977 1.00 39.03 442 LEU A CA 1
ATOM 3626 C C . LEU A 1 442 ? -45.954 -10.757 77.302 1.00 39.03 442 LEU A C 1
ATOM 3628 O O . LEU A 1 442 ? -46.671 -11.515 77.938 1.00 39.03 442 LEU A O 1
ATOM 3632 N N . GLN A 1 443 ? -45.598 -11.156 76.067 1.00 37.66 443 GLN A N 1
ATOM 3633 C CA . GLN A 1 443 ? -44.989 -10.597 74.822 1.00 37.66 443 GLN A CA 1
ATOM 3634 C C . GLN A 1 443 ? -45.199 -11.705 73.724 1.00 37.66 443 GLN A C 1
ATOM 3636 O O . GLN A 1 443 ? -45.565 -12.813 74.103 1.00 37.66 443 GLN A O 1
ATOM 3641 N N . ILE A 1 444 ? -45.024 -11.629 72.389 1.00 42.25 444 ILE A N 1
ATOM 3642 C CA . ILE A 1 444 ? -44.594 -10.697 71.306 1.00 42.25 444 ILE A CA 1
ATOM 3643 C C . ILE A 1 444 ? -45.134 -11.341 69.980 1.00 42.25 444 ILE A C 1
ATOM 3645 O O . ILE A 1 444 ? -45.377 -12.544 69.985 1.00 42.25 444 ILE A O 1
ATOM 3649 N N . ASN A 1 445 ? -45.247 -10.761 68.773 1.00 40.19 445 ASN A N 1
ATOM 3650 C CA . ASN A 1 445 ? -45.588 -9.432 68.230 1.00 40.19 445 ASN A CA 1
ATOM 3651 C C . ASN A 1 445 ? -45.744 -9.613 66.689 1.00 40.19 445 ASN A C 1
ATOM 3653 O O . ASN A 1 445 ? -44.832 -10.139 66.052 1.00 40.19 445 ASN A O 1
ATOM 3657 N N . GLU A 1 446 ? -46.855 -9.173 66.080 1.00 44.03 446 GLU A N 1
ATOM 3658 C CA . GLU A 1 446 ? -47.185 -9.392 64.650 1.00 44.03 446 GLU A CA 1
ATOM 3659 C C . GLU A 1 446 ? -46.177 -8.757 63.661 1.00 44.03 446 GLU A C 1
ATOM 3661 O O . GLU A 1 446 ? -46.030 -9.206 62.523 1.00 44.03 446 GLU A O 1
ATOM 3666 N N . PHE A 1 447 ? -45.428 -7.741 64.105 1.00 45.41 447 PHE A N 1
ATOM 3667 C CA . PHE A 1 447 ? -44.472 -6.978 63.293 1.00 45.41 447 PHE A CA 1
ATOM 3668 C C . PHE A 1 447 ? -43.389 -7.833 62.604 1.00 45.41 447 PHE A C 1
ATOM 3670 O O . PHE A 1 447 ? -43.015 -7.559 61.463 1.00 45.41 447 PHE A O 1
ATOM 3677 N N . LEU A 1 448 ? -42.894 -8.888 63.264 1.00 45.97 448 LEU A N 1
ATOM 3678 C CA . LEU A 1 448 ? -41.749 -9.672 62.773 1.00 45.97 448 LEU A CA 1
ATOM 3679 C C . LEU A 1 448 ? -42.052 -10.490 61.506 1.00 45.97 448 LEU A C 1
ATOM 3681 O O . LEU A 1 448 ? -41.134 -10.784 60.744 1.00 45.97 448 LEU A O 1
ATOM 3685 N N . TYR A 1 449 ? -43.321 -10.820 61.247 1.00 48.72 449 TYR A N 1
ATOM 3686 C CA . TYR A 1 449 ? -43.714 -11.665 60.113 1.00 48.72 449 TYR A CA 1
ATOM 3687 C C . TYR A 1 449 ? -43.554 -10.964 58.751 1.00 48.72 449 TYR A C 1
ATOM 3689 O O . TYR A 1 449 ? -43.269 -11.610 57.744 1.00 48.72 449 TYR A O 1
ATOM 3697 N N . ARG A 1 450 ? -43.699 -9.631 58.704 1.00 51.66 450 ARG A N 1
ATOM 3698 C CA . ARG A 1 450 ? -43.677 -8.863 57.441 1.00 51.66 450 ARG A CA 1
ATOM 3699 C C . ARG A 1 450 ? -42.266 -8.500 56.963 1.00 51.66 450 ARG A C 1
ATOM 3701 O O . ARG A 1 450 ? -42.091 -8.180 55.795 1.00 51.66 450 ARG A O 1
ATOM 3708 N N . ALA A 1 451 ? -41.256 -8.580 57.830 1.00 46.06 451 ALA A N 1
ATOM 3709 C CA . ALA A 1 451 ? -39.890 -8.145 57.523 1.00 46.06 451 ALA A CA 1
ATOM 3710 C C . ALA A 1 451 ? -39.025 -9.185 56.773 1.00 46.06 451 ALA A C 1
ATOM 3712 O O . ALA A 1 451 ? -37.887 -8.881 56.422 1.00 46.06 451 ALA A O 1
ATOM 3713 N N . GLN A 1 452 ? -39.515 -10.413 56.554 1.00 46.19 452 GLN A N 1
ATOM 3714 C CA . GLN A 1 452 ? -38.685 -11.533 56.073 1.00 46.19 452 GLN A CA 1
ATOM 3715 C C . GLN A 1 452 ? -38.788 -11.870 54.574 1.00 46.19 452 GLN A C 1
ATOM 3717 O O . GLN A 1 452 ? -37.976 -12.668 54.106 1.00 46.19 452 GLN A O 1
ATOM 3722 N N . GLN A 1 453 ? -39.750 -11.330 53.813 1.00 51.38 453 GLN A N 1
ATOM 3723 C CA . GLN A 1 453 ? -40.098 -11.931 52.511 1.00 51.38 453 GLN A CA 1
ATOM 3724 C C . GLN A 1 453 ? -39.304 -11.421 51.290 1.00 51.38 453 GLN A C 1
ATOM 3726 O O . GLN A 1 453 ? -38.946 -12.242 50.447 1.00 51.38 453 GLN A O 1
ATOM 3731 N N . GLU A 1 454 ? -38.960 -10.128 51.181 1.00 53.81 454 GLU A N 1
ATOM 3732 C CA . GLU A 1 454 ? -38.492 -9.555 49.896 1.00 53.81 454 GLU A CA 1
ATOM 3733 C C . GLU A 1 454 ? -37.135 -8.800 49.928 1.00 53.81 454 GLU A C 1
ATOM 3735 O O . GLU A 1 454 ? -37.098 -7.575 49.837 1.00 53.81 454 GLU A O 1
ATOM 3740 N N . PRO A 1 455 ? -35.978 -9.503 49.972 1.00 51.41 455 PRO A N 1
ATOM 3741 C CA . PRO A 1 455 ? -34.656 -8.895 49.747 1.00 51.41 455 PRO A CA 1
ATOM 3742 C C . PRO A 1 455 ? -34.036 -9.208 48.367 1.00 51.41 455 PRO A C 1
ATOM 3744 O O . PRO A 1 455 ? -32.890 -8.835 48.115 1.00 51.41 455 PRO A O 1
ATOM 3747 N N . ARG A 1 456 ? -34.714 -9.976 47.495 1.00 52.03 456 ARG A N 1
ATOM 3748 C CA . ARG A 1 456 ? -34.065 -10.656 46.350 1.00 52.03 456 ARG A CA 1
ATOM 3749 C C . ARG A 1 456 ? -34.130 -9.940 44.997 1.00 52.03 456 ARG A C 1
ATOM 3751 O O . ARG A 1 456 ? -33.210 -10.128 44.206 1.00 52.03 456 ARG A O 1
ATOM 3758 N N . GLU A 1 457 ? -35.144 -9.122 44.720 1.00 53.81 457 GLU A N 1
ATOM 3759 C CA . GLU A 1 457 ? -35.304 -8.516 43.383 1.00 53.81 457 GLU A CA 1
ATOM 3760 C C . GLU A 1 457 ? -34.291 -7.394 43.099 1.00 53.81 457 GLU A C 1
ATOM 3762 O O . GLU A 1 457 ? -33.727 -7.320 42.006 1.00 53.81 457 GLU A O 1
ATOM 3767 N N . ALA A 1 458 ? -33.979 -6.567 44.104 1.00 49.94 458 ALA A N 1
ATOM 3768 C CA . ALA A 1 458 ? -33.074 -5.425 43.953 1.00 49.94 458 ALA A CA 1
ATOM 3769 C C . ALA A 1 458 ? -31.660 -5.820 43.479 1.00 49.94 458 ALA A C 1
ATOM 3771 O O . ALA A 1 458 ? -31.048 -5.111 42.681 1.00 49.94 458 ALA A O 1
ATOM 3772 N N . VAL A 1 459 ? -31.139 -6.967 43.932 1.00 54.25 459 VAL A N 1
ATOM 3773 C CA . VAL A 1 459 ? -29.780 -7.423 43.584 1.00 54.25 459 VAL A CA 1
ATOM 3774 C C . VAL A 1 459 ? -29.687 -7.860 42.118 1.00 54.25 459 VAL A C 1
ATOM 3776 O O . VAL A 1 459 ? -28.676 -7.593 41.468 1.00 54.25 459 VAL A O 1
ATOM 3779 N N . ALA A 1 460 ? -30.739 -8.479 41.571 1.00 57.25 460 ALA A N 1
ATOM 3780 C CA . ALA A 1 460 ? -30.769 -8.902 40.170 1.00 57.25 460 ALA A CA 1
ATOM 3781 C C . ALA A 1 460 ? -30.732 -7.696 39.215 1.00 57.25 460 ALA A C 1
ATOM 3783 O O . ALA A 1 460 ? -29.903 -7.655 38.305 1.00 57.25 460 ALA A O 1
ATOM 3784 N N . LEU A 1 461 ? -31.555 -6.676 39.489 1.00 56.22 461 LEU A N 1
ATOM 3785 C CA . LEU A 1 461 ? -31.600 -5.426 38.722 1.00 56.22 461 LEU A CA 1
ATOM 3786 C C . LEU A 1 461 ? -30.258 -4.676 38.736 1.00 56.22 461 LEU A C 1
ATOM 3788 O O . LEU A 1 461 ? -29.833 -4.148 37.708 1.00 56.22 461 LEU A O 1
ATOM 3792 N N . VAL A 1 462 ? -29.553 -4.652 39.874 1.00 60.91 462 VAL A N 1
ATOM 3793 C CA . VAL A 1 462 ? -28.220 -4.027 39.969 1.00 60.91 462 VAL A CA 1
ATOM 3794 C C . VAL A 1 462 ? -27.187 -4.770 39.114 1.00 60.91 462 VAL A C 1
ATOM 3796 O O . VAL A 1 462 ? -26.409 -4.124 38.412 1.00 60.91 462 VAL A O 1
ATOM 3799 N N . ILE A 1 463 ? -27.194 -6.107 39.116 1.00 64.94 463 ILE A N 1
ATOM 3800 C CA . ILE A 1 463 ? -26.279 -6.913 38.290 1.00 64.94 463 ILE A CA 1
ATOM 3801 C C . ILE A 1 463 ? -26.552 -6.688 36.794 1.00 64.94 463 ILE A C 1
ATOM 3803 O O . ILE A 1 463 ? -25.617 -6.438 36.035 1.00 64.94 463 ILE A O 1
ATOM 3807 N N . GLU A 1 464 ? -27.820 -6.692 36.374 1.00 68.50 464 GLU A N 1
ATOM 3808 C CA . GLU A 1 464 ? -28.210 -6.457 34.976 1.00 68.50 464 GLU A CA 1
ATOM 3809 C C . GLU A 1 464 ? -27.791 -5.060 34.476 1.00 68.50 464 GLU A C 1
ATOM 3811 O O . GLU A 1 464 ? -27.278 -4.915 33.360 1.00 68.50 464 GLU A O 1
ATOM 3816 N N . LYS A 1 465 ? -27.934 -4.023 35.315 1.00 68.19 465 LYS A N 1
ATOM 3817 C CA . LYS A 1 465 ? -27.481 -2.660 34.986 1.00 68.19 465 LYS A CA 1
ATOM 3818 C C . LYS A 1 465 ? -25.958 -2.529 34.942 1.00 68.19 465 LYS A C 1
ATOM 3820 O O . LYS A 1 465 ? -25.450 -1.807 34.084 1.00 68.19 465 LYS A O 1
ATOM 3825 N N . LEU A 1 466 ? -25.224 -3.243 35.797 1.00 62.06 466 LEU A N 1
ATOM 3826 C CA . LEU A 1 466 ? -23.758 -3.284 35.742 1.00 62.06 466 LEU A CA 1
ATOM 3827 C C . LEU A 1 466 ? -23.250 -3.978 34.467 1.00 62.06 466 LEU A C 1
ATOM 3829 O O . LEU A 1 466 ? -22.309 -3.477 33.853 1.00 62.06 466 LEU A O 1
ATOM 3833 N N . SER A 1 467 ? -23.897 -5.058 34.013 1.00 61.75 467 SER A N 1
ATOM 3834 C CA . SER A 1 467 ? -23.588 -5.682 32.716 1.00 61.75 467 SER A CA 1
ATOM 3835 C C . SER A 1 467 ? -23.820 -4.729 31.537 1.00 61.75 467 SER A C 1
ATOM 3837 O O . SER A 1 467 ? -22.928 -4.579 30.705 1.00 61.75 467 SER A O 1
ATOM 3839 N N . HIS A 1 468 ? -24.953 -4.019 31.502 1.00 69.56 468 HIS A N 1
ATOM 3840 C CA . HIS A 1 468 ? -25.236 -3.015 30.463 1.00 69.56 468 HIS A CA 1
ATOM 3841 C C . HIS A 1 468 ? -24.187 -1.889 30.415 1.00 69.56 468 HIS A C 1
ATOM 3843 O O . HIS A 1 468 ? -23.775 -1.459 29.337 1.00 69.56 468 HIS A O 1
ATOM 3849 N N . LEU A 1 469 ? -23.728 -1.410 31.578 1.00 65.88 469 LEU A N 1
ATOM 3850 C CA . LEU A 1 469 ? -22.671 -0.396 31.658 1.00 65.88 469 LEU A CA 1
ATOM 3851 C C . LEU A 1 469 ? -21.319 -0.930 31.159 1.00 65.88 469 LEU A C 1
ATOM 3853 O O . LEU A 1 469 ? -20.595 -0.206 30.478 1.00 65.88 469 LEU A O 1
ATOM 3857 N N . LEU A 1 470 ? -20.989 -2.193 31.447 1.00 66.38 470 LEU A N 1
ATOM 3858 C CA . LEU A 1 470 ? -19.770 -2.836 30.949 1.00 66.38 470 LEU A CA 1
ATOM 3859 C C . LEU A 1 470 ? -19.790 -3.035 29.424 1.00 66.38 470 LEU A C 1
ATOM 3861 O O . LEU A 1 470 ? -18.768 -2.790 28.783 1.00 66.38 470 LEU A O 1
ATOM 3865 N N . GLU A 1 471 ? -20.930 -3.401 28.828 1.00 71.94 471 GLU A N 1
ATOM 3866 C CA . GLU A 1 471 ? -21.077 -3.461 27.364 1.00 71.94 471 GLU A CA 1
ATOM 3867 C C . GLU A 1 471 ? -20.931 -2.082 26.708 1.00 71.94 471 GLU A C 1
ATOM 3869 O O . GLU A 1 471 ? -20.191 -1.951 25.732 1.00 71.94 471 GLU A O 1
ATOM 3874 N N . LEU A 1 472 ? -21.554 -1.037 27.267 1.00 71.50 472 LEU A N 1
ATOM 3875 C CA . LEU A 1 472 ? -21.407 0.340 26.775 1.00 71.50 472 LEU A CA 1
ATOM 3876 C C . LEU A 1 472 ? -19.947 0.820 26.821 1.00 71.50 472 LEU A C 1
ATOM 3878 O O . LEU A 1 472 ? -19.460 1.408 25.852 1.00 71.50 472 LEU A O 1
ATOM 3882 N N . ILE A 1 473 ? -19.226 0.526 27.908 1.00 64.56 473 ILE A N 1
ATOM 3883 C CA . ILE A 1 473 ? -17.799 0.857 28.047 1.00 64.56 473 ILE A CA 1
ATOM 3884 C C . ILE A 1 473 ? -16.955 0.084 27.022 1.00 64.56 473 ILE A C 1
ATOM 3886 O O . ILE A 1 473 ? -16.104 0.684 26.363 1.00 64.56 473 ILE A O 1
ATOM 3890 N N . HIS A 1 474 ? -17.210 -1.213 26.818 1.00 66.50 474 HIS A N 1
ATOM 3891 C CA . HIS A 1 474 ? -16.512 -2.002 25.797 1.00 66.50 474 HIS A CA 1
ATOM 3892 C C . HIS A 1 474 ? -16.800 -1.517 24.368 1.00 66.50 474 HIS A C 1
ATOM 3894 O O . HIS A 1 474 ? -15.882 -1.475 23.543 1.00 66.50 474 HIS A O 1
ATOM 3900 N N . GLY A 1 475 ? -18.037 -1.105 24.078 1.00 66.31 475 GLY A N 1
ATOM 3901 C CA . GLY A 1 475 ? -18.420 -0.491 22.807 1.00 66.31 475 GLY A CA 1
ATOM 3902 C C . GLY A 1 475 ? -17.646 0.801 22.544 1.00 66.31 475 GLY A C 1
ATOM 3903 O O . GLY A 1 475 ? -16.953 0.909 21.531 1.00 66.31 475 GLY A O 1
ATOM 3904 N N . ALA A 1 476 ? -17.674 1.737 23.498 1.00 61.31 476 ALA A N 1
ATOM 3905 C CA . ALA A 1 476 ? -16.945 3.003 23.412 1.00 61.31 476 ALA A CA 1
ATOM 3906 C C . ALA A 1 476 ? -15.420 2.804 23.301 1.00 61.31 476 ALA A C 1
ATOM 3908 O O . ALA A 1 476 ? -14.752 3.500 22.533 1.00 61.31 476 ALA A O 1
ATOM 3909 N N . GLN A 1 477 ? -14.852 1.821 24.009 1.00 55.72 477 GLN A N 1
ATOM 3910 C CA . GLN A 1 477 ? -13.429 1.489 23.906 1.00 55.72 477 GLN A CA 1
ATOM 3911 C C . GLN A 1 477 ? -13.073 0.900 22.528 1.00 55.72 477 GLN A C 1
ATOM 3913 O O . GLN A 1 477 ? -12.045 1.260 21.952 1.00 55.72 477 GLN A O 1
ATOM 3918 N N . SER A 1 478 ? -13.932 0.045 21.963 1.00 65.38 478 SER A N 1
ATOM 3919 C CA . SER A 1 478 ? -13.767 -0.502 20.609 1.00 65.38 478 SER A CA 1
ATOM 3920 C C . SER A 1 478 ? -13.812 0.599 19.540 1.00 65.38 478 SER A C 1
ATOM 3922 O O . SER A 1 478 ? -12.923 0.672 18.687 1.00 65.38 478 SER A O 1
ATOM 3924 N N . GLN A 1 479 ? -14.770 1.529 19.642 1.00 65.44 479 GLN A N 1
ATOM 3925 C CA . GLN A 1 479 ? -14.826 2.730 18.800 1.00 65.44 479 GLN A CA 1
ATOM 3926 C C . GLN A 1 479 ? -13.564 3.593 18.951 1.00 65.44 479 GLN A C 1
ATOM 3928 O O . GLN A 1 479 ? -12.983 4.013 17.953 1.00 65.44 479 GLN A O 1
ATOM 3933 N N . GLY A 1 480 ? -13.083 3.812 20.180 1.00 56.38 480 GLY A N 1
ATOM 3934 C CA . GLY A 1 480 ? -11.837 4.539 20.446 1.00 56.38 480 GLY A CA 1
ATOM 3935 C C . GLY A 1 480 ? -10.620 3.927 19.740 1.00 56.38 480 GLY A C 1
ATOM 3936 O O . GLY A 1 480 ? -9.809 4.652 19.161 1.00 56.38 480 GLY A O 1
ATOM 3937 N N . HIS A 1 481 ? -10.520 2.595 19.711 1.00 67.38 481 HIS A N 1
ATOM 3938 C CA . HIS A 1 481 ? -9.477 1.892 18.960 1.00 67.38 481 HIS A CA 1
ATOM 3939 C C . HIS A 1 481 ? -9.651 1.997 17.432 1.00 67.38 481 HIS A C 1
ATOM 3941 O O . HIS A 1 481 ? -8.644 2.073 16.724 1.00 67.38 481 HIS A O 1
ATOM 3947 N N . GLN A 1 482 ? -10.884 2.058 16.912 1.00 68.62 482 GLN A N 1
ATOM 3948 C CA . GLN A 1 482 ? -11.137 2.327 15.488 1.00 68.62 482 GLN A CA 1
ATOM 3949 C C . GLN A 1 482 ? -10.715 3.750 15.098 1.00 68.62 482 GLN A C 1
ATOM 3951 O O . GLN A 1 482 ? -9.882 3.899 14.204 1.00 68.62 482 GLN A O 1
ATOM 3956 N N . TYR A 1 483 ? -11.173 4.774 15.830 1.00 68.75 483 TYR A N 1
ATOM 3957 C CA . TYR A 1 483 ? -10.798 6.174 15.590 1.00 68.75 483 TYR A CA 1
ATOM 3958 C C . TYR A 1 483 ? -9.273 6.392 15.640 1.00 68.75 483 TYR A C 1
ATOM 3960 O O . TYR A 1 483 ? -8.730 7.145 14.831 1.00 68.75 483 TYR A O 1
ATOM 3968 N N . LEU A 1 484 ? -8.557 5.702 16.540 1.00 68.00 484 LEU A N 1
ATOM 3969 C CA . LEU A 1 484 ? -7.090 5.732 16.582 1.00 68.00 484 LEU A CA 1
ATOM 3970 C C . LEU A 1 484 ? -6.470 5.143 15.299 1.00 68.00 484 LEU A C 1
ATOM 3972 O O . LEU A 1 484 ? -5.554 5.731 14.725 1.00 68.00 484 LEU A O 1
ATOM 3976 N N . GLY A 1 485 ? -7.001 4.014 14.819 1.00 68.69 485 GLY A N 1
ATOM 3977 C CA . GLY A 1 485 ? -6.582 3.385 13.565 1.00 68.69 485 GLY A CA 1
ATOM 3978 C C . GLY A 1 485 ? -6.866 4.240 12.325 1.00 68.69 485 GLY A C 1
ATOM 3979 O O . GLY A 1 485 ? -6.071 4.236 11.386 1.00 68.69 485 GLY A O 1
ATOM 3980 N N . ASP A 1 486 ? -7.954 5.010 12.322 1.00 67.25 486 ASP A N 1
ATOM 3981 C CA . ASP A 1 486 ? -8.284 5.957 11.249 1.00 67.25 486 ASP A CA 1
ATOM 3982 C C . ASP A 1 486 ? -7.378 7.185 11.250 1.00 67.25 486 ASP A C 1
ATOM 3984 O O . ASP A 1 486 ? -6.927 7.631 10.193 1.00 67.25 486 ASP A O 1
ATOM 3988 N N . LEU A 1 487 ? -7.025 7.682 12.434 1.00 64.31 487 LEU A N 1
ATOM 3989 C CA . LEU A 1 487 ? -6.074 8.777 12.587 1.00 64.31 487 LEU A CA 1
ATOM 3990 C C . LEU A 1 487 ? -4.656 8.354 12.151 1.00 64.31 487 LEU A C 1
ATOM 3992 O O . LEU A 1 487 ? -3.968 9.116 11.469 1.00 64.31 487 LEU A O 1
ATOM 3996 N N . ASP A 1 488 ? -4.246 7.112 12.429 1.00 65.62 488 ASP A N 1
ATOM 3997 C CA . ASP A 1 488 ? -3.020 6.510 11.880 1.00 65.62 488 ASP A CA 1
ATOM 3998 C C . ASP A 1 488 ? -3.077 6.335 10.349 1.00 65.62 488 ASP A C 1
ATOM 4000 O O . ASP A 1 488 ? -2.102 6.648 9.657 1.00 65.62 488 ASP A O 1
ATOM 4004 N N . ARG A 1 489 ? -4.215 5.887 9.790 1.00 75.69 489 ARG A N 1
ATOM 4005 C CA . ARG A 1 489 ? -4.425 5.795 8.330 1.00 75.69 489 ARG A CA 1
ATOM 4006 C C . ARG A 1 489 ? -4.309 7.166 7.657 1.00 75.69 489 ARG A C 1
ATOM 4008 O O . ARG A 1 489 ? -3.571 7.302 6.679 1.00 75.69 489 ARG A O 1
ATOM 4015 N N . SER A 1 490 ? -4.963 8.184 8.213 1.00 64.06 490 SER A N 1
ATOM 4016 C CA . SER A 1 490 ? -4.925 9.570 7.730 1.00 64.06 490 SER A CA 1
ATOM 4017 C C . SER A 1 490 ? -3.510 10.162 7.784 1.00 64.06 490 SER A C 1
ATOM 4019 O O . SER A 1 490 ? -3.017 10.702 6.789 1.00 64.06 490 SER A O 1
ATOM 4021 N N . ASN A 1 491 ? -2.782 9.960 8.889 1.00 66.25 491 ASN A N 1
ATOM 4022 C CA . ASN A 1 491 ? -1.371 10.349 8.998 1.00 66.25 491 ASN A CA 1
ATOM 4023 C C . ASN A 1 491 ? -0.477 9.625 7.974 1.00 66.25 491 ASN A C 1
ATOM 4025 O O . ASN A 1 491 ? 0.434 10.234 7.403 1.00 66.25 491 ASN A O 1
ATOM 4029 N N . GLY A 1 492 ? -0.747 8.346 7.696 1.00 77.31 492 GLY A N 1
ATOM 4030 C CA . GLY A 1 492 ? -0.091 7.586 6.630 1.00 77.31 492 GLY A CA 1
ATOM 4031 C C . GLY A 1 492 ? -0.327 8.189 5.242 1.00 77.31 492 GLY A C 1
ATOM 4032 O O . GLY A 1 492 ? 0.629 8.393 4.488 1.00 77.31 492 GLY A O 1
ATOM 4033 N N . TYR A 1 493 ? -1.574 8.547 4.926 1.00 78.69 493 TYR A N 1
ATOM 4034 C CA . TYR A 1 493 ? -1.941 9.191 3.663 1.00 78.69 493 TYR A CA 1
ATOM 4035 C C . TYR A 1 493 ? -1.300 10.580 3.512 1.00 78.69 493 TYR A C 1
ATOM 4037 O O . TYR A 1 493 ? -0.644 10.851 2.506 1.00 78.69 493 TYR A O 1
ATOM 4045 N N . MET A 1 494 ? -1.363 11.421 4.549 1.00 71.44 494 MET A N 1
ATOM 4046 C CA . MET A 1 494 ? -0.702 12.734 4.571 1.00 71.44 494 MET A CA 1
ATOM 4047 C C . MET A 1 494 ? 0.820 12.636 4.409 1.00 71.44 494 MET A C 1
ATOM 4049 O O . MET A 1 494 ? 1.432 13.491 3.764 1.00 71.44 494 MET A O 1
ATOM 4053 N N . LYS A 1 495 ? 1.454 11.585 4.943 1.00 77.75 495 LYS A N 1
ATOM 4054 C CA . LYS A 1 495 ? 2.877 11.313 4.704 1.00 77.75 495 LYS A CA 1
ATOM 4055 C C . LYS A 1 495 ? 3.150 10.897 3.253 1.00 77.75 495 LYS A C 1
ATOM 4057 O O . LYS A 1 495 ? 4.139 11.348 2.682 1.00 77.75 495 LYS A O 1
ATOM 4062 N N . SER A 1 496 ? 2.270 10.097 2.650 1.00 81.62 496 SER A N 1
ATOM 4063 C CA . SER A 1 496 ? 2.350 9.724 1.230 1.00 81.62 496 SER A CA 1
ATOM 4064 C C . SER A 1 496 ? 2.241 10.950 0.311 1.00 81.62 496 SER A C 1
ATOM 4066 O O . SER A 1 496 ? 3.089 11.142 -0.558 1.00 81.62 496 SER A O 1
ATOM 4068 N N . LEU A 1 497 ? 1.282 11.849 0.569 1.00 76.94 497 LEU A N 1
ATOM 4069 C CA . LEU A 1 497 ? 1.140 13.114 -0.165 1.00 76.94 497 LEU A CA 1
ATOM 4070 C C . LEU A 1 497 ? 2.374 14.018 -0.025 1.00 76.94 497 LEU A C 1
ATOM 4072 O O . LEU A 1 497 ? 2.839 14.575 -1.015 1.00 76.94 497 LEU A O 1
ATOM 4076 N N . ARG A 1 498 ? 2.956 14.133 1.178 1.00 77.62 498 ARG A N 1
ATOM 4077 C CA . ARG A 1 498 ? 4.202 14.898 1.388 1.00 77.62 498 ARG A CA 1
ATOM 4078 C C . ARG A 1 498 ? 5.384 14.317 0.610 1.00 77.62 498 ARG A C 1
ATOM 4080 O O . ARG A 1 498 ? 6.163 15.087 0.058 1.00 77.62 498 ARG A O 1
ATOM 4087 N N . ASN A 1 499 ? 5.502 12.990 0.537 1.00 81.56 499 ASN A N 1
ATOM 4088 C CA . ASN A 1 499 ? 6.518 12.340 -0.292 1.00 81.56 499 ASN A CA 1
ATOM 4089 C C . ASN A 1 499 ? 6.280 12.630 -1.781 1.00 81.56 499 ASN A C 1
ATOM 4091 O O . ASN A 1 499 ? 7.197 13.090 -2.452 1.00 81.56 499 ASN A O 1
ATOM 4095 N N . LYS A 1 500 ? 5.047 12.457 -2.278 1.00 88.25 500 LYS A N 1
ATOM 4096 C CA . LYS A 1 500 ? 4.725 12.679 -3.695 1.00 88.25 500 LYS A CA 1
ATOM 4097 C C . LYS A 1 500 ? 4.894 14.141 -4.124 1.00 88.25 500 LYS A C 1
ATOM 4099 O O . LYS A 1 500 ? 5.382 14.399 -5.216 1.00 88.25 500 LYS A O 1
ATOM 4104 N N . ASN A 1 501 ? 4.575 15.105 -3.259 1.00 83.69 501 ASN A N 1
ATOM 4105 C CA . ASN A 1 501 ? 4.861 16.519 -3.522 1.00 83.69 501 ASN A CA 1
ATOM 4106 C C . ASN A 1 501 ? 6.370 16.811 -3.568 1.00 83.69 501 ASN A C 1
ATOM 4108 O O . ASN A 1 501 ? 6.787 17.695 -4.308 1.00 83.69 501 ASN A O 1
ATOM 4112 N N . LYS A 1 502 ? 7.194 16.081 -2.802 1.00 87.25 502 LYS A N 1
ATOM 4113 C CA . LYS A 1 502 ? 8.657 16.192 -2.874 1.00 87.25 502 LYS A CA 1
ATOM 4114 C C . LYS A 1 502 ? 9.207 15.574 -4.164 1.00 87.25 502 LYS A C 1
ATOM 4116 O O . LYS A 1 502 ? 10.074 16.181 -4.777 1.00 87.25 502 LYS A O 1
ATOM 4121 N N . GLU A 1 503 ? 8.690 14.417 -4.573 1.00 86.12 503 GLU A N 1
ATOM 4122 C CA . GLU A 1 503 ? 9.024 13.769 -5.851 1.00 86.12 503 GLU A CA 1
ATOM 4123 C C . GLU A 1 503 ? 8.690 14.705 -7.028 1.00 86.12 503 GLU A C 1
ATOM 4125 O O . GLU A 1 503 ? 9.576 15.045 -7.803 1.00 86.12 503 GLU A O 1
ATOM 4130 N N . LEU A 1 504 ? 7.470 15.258 -7.070 1.00 85.00 504 LEU A N 1
ATOM 4131 C CA . LEU A 1 504 ? 7.054 16.230 -8.091 1.00 85.00 504 LEU A CA 1
ATOM 4132 C C . LEU A 1 504 ? 7.891 17.524 -8.090 1.00 85.00 504 LEU A C 1
ATOM 4134 O O . LEU A 1 504 ? 8.137 18.090 -9.152 1.00 85.00 504 LEU A O 1
ATOM 4138 N N . LEU A 1 505 ? 8.340 18.003 -6.925 1.00 87.94 505 LEU A N 1
ATOM 4139 C CA . LEU A 1 505 ? 9.236 19.162 -6.839 1.00 87.94 505 LEU A CA 1
ATOM 4140 C C . LEU A 1 505 ? 10.628 18.842 -7.411 1.00 87.94 505 LEU A C 1
ATOM 4142 O O . LEU A 1 505 ? 11.216 19.670 -8.103 1.00 87.94 505 LEU A O 1
ATOM 4146 N N . GLU A 1 506 ? 11.152 17.645 -7.138 1.00 88.44 506 GLU A N 1
ATOM 4147 C CA . GLU A 1 506 ? 12.424 17.177 -7.696 1.00 88.44 506 GLU A CA 1
ATOM 4148 C C . GLU A 1 506 ? 12.323 16.992 -9.221 1.00 88.44 506 GLU A C 1
ATOM 4150 O O . GLU A 1 506 ? 13.213 17.454 -9.940 1.00 88.44 506 GLU A O 1
ATOM 4155 N N . ASP A 1 507 ? 11.209 16.445 -9.722 1.00 85.88 507 ASP A N 1
ATOM 4156 C CA . ASP A 1 507 ? 10.911 16.340 -11.156 1.00 85.88 507 ASP A CA 1
ATOM 4157 C C . ASP A 1 507 ? 10.878 17.722 -11.832 1.00 85.88 507 ASP A C 1
ATOM 4159 O O . ASP A 1 507 ? 11.596 17.931 -12.813 1.00 85.88 507 ASP A O 1
ATOM 4163 N N . VAL A 1 508 ? 10.131 18.694 -11.285 1.00 84.00 508 VAL A N 1
ATOM 4164 C CA . VAL A 1 508 ? 10.071 20.080 -11.802 1.00 84.00 508 VAL A CA 1
ATOM 4165 C C . VAL A 1 508 ? 11.467 20.702 -11.883 1.00 84.00 508 VAL A C 1
ATOM 4167 O O . VAL A 1 508 ? 11.849 21.198 -12.942 1.00 84.00 508 VAL A O 1
ATOM 4170 N N . ILE A 1 509 ? 12.280 20.583 -10.828 1.00 81.75 509 ILE A N 1
ATOM 4171 C CA . ILE A 1 509 ? 13.662 21.094 -10.820 1.00 81.75 509 ILE A CA 1
ATOM 4172 C C . ILE A 1 509 ? 14.527 20.400 -11.890 1.00 81.75 509 ILE A C 1
ATOM 4174 O O . ILE A 1 509 ? 15.416 21.027 -12.474 1.00 81.75 509 ILE A O 1
ATOM 4178 N N . THR A 1 510 ? 14.303 19.113 -12.188 1.00 80.75 510 THR A N 1
ATOM 4179 C CA . THR A 1 510 ? 15.024 18.443 -13.288 1.00 80.75 510 THR A CA 1
ATOM 4180 C C . THR A 1 510 ? 14.567 18.918 -14.668 1.00 80.75 510 THR A C 1
ATOM 4182 O O . THR A 1 510 ? 15.416 19.086 -15.549 1.00 80.75 510 THR A O 1
ATOM 4185 N N . LEU A 1 511 ? 13.271 19.197 -14.844 1.00 80.56 511 LEU A N 1
ATOM 4186 C CA . LEU A 1 511 ? 12.689 19.711 -16.084 1.00 80.56 511 LEU A CA 1
ATOM 4187 C C . LEU A 1 511 ? 13.137 21.149 -16.365 1.00 80.56 511 LEU A C 1
ATOM 4189 O O . LEU A 1 511 ? 13.566 21.427 -17.481 1.00 80.56 511 LEU A O 1
ATOM 4193 N N . GLU A 1 512 ? 13.157 22.031 -15.365 1.00 80.00 512 GLU A N 1
ATOM 4194 C CA . GLU A 1 512 ? 13.722 23.386 -15.475 1.00 80.00 512 GLU A CA 1
ATOM 4195 C C . GLU A 1 512 ? 15.203 23.340 -15.882 1.00 80.00 512 GLU A C 1
ATOM 4197 O O . GLU A 1 512 ? 15.624 24.000 -16.834 1.00 80.00 512 GLU A O 1
ATOM 4202 N N . ARG A 1 513 ? 15.999 22.478 -15.232 1.00 81.31 513 ARG A N 1
ATOM 4203 C CA . ARG A 1 513 ? 17.417 22.264 -15.578 1.00 81.31 513 ARG A CA 1
ATOM 4204 C C . ARG A 1 513 ? 17.620 21.615 -16.945 1.00 81.31 513 ARG A C 1
ATOM 4206 O O . ARG A 1 513 ? 18.699 21.751 -17.520 1.00 81.31 513 ARG A O 1
ATOM 4213 N N . PHE A 1 514 ? 16.661 20.844 -17.450 1.00 80.25 514 PHE A N 1
ATOM 4214 C CA . PHE A 1 514 ? 16.696 20.319 -18.815 1.00 80.25 514 PHE A CA 1
ATOM 4215 C C . PHE A 1 514 ? 16.357 21.424 -19.819 1.00 80.25 514 PHE A C 1
ATOM 4217 O O . PHE A 1 514 ? 17.161 21.677 -20.711 1.00 80.25 514 PHE A O 1
ATOM 4224 N N . ARG A 1 515 ? 15.254 22.151 -19.595 1.00 82.31 515 ARG A N 1
ATOM 4225 C CA . ARG A 1 515 ? 14.822 23.313 -20.381 1.00 82.31 515 ARG A CA 1
ATOM 4226 C C . ARG A 1 515 ? 15.958 24.316 -20.551 1.00 82.31 515 ARG A C 1
ATOM 4228 O O . ARG A 1 515 ? 16.355 24.568 -21.682 1.00 82.31 515 ARG A O 1
ATOM 4235 N N . GLY A 1 516 ? 16.539 24.803 -19.452 1.00 76.62 516 GLY A N 1
ATOM 4236 C CA . GLY A 1 516 ? 17.654 25.755 -19.486 1.00 76.62 516 GLY A CA 1
ATOM 4237 C C . GLY A 1 516 ? 18.830 25.245 -20.324 1.00 76.62 516 GLY A C 1
ATOM 4238 O O . GLY A 1 516 ? 19.266 25.921 -21.248 1.00 76.62 516 GLY A O 1
ATOM 4239 N N . ARG A 1 517 ? 19.293 24.003 -20.105 1.00 81.31 517 ARG A N 1
ATOM 4240 C CA . ARG A 1 517 ? 20.374 23.411 -20.922 1.00 81.31 517 ARG A CA 1
ATOM 4241 C C . ARG A 1 517 ? 20.021 23.322 -22.410 1.00 81.31 517 ARG A C 1
ATOM 4243 O O . ARG A 1 517 ? 20.888 23.581 -23.239 1.00 81.31 517 ARG A O 1
ATOM 4250 N N . THR A 1 518 ? 18.780 22.988 -22.756 1.00 78.06 518 THR A N 1
ATOM 4251 C CA . THR A 1 518 ? 18.327 22.941 -24.153 1.00 78.06 518 THR A CA 1
ATOM 4252 C C . THR A 1 518 ? 18.271 24.334 -24.780 1.00 78.06 518 THR A C 1
ATOM 4254 O O . THR A 1 518 ? 18.763 24.495 -25.894 1.00 78.06 518 THR A O 1
ATOM 4257 N N . LEU A 1 519 ? 17.761 25.349 -24.073 1.00 74.38 519 LEU A N 1
ATOM 4258 C CA . LEU A 1 519 ? 17.743 26.742 -24.543 1.00 74.38 519 LEU A CA 1
ATOM 4259 C C . LEU A 1 519 ? 19.170 27.273 -24.778 1.00 74.38 519 LEU A C 1
ATOM 4261 O O . LEU A 1 519 ? 19.476 27.767 -25.864 1.00 74.38 519 LEU A O 1
ATOM 4265 N N . LEU A 1 520 ? 20.080 27.066 -23.818 1.00 77.19 520 LEU A N 1
ATOM 4266 C CA . LEU A 1 520 ? 21.496 27.434 -23.953 1.00 77.19 520 LEU A CA 1
ATOM 4267 C C . LEU A 1 520 ? 22.169 26.718 -25.137 1.00 77.19 520 LEU A C 1
ATOM 4269 O O . LEU A 1 520 ? 22.950 27.333 -25.865 1.00 77.19 520 LEU A O 1
ATOM 4273 N N . GLN A 1 521 ? 21.848 25.442 -25.383 1.00 80.69 521 GLN A N 1
ATOM 4274 C CA . GLN A 1 521 ? 22.372 24.702 -26.533 1.00 80.69 521 GLN A CA 1
ATOM 4275 C C . GLN A 1 521 ? 21.804 25.209 -27.869 1.00 80.69 521 GLN A C 1
ATOM 4277 O O . GLN A 1 521 ? 22.544 25.253 -28.850 1.00 80.69 521 GLN A O 1
ATOM 4282 N N . VAL A 1 522 ? 20.532 25.622 -27.927 1.00 76.31 522 VAL A N 1
ATOM 4283 C CA . VAL A 1 522 ? 19.931 26.245 -29.123 1.00 76.31 522 VAL A CA 1
ATOM 4284 C C . VAL A 1 522 ? 20.641 27.558 -29.455 1.00 76.31 522 VAL A C 1
ATOM 4286 O O . VAL A 1 522 ? 21.084 27.728 -30.591 1.00 76.31 522 VAL A O 1
ATOM 4289 N N . ILE A 1 523 ? 20.845 28.434 -28.465 1.00 75.69 523 ILE A N 1
ATOM 4290 C CA . ILE A 1 523 ? 21.582 29.696 -28.644 1.00 75.69 523 ILE A CA 1
ATOM 4291 C C . ILE A 1 523 ? 23.033 29.418 -29.071 1.00 75.69 523 ILE A C 1
ATOM 4293 O O . ILE A 1 523 ? 23.512 29.994 -30.046 1.00 75.69 523 ILE A O 1
ATOM 4297 N N . THR A 1 524 ? 23.716 28.473 -28.415 1.00 78.69 524 THR A N 1
ATOM 4298 C CA . THR A 1 524 ? 25.090 28.067 -28.770 1.00 78.69 524 THR A CA 1
ATOM 4299 C C . THR A 1 524 ? 25.176 27.560 -30.215 1.00 78.69 524 THR A C 1
ATOM 4301 O O . THR A 1 524 ? 26.093 27.930 -30.944 1.00 78.69 524 THR A O 1
ATOM 4304 N N . ASN A 1 525 ? 24.211 26.750 -30.662 1.00 76.81 525 ASN A N 1
ATOM 4305 C CA . ASN A 1 525 ? 24.166 26.226 -32.029 1.00 76.81 525 ASN A CA 1
ATOM 4306 C C . ASN A 1 525 ? 23.909 27.325 -33.074 1.00 76.81 525 ASN A C 1
ATOM 4308 O O . ASN A 1 525 ? 24.480 27.259 -34.163 1.00 76.81 525 ASN A O 1
ATOM 4312 N N . ALA A 1 526 ? 23.077 28.322 -32.752 1.00 73.25 526 ALA A N 1
ATOM 4313 C CA . ALA A 1 526 ? 22.822 29.470 -33.621 1.00 73.25 526 ALA A CA 1
ATOM 4314 C C . ALA A 1 526 ? 24.074 30.351 -33.775 1.00 73.25 526 ALA A C 1
ATOM 4316 O O . ALA A 1 526 ? 24.462 30.685 -34.894 1.00 73.25 526 ALA A O 1
ATOM 4317 N N . LEU A 1 527 ? 24.762 30.655 -32.667 1.00 73.88 527 LEU A N 1
ATOM 4318 C CA . LEU A 1 527 ? 26.015 31.421 -32.672 1.00 73.88 527 LEU A CA 1
ATOM 4319 C C . LEU A 1 527 ? 27.161 30.676 -33.384 1.00 73.88 527 LEU A C 1
ATOM 4321 O O . LEU A 1 527 ? 28.002 31.300 -34.025 1.00 73.88 527 LEU A O 1
ATOM 4325 N N . ALA A 1 528 ? 27.191 29.342 -33.317 1.00 71.88 528 ALA A N 1
ATOM 4326 C CA . ALA A 1 528 ? 28.257 28.523 -33.896 1.00 71.88 528 ALA A CA 1
ATOM 4327 C C . ALA A 1 528 ? 28.123 28.236 -35.411 1.00 71.88 528 ALA A C 1
ATOM 4329 O O . ALA A 1 528 ? 28.949 27.495 -35.948 1.00 71.88 528 ALA A O 1
ATOM 4330 N N . CYS A 1 529 ? 27.105 28.759 -36.111 1.00 63.56 529 CYS A N 1
ATOM 4331 C CA . CYS A 1 529 ? 26.801 28.415 -37.510 1.00 63.56 529 CYS A CA 1
ATOM 4332 C C . CYS A 1 529 ? 27.968 28.684 -38.500 1.00 63.56 529 CYS A C 1
ATOM 4334 O O . CYS A 1 529 ? 28.220 29.834 -38.874 1.00 63.56 529 CYS A O 1
ATOM 4336 N N . PRO A 1 530 ? 28.644 27.644 -39.039 1.00 53.00 530 PRO A N 1
ATOM 4337 C CA . PRO A 1 530 ? 29.848 27.816 -39.850 1.00 53.00 530 PRO A CA 1
ATOM 4338 C C . PRO A 1 530 ? 29.497 28.088 -41.323 1.00 53.00 530 PRO A C 1
ATOM 4340 O O . PRO A 1 530 ? 29.622 27.212 -42.179 1.00 53.00 530 PRO A O 1
ATOM 4343 N N . GLY A 1 531 ? 29.025 29.301 -41.631 1.00 53.91 531 GLY A N 1
ATOM 4344 C CA . GLY A 1 531 ? 28.566 29.631 -42.989 1.00 53.91 531 GLY A CA 1
ATOM 4345 C C . GLY A 1 531 ? 28.573 31.102 -43.412 1.00 53.91 531 GLY A C 1
ATOM 4346 O O . GLY A 1 531 ? 28.143 31.389 -44.527 1.00 53.91 531 GLY A O 1
ATOM 4347 N N . GLY A 1 532 ? 29.011 32.040 -42.564 1.00 53.47 532 GLY A N 1
ATOM 4348 C CA . GLY A 1 532 ? 29.079 33.472 -42.910 1.00 53.47 532 GLY A CA 1
ATOM 4349 C C . GLY A 1 532 ? 27.723 34.157 -43.150 1.00 53.47 532 GLY A C 1
ATOM 4350 O O . GLY A 1 532 ? 27.684 35.317 -43.557 1.00 53.47 532 GLY A O 1
ATOM 4351 N N . LYS A 1 533 ? 26.611 33.459 -42.894 1.00 59.09 533 LYS A N 1
ATOM 4352 C CA . LYS A 1 533 ? 25.296 34.076 -42.719 1.00 59.09 533 LYS A CA 1
ATOM 4353 C C . LYS A 1 533 ? 25.188 34.584 -41.288 1.00 59.09 533 LYS A C 1
ATOM 4355 O O . LYS A 1 533 ? 25.596 33.892 -40.360 1.00 59.09 533 LYS A O 1
ATOM 4360 N N . LYS A 1 534 ? 24.620 35.775 -41.143 1.00 63.19 534 LYS A N 1
ATOM 4361 C CA . LYS A 1 534 ? 24.325 36.393 -39.854 1.00 63.19 534 LYS A CA 1
ATOM 4362 C C . LYS A 1 534 ? 23.305 35.539 -39.077 1.00 63.19 534 LYS A C 1
ATOM 4364 O O . LYS A 1 534 ? 22.332 35.110 -39.699 1.00 63.19 534 LYS A O 1
ATOM 4369 N N . PRO A 1 535 ? 23.534 35.232 -37.787 1.00 68.06 535 PRO A N 1
ATOM 4370 C CA . PRO A 1 535 ? 22.586 34.468 -36.987 1.00 68.06 535 PRO A CA 1
ATOM 4371 C C . PRO A 1 535 ? 21.466 35.375 -36.465 1.00 68.06 535 PRO A C 1
ATOM 4373 O O . PRO A 1 535 ? 21.702 36.254 -35.637 1.00 68.06 535 PRO A O 1
ATOM 4376 N N . ASP A 1 536 ? 20.245 35.125 -36.930 1.00 74.69 536 ASP A N 1
ATOM 4377 C CA . ASP A 1 536 ? 19.025 35.687 -36.349 1.00 74.69 536 ASP A CA 1
ATOM 4378 C C . ASP A 1 536 ? 18.593 34.809 -35.162 1.00 74.69 536 ASP A C 1
ATOM 4380 O O . ASP A 1 536 ? 18.411 33.596 -35.307 1.00 74.69 536 ASP A O 1
ATOM 4384 N N . LEU A 1 537 ? 18.451 35.403 -33.975 1.00 78.94 537 LEU A N 1
ATOM 4385 C CA . LEU A 1 537 ? 18.079 34.691 -32.750 1.00 78.94 537 LEU A CA 1
ATOM 4386 C C . LEU A 1 537 ? 16.562 34.760 -32.551 1.00 78.94 537 LEU A C 1
ATOM 4388 O O . LEU A 1 537 ? 16.045 35.607 -31.825 1.00 78.94 537 LEU A O 1
ATOM 4392 N N . LEU A 1 538 ? 15.852 33.849 -33.215 1.00 79.38 538 LEU A N 1
ATOM 4393 C CA . LEU A 1 538 ? 14.408 33.674 -33.057 1.00 79.38 538 LEU A CA 1
ATOM 4394 C C . LEU A 1 538 ? 14.125 32.851 -31.789 1.00 79.38 538 LEU A C 1
ATOM 4396 O O . LEU A 1 538 ? 14.259 31.626 -31.802 1.00 79.38 538 LEU A O 1
ATOM 4400 N N . LEU A 1 539 ? 13.795 33.531 -30.686 1.00 80.25 539 LEU A N 1
ATOM 4401 C CA . LEU A 1 539 ? 13.635 32.959 -29.341 1.00 80.25 539 LEU A CA 1
ATOM 4402 C C . LEU A 1 539 ? 12.194 33.122 -28.789 1.00 80.25 539 LEU A C 1
ATOM 4404 O O . LEU A 1 539 ? 11.972 32.987 -27.582 1.00 80.25 539 LEU A O 1
ATOM 4408 N N . GLU A 1 540 ? 11.223 33.384 -29.672 1.00 82.25 540 GLU A N 1
ATOM 4409 C CA . GLU A 1 540 ? 9.785 33.523 -29.387 1.00 82.25 540 GLU A CA 1
ATOM 4410 C C . GLU A 1 540 ? 9.210 32.336 -28.586 1.00 82.25 540 GLU A C 1
ATOM 4412 O O . GLU A 1 540 ? 9.425 31.172 -28.925 1.00 82.25 540 GLU A O 1
ATOM 4417 N N . GLY A 1 541 ? 8.392 32.627 -27.567 1.00 76.12 541 GLY A N 1
ATOM 4418 C CA . GLY A 1 541 ? 7.455 31.657 -26.976 1.00 76.12 541 GLY A CA 1
ATOM 4419 C C . GLY A 1 541 ? 8.074 30.487 -26.197 1.00 76.12 541 GLY A C 1
ATOM 4420 O O . GLY A 1 541 ? 7.404 29.478 -25.972 1.00 76.12 541 GLY A O 1
ATOM 4421 N N . LEU A 1 542 ? 9.341 30.594 -25.790 1.00 77.44 542 LEU A N 1
ATOM 4422 C CA . LEU A 1 542 ? 10.104 29.531 -25.117 1.00 77.44 542 LEU A CA 1
ATOM 4423 C C . LEU A 1 542 ? 10.093 29.625 -23.573 1.00 77.44 542 LEU A C 1
ATOM 4425 O O . LEU A 1 542 ? 10.589 28.725 -22.888 1.00 77.44 542 LEU A O 1
ATOM 4429 N N . GLY A 1 543 ? 9.502 30.687 -23.019 1.00 78.62 543 GLY A N 1
ATOM 4430 C CA . GLY A 1 543 ? 9.353 30.939 -21.584 1.00 78.62 543 GLY A CA 1
ATOM 4431 C C . GLY A 1 543 ? 10.651 31.347 -20.877 1.00 78.62 543 GLY A C 1
ATOM 4432 O O . GLY A 1 543 ? 10.868 30.932 -19.734 1.00 78.62 543 GLY A O 1
ATOM 4433 N N . TYR A 1 544 ? 11.538 32.086 -21.551 1.00 80.56 544 TYR A N 1
ATOM 4434 C CA . TYR A 1 544 ? 12.792 32.590 -20.969 1.00 80.56 544 TYR A CA 1
ATOM 4435 C C . TYR A 1 544 ? 12.546 33.362 -19.663 1.00 80.56 544 TYR A C 1
ATOM 4437 O O . TYR A 1 544 ? 11.764 34.303 -19.634 1.00 80.56 544 TYR A O 1
ATOM 4445 N N . THR A 1 545 ? 13.243 32.998 -18.583 1.00 84.62 545 THR A N 1
ATOM 4446 C CA . THR A 1 545 ? 13.252 33.792 -17.341 1.00 84.62 545 THR A CA 1
ATOM 4447 C C . THR A 1 545 ? 14.335 34.873 -17.375 1.00 84.62 545 THR A C 1
ATOM 4449 O O . THR A 1 545 ? 15.278 34.794 -18.162 1.00 84.62 545 THR A O 1
ATOM 4452 N N . VAL A 1 546 ? 14.278 35.833 -16.445 1.00 83.69 546 VAL A N 1
ATOM 4453 C CA . VAL A 1 546 ? 15.340 36.839 -16.222 1.00 83.69 546 VAL A CA 1
ATOM 4454 C C . VAL A 1 546 ? 16.730 36.191 -16.073 1.00 83.69 546 VAL A C 1
ATOM 4456 O O . VAL A 1 546 ? 17.721 36.716 -16.578 1.00 83.69 546 VAL A O 1
ATOM 4459 N N . ALA A 1 547 ? 16.814 35.014 -15.440 1.00 83.69 547 ALA A N 1
ATOM 4460 C CA . ALA A 1 547 ? 18.062 34.263 -15.297 1.00 83.69 547 ALA A CA 1
ATOM 4461 C C . ALA A 1 547 ? 18.543 33.641 -16.623 1.00 83.69 547 ALA A C 1
ATOM 4463 O O . ALA A 1 547 ? 19.743 33.645 -16.900 1.00 83.69 547 ALA A O 1
ATOM 4464 N N . ASP A 1 548 ? 17.623 33.157 -17.464 1.00 82.88 548 ASP A N 1
ATOM 4465 C CA . ASP A 1 548 ? 17.955 32.657 -18.804 1.00 82.88 548 ASP A CA 1
ATOM 4466 C C . ASP A 1 548 ? 18.409 33.814 -19.730 1.00 82.88 548 ASP A C 1
ATOM 4468 O O . ASP A 1 548 ? 19.343 33.646 -20.514 1.00 82.88 548 ASP A O 1
ATOM 4472 N N . VAL A 1 549 ? 17.817 35.013 -19.596 1.00 84.69 549 VAL A N 1
ATOM 4473 C CA . VAL A 1 549 ? 18.240 36.241 -20.308 1.00 84.69 549 VAL A CA 1
ATOM 4474 C C . VAL A 1 549 ? 19.623 36.721 -19.842 1.00 84.69 549 VAL A C 1
ATOM 4476 O O . VAL A 1 549 ? 20.438 37.138 -20.666 1.00 84.69 549 VAL A O 1
ATOM 4479 N N . TYR A 1 550 ? 19.943 36.606 -18.549 1.00 85.88 550 TYR A N 1
ATOM 4480 C CA . TYR A 1 550 ? 21.285 36.899 -18.030 1.00 85.88 550 TYR A CA 1
ATOM 4481 C C . TYR A 1 550 ? 22.352 35.931 -18.579 1.00 85.88 550 TYR A C 1
ATOM 4483 O O . TYR A 1 550 ? 23.460 36.344 -18.924 1.00 85.88 550 TYR A O 1
ATOM 4491 N N . GLU A 1 551 ? 22.024 34.645 -18.722 1.00 83.06 551 GLU A N 1
ATOM 4492 C CA . GLU A 1 551 ? 22.914 33.669 -19.361 1.00 83.06 551 GLU A CA 1
ATOM 4493 C C . GLU A 1 551 ? 23.049 33.893 -20.880 1.00 83.06 551 GLU A C 1
ATOM 4495 O O . GLU A 1 551 ? 24.159 33.790 -21.405 1.00 83.06 551 GLU A O 1
ATOM 4500 N N . LEU A 1 552 ? 21.980 34.294 -21.582 1.00 81.62 552 LEU A N 1
ATOM 4501 C CA . LEU A 1 552 ? 22.052 34.767 -22.974 1.00 81.62 552 LEU A CA 1
ATOM 4502 C C . LEU A 1 552 ? 23.033 35.944 -23.103 1.00 81.62 552 LEU A C 1
ATOM 4504 O O . LEU A 1 552 ? 23.973 35.870 -23.895 1.00 81.62 552 LEU A O 1
ATOM 4508 N N . LEU A 1 553 ? 22.880 36.984 -22.278 1.00 83.75 553 LEU A N 1
ATOM 4509 C CA . LEU A 1 553 ? 23.794 38.129 -22.208 1.00 83.75 553 LEU A CA 1
ATOM 4510 C C . LEU A 1 553 ? 25.251 37.691 -21.952 1.00 83.75 553 LEU A C 1
ATOM 4512 O O . LEU A 1 553 ? 26.174 38.216 -22.581 1.00 83.75 553 LEU A O 1
ATOM 4516 N N . ARG A 1 554 ? 25.484 36.709 -21.069 1.00 84.69 554 ARG A N 1
ATOM 4517 C CA . ARG A 1 554 ? 26.834 36.187 -20.793 1.00 84.69 554 ARG A CA 1
ATOM 4518 C C . ARG A 1 554 ? 27.416 35.391 -21.965 1.00 84.69 554 ARG A C 1
ATOM 4520 O O . ARG A 1 554 ? 28.613 35.496 -22.227 1.00 84.69 554 ARG A O 1
ATOM 4527 N N . MET A 1 555 ? 26.605 34.616 -22.685 1.00 78.50 555 MET A N 1
ATOM 4528 C CA . MET A 1 555 ? 27.048 33.897 -23.887 1.00 78.50 555 MET A CA 1
ATOM 4529 C C . MET A 1 555 ? 27.366 34.848 -25.044 1.00 78.50 555 MET A C 1
ATOM 4531 O O . MET A 1 555 ? 28.366 34.642 -25.728 1.00 78.50 555 MET A O 1
ATOM 4535 N N . LEU A 1 556 ? 26.573 35.908 -25.234 1.00 77.69 556 LEU A N 1
ATOM 4536 C CA . LEU A 1 556 ? 26.830 36.935 -26.251 1.00 77.69 556 LEU A CA 1
ATOM 4537 C C . LEU A 1 556 ? 28.173 37.644 -26.010 1.00 77.69 556 LEU A C 1
ATOM 4539 O O . LEU A 1 556 ? 28.972 37.754 -26.940 1.00 77.69 556 LEU A O 1
ATOM 4543 N N . HIS A 1 557 ? 28.464 38.009 -24.754 1.00 80.50 557 HIS A N 1
ATOM 4544 C CA . HIS A 1 557 ? 29.784 38.496 -24.336 1.00 80.50 557 HIS A CA 1
ATOM 4545 C C . HIS A 1 557 ? 30.907 37.477 -24.611 1.00 80.50 557 HIS A C 1
ATOM 4547 O O . HIS A 1 557 ? 31.965 37.841 -25.115 1.00 80.50 557 HIS A O 1
ATOM 4553 N N . ALA A 1 558 ? 30.700 36.199 -24.273 1.00 76.81 558 ALA A N 1
ATOM 4554 C CA . ALA A 1 558 ? 31.731 35.164 -24.388 1.00 76.81 558 ALA A CA 1
ATOM 4555 C C . ALA A 1 558 ? 32.035 34.732 -25.836 1.00 76.81 558 ALA A C 1
ATOM 4557 O O . ALA A 1 558 ? 33.119 34.212 -26.099 1.00 76.81 558 ALA A O 1
ATOM 4558 N N . ALA A 1 559 ? 31.092 34.923 -26.761 1.00 69.31 559 ALA A N 1
ATOM 4559 C CA . ALA A 1 559 ? 31.215 34.515 -28.159 1.00 69.31 559 ALA A CA 1
ATOM 4560 C C . ALA A 1 559 ? 31.766 35.612 -29.094 1.00 69.31 559 ALA A C 1
ATOM 4562 O O . ALA A 1 559 ? 31.907 35.350 -30.288 1.00 69.31 559 ALA A O 1
ATOM 4563 N N . ASP A 1 560 ? 31.998 36.837 -28.595 1.00 67.38 560 ASP A N 1
ATOM 4564 C CA . ASP A 1 560 ? 32.417 38.037 -29.362 1.00 67.38 560 ASP A CA 1
ATOM 4565 C C . ASP A 1 560 ? 31.601 38.264 -30.662 1.00 67.38 560 ASP A C 1
ATOM 4567 O O . ASP A 1 560 ? 32.050 38.810 -31.669 1.00 67.38 560 ASP A O 1
ATOM 4571 N N . SER A 1 561 ? 30.354 37.782 -30.659 1.00 63.91 561 SER A N 1
ATOM 4572 C CA . SER A 1 561 ? 29.511 37.649 -31.855 1.00 63.91 561 SER A CA 1
ATOM 4573 C C . SER A 1 561 ? 28.596 38.856 -32.080 1.00 63.91 561 SER A C 1
ATOM 4575 O O . SER A 1 561 ? 27.821 38.881 -33.036 1.00 63.91 561 SER A O 1
ATOM 4577 N N . GLY A 1 562 ? 28.694 39.884 -31.228 1.00 60.38 562 GLY A N 1
ATOM 4578 C CA . GLY A 1 562 ? 27.775 41.026 -31.199 1.00 60.38 562 GLY A CA 1
ATOM 4579 C C . GLY A 1 562 ? 27.787 41.925 -32.441 1.00 60.38 562 GLY A C 1
ATOM 4580 O O . GLY A 1 562 ? 26.910 42.771 -32.603 1.00 60.38 562 GLY A O 1
ATOM 4581 N N . GLN A 1 563 ? 28.744 41.724 -33.353 1.00 63.06 563 GLN A N 1
ATOM 4582 C CA . GLN A 1 563 ? 28.780 42.391 -34.659 1.00 63.06 563 GLN A CA 1
ATOM 4583 C C . GLN A 1 563 ? 28.009 41.635 -35.763 1.00 63.06 563 GLN A C 1
ATOM 4585 O O . GLN A 1 563 ? 27.854 42.147 -36.874 1.00 63.06 563 GLN A O 1
ATOM 4590 N N . GLN A 1 564 ? 27.552 40.406 -35.495 1.00 69.50 564 GLN A N 1
ATOM 4591 C CA . GLN A 1 564 ? 26.978 39.514 -36.509 1.00 69.50 564 GLN A CA 1
ATOM 4592 C C . GLN A 1 564 ? 25.460 39.332 -36.403 1.00 69.50 564 GLN A C 1
ATOM 4594 O O . GLN A 1 564 ? 24.850 38.983 -37.407 1.00 69.50 564 GLN A O 1
ATOM 4599 N N . ILE A 1 565 ? 24.849 39.579 -35.244 1.00 75.56 565 ILE A N 1
ATOM 4600 C CA . ILE A 1 565 ? 23.403 39.410 -35.014 1.00 75.56 565 ILE A CA 1
ATOM 4601 C C . ILE A 1 565 ? 22.648 40.644 -35.530 1.00 75.56 565 ILE A C 1
ATOM 4603 O O . ILE A 1 565 ? 23.027 41.769 -35.205 1.00 75.56 565 ILE A O 1
ATOM 4607 N N . GLU A 1 566 ? 21.584 40.449 -36.320 1.00 75.75 566 GLU A N 1
ATOM 4608 C CA . GLU A 1 566 ? 20.702 41.546 -36.772 1.00 75.75 566 GLU A CA 1
ATOM 4609 C C . GLU A 1 566 ? 19.295 41.493 -36.168 1.00 75.75 566 GLU A C 1
ATOM 4611 O O . GLU A 1 566 ? 18.644 42.534 -36.078 1.00 75.75 566 GLU A O 1
ATOM 4616 N N . VAL A 1 567 ? 18.827 40.319 -35.743 1.00 82.19 567 VAL A N 1
ATOM 4617 C CA . VAL A 1 567 ? 17.499 40.126 -35.149 1.00 82.19 567 VAL A CA 1
ATOM 4618 C C . VAL A 1 567 ? 17.619 39.332 -33.854 1.00 82.19 567 VAL A C 1
ATOM 4620 O O . VAL A 1 567 ? 18.270 38.285 -33.821 1.00 82.19 567 VAL A O 1
ATOM 4623 N N . ILE A 1 568 ? 16.944 39.812 -32.812 1.00 85.00 568 ILE A N 1
ATOM 4624 C CA . ILE A 1 568 ? 16.565 39.019 -31.643 1.00 85.00 568 ILE A CA 1
ATOM 4625 C C . ILE A 1 568 ? 15.048 39.127 -31.499 1.00 85.00 568 ILE A C 1
ATOM 4627 O O . ILE A 1 568 ? 14.513 40.227 -31.462 1.00 85.00 568 ILE A O 1
ATOM 4631 N N . ASP A 1 569 ? 14.362 37.995 -31.408 1.00 84.38 569 ASP A N 1
ATOM 4632 C CA . ASP A 1 569 ? 12.930 37.932 -31.105 1.00 84.38 569 ASP A CA 1
ATOM 4633 C C . ASP A 1 569 ? 12.772 37.266 -29.737 1.00 84.38 569 ASP A C 1
ATOM 4635 O O . ASP A 1 569 ? 13.111 36.092 -29.587 1.00 84.38 569 ASP A O 1
ATOM 4639 N N . LEU A 1 570 ? 12.315 38.022 -28.736 1.00 83.19 570 LEU A N 1
ATOM 4640 C CA . LEU A 1 570 ? 12.026 37.530 -27.385 1.00 83.19 570 LEU A CA 1
ATOM 4641 C C . LEU A 1 570 ? 10.527 37.606 -27.057 1.00 83.19 570 LEU A C 1
ATOM 4643 O O . LEU A 1 570 ? 10.139 37.474 -25.891 1.00 83.19 570 LEU A O 1
ATOM 4647 N N . SER A 1 571 ? 9.674 37.732 -28.073 1.00 80.38 571 SER A N 1
ATOM 4648 C CA . SER A 1 571 ? 8.228 37.839 -27.909 1.00 80.38 571 SER A CA 1
ATOM 4649 C C . SER A 1 571 ? 7.620 36.614 -27.200 1.00 80.38 571 SER A C 1
ATOM 4651 O O . SER A 1 571 ? 8.150 35.499 -27.228 1.00 80.38 571 SER A O 1
ATOM 4653 N N . LYS A 1 572 ? 6.487 36.815 -26.511 1.00 79.25 572 LYS A N 1
ATOM 4654 C CA . LYS A 1 572 ? 5.705 35.752 -25.828 1.00 79.25 572 LYS A CA 1
ATOM 4655 C C . LYS A 1 572 ? 6.484 34.933 -24.778 1.00 79.25 572 LYS A C 1
ATOM 4657 O O . LYS A 1 572 ? 6.122 33.796 -24.493 1.00 79.25 572 LYS A O 1
ATOM 4662 N N . ASN A 1 573 ? 7.541 35.500 -24.194 1.00 81.75 573 ASN A N 1
ATOM 4663 C CA . ASN A 1 573 ? 8.318 34.872 -23.116 1.00 81.75 573 ASN A CA 1
ATOM 4664 C C . ASN A 1 573 ? 7.883 35.281 -21.694 1.00 81.75 573 ASN A C 1
ATOM 4666 O O . ASN A 1 573 ? 8.525 34.864 -20.736 1.00 81.75 573 ASN A O 1
ATOM 4670 N N . ASP A 1 574 ? 6.819 36.082 -21.555 1.00 82.50 574 ASP A N 1
ATOM 4671 C CA . ASP A 1 574 ? 6.288 36.595 -20.278 1.00 82.50 574 ASP A CA 1
ATOM 4672 C C . ASP A 1 574 ? 7.342 37.291 -19.386 1.00 82.50 574 ASP A C 1
ATOM 4674 O O . ASP A 1 574 ? 7.285 37.249 -18.155 1.00 82.50 574 ASP A O 1
ATOM 4678 N N . LEU A 1 575 ? 8.309 37.964 -20.025 1.00 83.00 575 LEU A N 1
ATOM 4679 C CA . LEU A 1 575 ? 9.336 38.761 -19.354 1.00 83.00 575 LEU A CA 1
ATOM 4680 C C . LEU A 1 575 ? 8.709 39.944 -18.600 1.00 83.00 575 LEU A C 1
ATOM 4682 O O . LEU A 1 575 ? 7.880 40.681 -19.131 1.00 83.00 575 LEU A O 1
ATOM 4686 N N . ASN A 1 576 ? 9.142 40.129 -17.356 1.00 84.50 576 ASN A N 1
ATOM 4687 C CA . ASN A 1 576 ? 8.727 41.203 -16.461 1.00 84.50 576 ASN A CA 1
ATOM 4688 C C . ASN A 1 576 ? 9.714 42.389 -16.491 1.00 84.50 576 ASN A C 1
ATOM 4690 O O . ASN A 1 576 ? 10.819 42.279 -17.020 1.00 84.50 576 ASN A O 1
ATOM 4694 N N . ASP A 1 577 ? 9.345 43.514 -15.864 1.00 85.69 577 ASP A N 1
ATOM 4695 C CA . ASP A 1 577 ? 10.156 44.749 -15.816 1.00 85.69 577 ASP A CA 1
ATOM 4696 C C . ASP A 1 577 ? 11.602 44.529 -15.310 1.00 85.69 577 ASP A C 1
ATOM 4698 O O . ASP A 1 577 ? 12.517 45.271 -15.666 1.00 85.69 577 ASP A O 1
ATOM 4702 N N . GLU A 1 578 ? 11.833 43.478 -14.517 1.00 86.12 578 GLU A N 1
ATOM 4703 C CA . GLU A 1 578 ? 13.152 43.057 -14.023 1.00 86.12 578 GLU A CA 1
ATOM 4704 C C . GLU A 1 578 ? 14.124 42.641 -15.145 1.00 86.12 578 GLU A C 1
ATOM 4706 O O . GLU A 1 578 ? 15.339 42.710 -14.958 1.00 86.12 578 GLU A O 1
ATOM 4711 N N . ALA A 1 579 ? 13.619 42.249 -16.321 1.00 84.50 579 ALA A N 1
ATOM 4712 C CA . ALA A 1 579 ? 14.430 41.931 -17.496 1.00 84.50 579 ALA A CA 1
ATOM 4713 C C . ALA A 1 579 ? 14.911 43.180 -18.261 1.00 84.50 579 ALA A C 1
ATOM 4715 O O . ALA A 1 579 ? 15.922 43.109 -18.962 1.00 84.50 579 ALA A O 1
ATOM 4716 N N . VAL A 1 580 ? 14.235 44.329 -18.125 1.00 85.50 580 VAL A N 1
ATOM 4717 C CA . VAL A 1 580 ? 14.508 45.544 -18.921 1.00 85.50 580 VAL A CA 1
ATOM 4718 C C . VAL A 1 580 ? 15.968 46.025 -18.827 1.00 85.50 580 VAL A C 1
ATOM 4720 O O . VAL A 1 580 ? 16.534 46.350 -19.872 1.00 85.50 580 VAL A O 1
ATOM 4723 N N . PRO A 1 581 ? 16.646 46.029 -17.658 1.00 88.75 581 PRO A N 1
ATOM 4724 C CA . PRO A 1 581 ? 18.065 46.386 -17.585 1.00 88.75 581 PRO A CA 1
ATOM 4725 C C . PRO A 1 581 ? 18.968 45.458 -18.412 1.00 88.75 581 PRO A C 1
ATOM 4727 O O . PRO A 1 581 ? 19.899 45.936 -19.058 1.00 88.75 581 PRO A O 1
ATOM 4730 N N . LEU A 1 582 ? 18.668 44.154 -18.441 1.00 86.88 582 LEU A N 1
ATOM 4731 C CA . LEU A 1 582 ? 19.431 43.160 -19.201 1.00 86.88 582 LEU A CA 1
ATOM 4732 C C . LEU A 1 582 ? 19.187 43.299 -20.706 1.00 86.88 582 LEU A C 1
ATOM 4734 O O . LEU A 1 582 ? 20.132 43.232 -21.487 1.00 86.88 582 LEU A O 1
ATOM 4738 N N . LEU A 1 583 ? 17.940 43.553 -21.115 1.00 85.44 583 LEU A N 1
ATOM 4739 C CA . LEU A 1 583 ? 17.599 43.843 -22.511 1.00 85.44 583 LEU A CA 1
ATOM 4740 C C . LEU A 1 583 ? 18.317 45.112 -22.997 1.00 85.44 583 LEU A C 1
ATOM 4742 O O . LEU A 1 583 ? 18.918 45.102 -24.067 1.00 85.44 583 LEU A O 1
ATOM 4746 N N . CYS A 1 584 ? 18.364 46.167 -22.178 1.00 86.50 584 CYS A N 1
ATOM 4747 C CA . CYS A 1 584 ? 19.169 47.360 -22.451 1.00 86.50 584 CYS A CA 1
ATOM 4748 C C . CYS A 1 584 ? 20.671 47.050 -22.585 1.00 86.50 584 CYS A C 1
ATOM 4750 O O . CYS A 1 584 ? 21.335 47.629 -23.444 1.00 86.50 584 CYS A O 1
ATOM 4752 N N . GLU A 1 585 ? 21.230 46.146 -21.778 1.00 86.56 585 GLU A N 1
ATOM 4753 C CA . GLU A 1 585 ? 22.636 45.734 -21.897 1.00 86.56 585 GLU A CA 1
ATOM 4754 C C . GLU A 1 585 ? 22.896 44.946 -23.197 1.00 86.56 585 GLU A C 1
ATOM 4756 O O . GLU A 1 585 ? 23.870 45.223 -23.899 1.00 86.56 585 GLU A O 1
ATOM 4761 N N . ILE A 1 586 ? 21.973 44.056 -23.588 1.00 83.94 586 ILE A N 1
ATOM 4762 C CA . ILE A 1 586 ? 22.001 43.347 -24.879 1.00 83.94 586 ILE A CA 1
ATOM 4763 C C . ILE A 1 586 ? 21.944 44.345 -26.051 1.00 83.94 586 ILE A C 1
ATOM 4765 O O . ILE A 1 586 ? 22.796 44.282 -26.936 1.00 83.94 586 ILE A O 1
ATOM 4769 N N . ILE A 1 587 ? 21.012 45.308 -26.049 1.00 84.38 587 ILE A N 1
ATOM 4770 C CA . ILE A 1 587 ? 20.903 46.344 -27.099 1.00 84.38 587 ILE A CA 1
ATOM 4771 C C . ILE A 1 587 ? 22.224 47.111 -27.255 1.00 84.38 587 ILE A C 1
ATOM 4773 O O . ILE A 1 587 ? 22.703 47.297 -28.372 1.00 84.38 587 ILE A O 1
ATOM 4777 N N . ASN A 1 588 ? 22.835 47.536 -26.144 1.00 83.00 588 ASN A N 1
ATOM 4778 C CA . ASN A 1 588 ? 24.079 48.312 -26.169 1.00 83.00 588 ASN A CA 1
ATOM 4779 C C . ASN A 1 588 ? 25.296 47.503 -26.663 1.00 83.00 588 ASN A C 1
ATOM 4781 O O . ASN A 1 588 ? 26.240 48.091 -27.189 1.00 83.00 588 ASN A O 1
ATOM 4785 N N . MET A 1 589 ? 25.283 46.174 -26.524 1.00 81.12 589 MET A N 1
ATOM 4786 C CA . MET A 1 589 ? 26.322 45.292 -27.070 1.00 81.12 589 MET A CA 1
ATOM 4787 C C . MET A 1 589 ? 26.167 45.074 -28.585 1.00 81.12 589 MET A C 1
ATOM 4789 O O . MET A 1 589 ? 27.154 45.010 -29.323 1.00 81.12 589 MET A O 1
ATOM 4793 N N . LEU A 1 590 ? 24.928 44.935 -29.065 1.00 81.38 590 LEU A N 1
ATOM 4794 C CA . LEU A 1 590 ? 24.627 44.469 -30.420 1.00 81.38 590 LEU A CA 1
ATOM 4795 C C . LEU A 1 590 ? 24.583 45.614 -31.441 1.00 81.38 590 LEU A C 1
ATOM 4797 O O . LEU A 1 590 ? 23.543 45.970 -31.986 1.00 81.38 590 LEU A O 1
ATOM 4801 N N . SER A 1 591 ? 25.764 46.149 -31.748 1.00 76.50 591 SER A N 1
ATOM 4802 C CA . SER A 1 591 ? 26.010 47.276 -32.673 1.00 76.50 591 SER A CA 1
ATOM 4803 C C . SER A 1 591 ? 25.378 47.213 -34.083 1.00 76.50 591 SER A C 1
ATOM 4805 O O . SER A 1 591 ? 25.358 48.234 -34.770 1.00 76.50 591 SER A O 1
ATOM 4807 N N . TYR A 1 592 ? 24.860 46.059 -34.526 1.00 75.69 592 TYR A N 1
ATOM 4808 C CA . TYR A 1 592 ? 24.167 45.880 -35.816 1.00 75.69 592 TYR A CA 1
ATOM 4809 C C . TYR A 1 592 ? 22.728 45.338 -35.688 1.00 75.69 592 TYR A C 1
ATOM 4811 O O . TYR A 1 592 ? 22.133 44.949 -36.697 1.00 75.69 592 TYR A O 1
ATOM 4819 N N . LEU A 1 593 ? 22.160 45.337 -34.478 1.00 79.62 593 LEU A N 1
ATOM 4820 C CA . LEU A 1 593 ? 20.779 44.939 -34.208 1.00 79.62 593 LEU A CA 1
ATOM 4821 C C . LEU A 1 593 ? 19.798 45.865 -34.949 1.00 79.62 593 LEU A C 1
ATOM 4823 O O . LEU A 1 593 ? 19.848 47.088 -34.816 1.00 79.62 593 LEU A O 1
ATOM 4827 N N . LYS A 1 594 ? 18.911 45.272 -35.749 1.00 78.19 594 LYS A N 1
ATOM 4828 C CA . LYS A 1 594 ? 17.878 45.956 -36.545 1.00 78.19 594 LYS A CA 1
ATOM 4829 C C . LYS A 1 594 ? 16.481 45.777 -35.967 1.00 78.19 594 LYS A C 1
ATOM 4831 O O . LYS A 1 594 ? 15.629 46.630 -36.198 1.00 78.19 594 LYS A O 1
ATOM 4836 N N . LEU A 1 595 ? 16.246 44.662 -35.276 1.00 75.75 595 LEU A N 1
ATOM 4837 C CA . LEU A 1 595 ? 14.967 44.329 -34.663 1.00 75.75 595 LEU A CA 1
ATOM 4838 C C . LEU A 1 595 ? 15.194 43.642 -33.314 1.00 75.75 595 LEU A C 1
ATOM 4840 O O . LEU A 1 595 ? 15.956 42.678 -33.219 1.00 75.75 595 LEU A O 1
ATOM 4844 N N . LEU A 1 596 ? 14.502 44.173 -32.311 1.00 77.31 596 LEU A N 1
ATOM 4845 C CA . LEU A 1 596 ? 14.208 43.566 -31.022 1.00 77.31 596 LEU A CA 1
ATOM 4846 C C . LEU A 1 596 ? 12.722 43.831 -30.748 1.00 77.31 596 LEU A C 1
ATOM 4848 O O . LEU A 1 596 ? 12.260 44.937 -31.044 1.00 77.31 596 LEU A O 1
ATOM 4852 N N . ASP A 1 597 ? 12.021 42.828 -30.225 1.00 65.94 597 ASP A N 1
ATOM 4853 C CA . ASP A 1 597 ? 10.6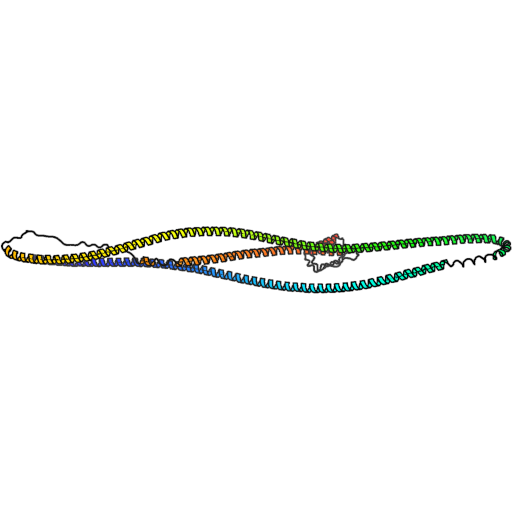55 42.917 -29.679 1.00 65.94 597 ASP A CA 1
ATOM 4854 C C . ASP A 1 597 ? 10.736 42.763 -28.148 1.00 65.94 597 ASP A C 1
ATOM 4856 O O . ASP A 1 597 ? 11.285 41.721 -27.710 1.00 65.94 597 ASP A O 1
#

Solvent-accessible surface area (backbone atoms only — not comparable to full-atom values): 33142 Å² total; per-residue (Å²): 115,74,65,65,58,48,54,52,50,50,52,59,46,51,53,48,53,51,51,51,51,50,50,52,50,53,49,54,50,48,52,52,48,53,50,52,49,52,52,51,54,49,50,49,51,53,51,50,50,54,51,50,52,55,49,53,53,51,49,51,52,54,50,50,56,51,52,53,51,52,53,50,51,50,52,51,54,48,51,53,50,53,53,48,49,56,50,50,53,53,50,53,50,50,54,52,52,51,52,51,49,54,51,53,53,50,53,51,50,56,50,51,50,54,51,50,53,54,48,54,48,53,51,49,58,51,50,52,51,52,51,51,51,51,53,51,52,52,53,51,51,55,51,49,52,55,50,49,56,54,50,52,54,48,54,54,49,52,57,53,52,54,51,51,53,56,64,48,54,54,52,53,50,57,54,50,52,63,55,59,78,70,71,78,79,80,78,72,76,79,71,72,80,75,68,71,70,64,79,73,57,68,8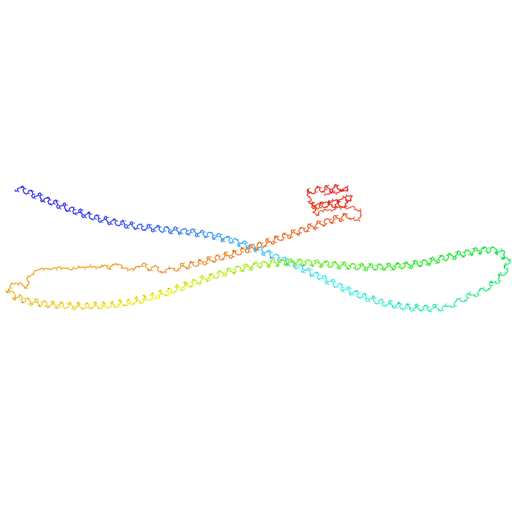6,49,45,86,66,39,58,77,46,40,64,59,44,51,54,52,45,54,50,47,46,57,45,49,49,52,51,47,54,47,49,49,51,51,48,54,49,47,60,48,51,52,52,50,51,52,51,49,52,50,52,52,52,50,49,49,54,51,50,52,54,50,52,52,51,47,56,50,48,57,50,49,52,52,53,46,53,56,49,51,53,50,52,50,54,50,50,53,53,46,51,53,50,55,53,50,49,55,51,50,53,53,53,53,55,50,50,55,51,50,50,52,54,48,52,54,50,48,57,50,49,50,54,51,48,56,47,54,53,51,54,51,46,54,52,50,56,50,47,52,52,51,50,53,52,48,51,54,50,48,60,50,49,54,52,51,51,51,53,50,48,54,49,52,49,53,49,53,53,51,49,52,51,50,50,51,52,52,49,53,50,52,51,50,51,52,53,46,50,56,47,50,51,49,51,48,52,52,48,48,52,49,50,50,53,44,50,56,46,51,65,61,48,71,79,61,93,79,79,97,77,87,82,82,88,89,88,92,83,87,90,86,87,87,83,86,74,92,63,87,87,89,70,81,72,67,73,73,76,72,79,86,82,65,68,68,58,54,56,52,53,55,53,50,52,52,51,52,51,53,51,51,50,54,51,52,50,51,55,49,56,51,52,50,52,51,50,50,53,51,50,56,51,50,53,55,49,51,54,49,53,52,50,52,50,49,56,51,49,53,58,47,51,52,54,50,52,55,47,53,55,50,54,50,76,62,52,92,73,88,63,66,42,64,46,81,50,58,61,72,58,56,46,63,68,54,50,50,50,50,52,50,49,47,65,74,62,75,46,37,77,47,32,38,38,42,35,51,43,76,20,83,73,54,82,85,35,50,67,56,51,53,52,46,56,72,57,26,82,47,56,76,46,75,98

Secondary structure (DSSP, 8-state):
--HHHHHHHHHHHHHHHHHHHHHHHHHHHHHHHHHHHHHHHHHHHHHHHHHHHHHHHHHHHHHHHHHHHHHHHHHHHHHHHHHHHHHHHHHHHHHHHHHHHHHHHHHHHHHHHHHHHHHHHHHHHHHHHHHHHHHHHHHHHHHHHHHHHHHHHHHHHHHHHHHHHHHHHHHHHHHHHHHHTT--SSSSGGGGGGGSGGGGSGGGHHHHHHHHHHHHHHHHHHHHHHHHHHHHHHHHHHHHHHHHHHHHHHHHHHHHHHHHHHHHHHHHHHHHHHHHHHHHHHHHHHHHHHHHHHHHHHHHHHHHHHHHHHHHHHHHHHHHHHHHHHHHHHHHHHHHHHHHHHHHHHHHHHHHHHHHHHHHHHHHHHHHHHHHHHHHHHHHHHHHHHHHHHHHHHHHHHHHHHHHHHHHHHHHHHGGGS---SS----------------S-----GGGGTTSS--SHHHHHHHHHHHHHHHHHHHHHHHHHHHHHHHHHHHHHHHHHHHHHHHHHHHHHHHHHHHHHHHHHHHHHHHT-TTS----EE-TTS---HHHHHHHHHHHHHTT-TTT--EEE-TTS---GGGHHHHHHHHHH-TT--EE-

pLDDT: mean 76.94, std 14.99, range [30.94, 94.62]

Foldseek 3Di:
DVVVVVVVVVVVVVVVVVVVVVVVVVVVVVVVVVVVVVVVVVVVVVVVVVVVVVVVVVVVVVVVVVVVVVVVVVVVVVVVVVVVVVVVVVVVVVVVVVVVVVVVVVVVVVVVVVVVVVVVVVVVVVVVVVVVVVVVVVVVVVVVVVVVVVVVVVVVVVVVVVVVVVVVVVVVVVVVVVVVVVPPPPPPPPPPPPPDPVVVPPVCVVVCVVVVVVVVVVVVVVVVVVVVVVVVVVVVVVVVVVVVVVVVVVVVVVVVVVVVVVVVVVVVVVVVVVVVVVVVVVVVVVVVVVVVVVVVVVVVVVVVVVVVVVVVVVVVVVVVVVVVVVVVVVVVVVVVVVVVVVVVVVVVVVVVVVVVVVVVVVVVVVVVVVVVVVVVVVVVVVVVVVVVVVVVVVVVVVVVVVVVVVVVVVVCVVVVVDDDDDPDDDDDDDDDDDDDDPPPDDDDDPVVVPPPDDPPPVVVVVVVVVVVVVVVVVVVVVVVVVVVVVVVVVVVVVVVVVVVVVVVVVVVVVVVVVLLVVLLVVLVCQLPDPDPQQRAAEQEQSQQELVSLVVSLVVCVVSVNLARYAHHEHHNNPYDPSNVVSVVSSVVSNPRHNDYD

Mean predicted aligned error: 24.68 Å

Organism: Perkinsus olseni (NCBI:txid32597)

Sequence (597 aa):
YEADRNDLRGLEQEEREQRIQLQQHNENIREAVVTNTNIKDMIKNEEEEIVNLKAEQKGSIAEEIRLEGIADEFKNMKKLNEEQVVFTENEAAKVKEMLRQITQEHEQTAAAIKSMEAQAKSEMDSLEEALRIEKKRNTELLQQCRHNEVAERRMTQEIGEMKRLCDEERKELVRLEAMRDGSAYEHEQYMNEKGELVRRLEMLKDQNEKYSESITEVESNNEKAREKYNEQAEKFRNMGDQVFRLMDQLRMVQLERRKRIESVSERRKRADHLENANAQSLTRIQIEHEARQNAEAALRKAEQVLNLLRKKQRSLEETHTMAVRVQEKTERDASQLRDNLTALTTRNQYLINRVDGQEEDSSALKQRIAETQQELYKLRQTDKELRGQLLVSEDAEAELSADIAKLNAEIDFVKRTDMLDENGRMKPIQIESDGSDLVSRLQINEFLYRAQQEPREAVALVIEKLSHLLELIHGAQSQGHQYLGDLDRSNGYMKSLRNKNKELLEDVITLERFRGRTLLQVITNALACPGGKKPDLLLEGLGYTVADVYELLRMLHAADSGQQIEVIDLSKNDLNDEAVPLLCEIINMLSYLKLLD